Protein 5LGM (pdb70)

Radius of gyration: 10.54 Å; Cα contacts (8 Å, |Δi|>4): 119; chains: 1; bounding box: 30×20×19 Å

B-factor: mean 1.04, std 1.06, range [0.11, 6.57]

Solvent-accessible surface area: 4226 Å² total; per-residue (Å²): 122,37,104,0,0,60,2,2,2,5,34,113,87,77,103,170,39,80,16,35,82,75,2,79,129,36,33,89,45,4,63,81,0,68,83,89,50,75,51,38,80,58,85,45,87,40,159,132,41,4,8,67,81,18,44,71,34,2,15,183,59,4,88,200,85,21,14,74,166

Organism: Escherichia phage T7 (NCBI:txid10760)

Sequence (69 aa):
MSDYLKVLQAIKSCPKTFQSNYVRNNASLVAEAASRGHISCATTSGRNGGAWEITASGTRFLKRMGGCVMSDYLKVLQAIKSCPKTFQSNYVRNNASLVAEAASRGHISCATTSGRNGGAWEITASGTRFLKRMGGCVMSDYLKVLQAIKSCPKTFQSNYVRNNASLVAEAASRGHISCATTSGRNGGAWEITASGTRFLKRMGGCVMSDYLKVLQAIKSCPKTFQSNYVRNNASLVAEAASRGHISCATTSGRNGGAWEITASGTRFLKRMGGCVMSDYLKVLQAIKSCPKTFQSNYVRNNASLVAEAASRGHISCATTSGRNGGAWEITASGTRFLKRMGGCVMSDYLKVLQAIKSCPKTFQSNYVRNNASLVAEAASRGHISCATTSGRNGGAWEITASGTRFLKRMGGCVMSDYLKVLQAIKSCPKTFQSNYVRNNASLVAEAASRGHISCATTSGRNGGAWEITASGTRFLKRMGGCVMSDYLKVLQAIKSCPKTFQSNYVRNNASLVAEAASRGHISCATTSGRNGGAWEITASGTRFLKRMGGCVMSDYLKVLQAIKSCPKTFQSNYVRNNASLVAEAASRGHISCATTSGRNGGAWEITASGTRFLKRMGGCVMSDYLKVLQAIKSCPKTFQSNYVRNNASLVAEAASRGHISCATTSGRNGGAWEITASGTRFLKRMGGCV

Foldseek 3Di:
DQQLLCQQCVVVVDVDHNQLQVCLVPVVSVVCVVVVPWWAFQQCPDSPRGTIHTDPCSNPPRNVVPHND

Nearest PDB structures (foldseek):
  5lgm-assembly1_A  TM=9.477E-01  e=5.040E-12  Escherichia phage T7
  3gfm-assembly1_A-2  TM=5.646E-01  e=2.985E-01  Sulfurisphaera tokodaii
  3gfj-assembly1_A-2  TM=5.395E-01  e=5.889E-01  Sulfurisphaera tokodaii
  9bha-assembly1_B  TM=5.076E-01  e=1.632E+00  Homo sapiens
  4gxo-assembly1_B  TM=5.255E-01  e=9.552E+00  Staphylococcus aureus subsp. aureus str. Newman

Secondary structure (DSSP, 8-state):
-HHHHHHHHHHHHSTTSSSTTHHHHSHHHHHHHHHHT--EES--SSSSSS-EE--TTHHHHHHHTTS--

Structure (mmCIF, N/CA/C/O backbone):
data_5LGM
#
_entry.id   5LGM
#
loop_
_atom_site.group_PDB
_atom_site.id
_atom_site.type_symbol
_atom_site.label_atom_id
_atom_site.label_alt_id
_atom_site.label_comp_id
_atom_site.label_asym_id
_atom_site.label_entity_id
_atom_site.label_seq_id
_atom_site.pdbx_PDB_ins_code
_atom_site.Cartn_x
_atom_site.Cartn_y
_atom_site.Cartn_z
_atom_site.occupancy
_atom_site.B_iso_or_equiv
_atom_site.auth_seq_id
_atom_site.auth_comp_id
_atom_site.auth_asym_id
_atom_site.auth_atom_id
_atom_site.pdbx_PDB_model_num
ATOM 1 N N . MET A 1 1 ? -6.419 0.127 10.200 1.00 0.50 16 MET A N 1
ATOM 2 C CA . MET A 1 1 ? -6.190 -0.290 8.796 1.00 0.39 16 MET A CA 1
ATOM 3 C C . MET A 1 1 ? -6.649 0.791 7.821 1.00 0.33 16 MET A C 1
ATOM 4 O O . MET A 1 1 ? -6.249 0.785 6.661 1.00 0.30 16 MET A O 1
ATOM 20 N N . SER A 1 2 ? -7.457 1.735 8.302 1.00 0.39 17 SER A N 1
ATOM 21 C CA . SER A 1 2 ? -8.019 2.784 7.456 1.00 0.39 17 SER A CA 1
ATOM 22 C C . SER A 1 2 ? -6.919 3.570 6.740 1.00 0.28 17 SER A C 1
ATOM 23 O O . SER A 1 2 ? -7.003 3.810 5.534 1.00 0.29 17 SER A O 1
ATOM 31 N N . ASP A 1 3 ? -5.887 3.956 7.480 1.00 0.25 18 ASP A N 1
ATOM 32 C CA . ASP A 1 3 ? -4.783 4.724 6.906 1.00 0.23 18 ASP A CA 1
ATOM 33 C C . ASP A 1 3 ? -3.962 3.862 5.961 1.00 0.19 18 ASP A C 1
ATOM 34 O O . ASP A 1 3 ? -3.537 4.316 4.896 1.00 0.20 18 ASP A O 1
ATOM 43 N N . TYR A 1 4 ? -3.749 2.617 6.364 1.00 0.19 19 TYR A N 1
ATOM 44 C CA . TYR A 1 4 ? -2.955 1.672 5.588 1.00 0.18 19 TYR A CA 1
ATOM 45 C C . TYR A 1 4 ? -3.556 1.450 4.201 1.00 0.16 19 TYR A C 1
ATOM 46 O O . TYR A 1 4 ? -2.821 1.356 3.219 1.00 0.19 19 TYR A O 1
ATOM 64 N N . LEU A 1 5 ? -4.885 1.378 4.131 1.00 0.16 20 LEU A N 1
ATOM 65 C CA . LEU A 1 5 ? -5.581 1.014 2.896 1.00 0.18 20 LEU A CA 1
ATOM 66 C C . LEU A 1 5 ? -5.089 1.823 1.709 1.00 0.15 20 LEU A C 1
ATOM 67 O O . LEU A 1 5 ? -4.817 1.276 0.643 1.00 0.21 20 LEU A O 1
ATOM 83 N N . LYS A 1 6 ? -4.959 3.122 1.895 1.00 0.13 21 LYS A N 1
ATOM 84 C CA . LYS A 1 6 ? -4.573 3.988 0.800 1.00 0.13 21 LYS A CA 1
ATOM 85 C C . LYS A 1 6 ? -3.072 3.990 0.566 1.00 0.12 21 LYS A C 1
ATOM 86 O O . LYS A 1 6 ? -2.630 4.367 -0.505 1.00 0.17 21 LYS A O 1
ATOM 105 N N . VAL A 1 7 ? -2.299 3.549 1.546 1.00 0.11 22 VAL A N 1
ATOM 106 C CA . VAL A 1 7 ? -0.844 3.620 1.456 1.00 0.12 22 VAL A CA 1
ATOM 107 C C . VAL A 1 7 ? -0.314 2.981 0.166 1.00 0.13 22 VAL A C 1
ATOM 108 O O . VAL A 1 7 ? 0.321 3.656 -0.640 1.00 0.15 22 VAL A O 1
ATOM 121 N N . LEU A 1 8 ? -0.581 1.701 -0.043 1.00 0.13 23 LEU A N 1
ATOM 122 C CA . LEU A 1 8 ? -0.121 1.041 -1.259 1.00 0.15 2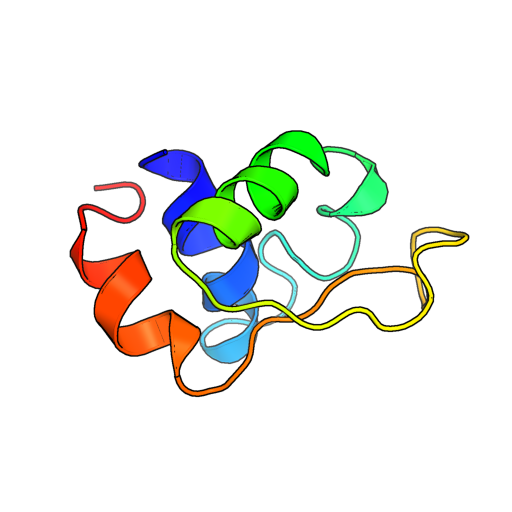3 LEU A CA 1
ATOM 123 C C . LEU A 1 8 ? -0.910 1.467 -2.508 1.00 0.15 23 LEU A C 1
ATOM 124 O O . LEU A 1 8 ? -0.323 1.685 -3.562 1.00 0.18 23 LEU A O 1
ATOM 140 N N . GLN A 1 9 ? -2.233 1.586 -2.406 1.00 0.15 24 GLN A N 1
ATOM 141 C CA . GLN A 1 9 ? -3.050 1.842 -3.595 1.00 0.19 24 GLN A CA 1
ATOM 142 C C . GLN A 1 9 ? -2.939 3.280 -4.098 1.00 0.19 24 GLN A C 1
ATOM 143 O O . GLN A 1 9 ? -3.146 3.535 -5.281 1.00 0.22 24 GLN A O 1
ATOM 157 N N . ALA A 1 10 ? -2.641 4.218 -3.211 1.00 0.21 25 ALA A N 1
ATOM 158 C CA . ALA A 1 10 ? -2.671 5.629 -3.574 1.00 0.27 25 ALA A CA 1
ATOM 159 C C . ALA A 1 10 ? -1.720 5.927 -4.717 1.00 0.26 25 ALA A C 1
ATOM 160 O O . ALA A 1 10 ? -2.051 6.690 -5.612 1.00 0.31 25 ALA A O 1
ATOM 167 N N . ILE A 1 11 ? -0.556 5.294 -4.696 1.00 0.29 26 ILE A N 1
ATOM 168 C CA . ILE A 1 11 ? 0.489 5.576 -5.671 1.00 0.31 26 ILE A CA 1
ATOM 169 C C . ILE A 1 11 ? 0.075 5.195 -7.099 1.00 0.28 26 ILE A C 1
ATOM 170 O O . ILE A 1 11 ? 0.476 5.858 -8.056 1.00 0.36 26 ILE A O 1
ATOM 186 N N . LYS A 1 12 ? -0.731 4.147 -7.251 1.00 0.24 27 LYS A N 1
ATOM 187 C CA . LYS A 1 12 ? -1.127 3.694 -8.575 1.00 0.31 27 LYS A CA 1
ATOM 188 C C . LYS A 1 12 ? -2.098 4.686 -9.207 1.00 0.29 27 LYS A C 1
ATOM 189 O O . LYS A 1 12 ? -2.144 4.838 -10.429 1.00 0.35 27 LYS A O 1
ATOM 208 N N . SER A 1 13 ? -2.852 5.377 -8.365 1.00 0.30 28 SER A N 1
ATOM 209 C CA . SER A 1 13 ? -3.798 6.373 -8.830 1.00 0.38 28 SER A CA 1
ATOM 210 C C . SER A 1 13 ? -3.129 7.749 -8.846 1.00 0.50 28 SER A C 1
ATOM 211 O O . SER A 1 13 ? -3.276 8.517 -9.796 1.00 0.57 28 SER A O 1
ATOM 219 N N . CYS A 1 14 ? -2.378 8.032 -7.791 1.00 0.70 29 CYS A N 1
ATOM 220 C CA . CYS A 1 14 ? -1.629 9.271 -7.657 1.00 1.01 29 CYS A CA 1
ATOM 221 C C . CYS A 1 14 ? -0.204 8.951 -7.203 1.00 1.24 29 CYS A C 1
ATOM 222 O O . CYS A 1 14 ? 0.021 8.604 -6.042 1.00 1.29 29 CYS A O 1
ATOM 230 N N . PRO A 1 15 ? 0.771 9.053 -8.123 1.00 1.49 30 PRO A N 1
ATOM 231 C CA . PRO A 1 15 ? 2.166 8.646 -7.880 1.00 1.87 30 PRO A CA 1
ATOM 232 C C . PRO A 1 15 ? 2.783 9.233 -6.608 1.00 2.24 30 PRO A C 1
ATOM 233 O O . PRO A 1 15 ? 2.352 10.282 -6.118 1.00 2.77 30 PRO A O 1
ATOM 244 N N . LYS A 1 16 ? 3.783 8.515 -6.079 1.00 2.44 31 LYS A N 1
ATOM 245 C CA . LYS A 1 16 ? 4.603 8.956 -4.941 1.00 2.84 31 LYS A CA 1
ATOM 246 C C . LYS A 1 16 ? 3.918 8.724 -3.584 1.00 2.32 31 LYS A C 1
ATOM 247 O O . LYS A 1 16 ? 4.591 8.626 -2.557 1.00 2.81 31 LYS A O 1
ATOM 266 N N . THR A 1 17 ? 2.598 8.603 -3.580 1.00 1.79 32 THR A N 1
ATOM 267 C CA . THR A 1 17 ? 1.844 8.530 -2.331 1.00 1.16 32 THR A CA 1
ATOM 268 C C . THR A 1 17 ? 2.014 7.207 -1.598 1.00 0.85 32 THR A C 1
ATOM 269 O O . THR A 1 17 ? 1.464 6.182 -1.998 1.00 1.11 32 THR A O 1
ATOM 280 N N . PHE A 1 18 ? 2.828 7.260 -0.550 1.00 0.70 33 PHE A N 1
ATOM 281 C CA . PHE A 1 18 ? 2.825 6.275 0.526 1.00 1.10 33 PHE A CA 1
ATOM 282 C C . PHE A 1 18 ? 3.399 4.917 0.140 1.00 0.72 33 PHE A C 1
ATOM 283 O O . PHE A 1 18 ? 3.456 4.018 0.978 1.00 0.97 33 PHE A O 1
ATOM 300 N N . GLN A 1 19 ? 3.844 4.751 -1.084 1.00 0.49 34 GLN A N 1
ATOM 301 C CA . GLN A 1 19 ? 4.396 3.470 -1.475 1.00 0.34 34 GLN A CA 1
ATOM 302 C C . GLN A 1 19 ? 5.855 3.589 -1.915 1.00 0.44 34 GLN A C 1
ATOM 303 O O . GLN A 1 19 ? 6.684 2.756 -1.553 1.00 0.74 34 GLN A O 1
ATOM 317 N N . SER A 1 20 ? 6.150 4.632 -2.682 1.00 0.56 35 SER A N 1
ATOM 318 C CA . SER A 1 20 ? 7.484 4.856 -3.243 1.00 0.76 35 SER A CA 1
ATOM 319 C C . SER A 1 20 ? 8.610 4.642 -2.221 1.00 0.68 35 SER A C 1
ATOM 320 O O . SER A 1 20 ? 9.424 3.732 -2.366 1.00 0.82 35 SER A O 1
ATOM 328 N N . ASN A 1 21 ? 8.661 5.488 -1.202 1.00 0.62 36 ASN A N 1
ATOM 329 C CA . ASN A 1 21 ? 9.710 5.402 -0.186 1.00 0.59 36 ASN A CA 1
ATOM 330 C C . ASN A 1 21 ? 9.088 5.205 1.188 1.00 0.49 36 ASN A C 1
ATOM 331 O O . ASN A 1 21 ? 9.764 4.852 2.157 1.00 0.53 36 ASN A O 1
ATOM 342 N N . TYR A 1 22 ? 7.785 5.432 1.250 1.00 0.48 37 TYR A N 1
ATOM 343 C CA . TYR A 1 22 ? 7.034 5.410 2.497 1.00 0.50 37 TYR A CA 1
ATOM 344 C C . TYR A 1 22 ? 6.974 3.998 3.080 1.00 0.39 37 TYR A C 1
ATOM 345 O O . TYR A 1 22 ? 6.934 3.827 4.298 1.00 0.40 37 TYR A O 1
ATOM 363 N N . VAL A 1 23 ? 6.984 2.998 2.198 1.00 0.35 38 VAL A N 1
ATOM 364 C CA . VAL A 1 23 ? 6.934 1.594 2.610 1.00 0.32 38 VAL A CA 1
ATOM 365 C C . VAL A 1 23 ? 8.064 1.240 3.570 1.00 0.28 38 VAL A C 1
ATOM 366 O O . VAL A 1 23 ? 7.849 0.543 4.554 1.00 0.32 38 VAL A O 1
ATOM 379 N N . ARG A 1 24 ? 9.265 1.724 3.287 1.00 0.34 39 ARG A N 1
ATOM 380 C CA . ARG A 1 24 ? 10.420 1.390 4.110 1.00 0.41 39 ARG A CA 1
ATOM 381 C C . ARG A 1 24 ? 10.239 1.863 5.550 1.00 0.37 39 ARG A C 1
ATOM 382 O O . ARG A 1 24 ? 10.660 1.186 6.487 1.00 0.52 39 ARG A O 1
ATOM 403 N N . ASN A 1 25 ? 9.616 3.020 5.724 1.00 0.29 40 ASN A N 1
ATOM 404 C CA . ASN A 1 25 ? 9.411 3.576 7.058 1.00 0.35 40 ASN A CA 1
ATOM 405 C C . ASN A 1 25 ? 8.142 3.016 7.694 1.00 0.30 40 ASN A C 1
ATOM 406 O O . ASN A 1 25 ? 8.115 2.699 8.882 1.00 0.40 40 ASN A O 1
ATOM 417 N N . ASN A 1 26 ? 7.095 2.883 6.895 1.00 0.21 41 ASN A N 1
ATOM 418 C CA . ASN A 1 26 ? 5.808 2.416 7.396 1.00 0.19 41 ASN A CA 1
ATOM 419 C C . ASN A 1 26 ? 5.491 1.033 6.855 1.00 0.18 41 ASN A C 1
ATOM 420 O O . ASN A 1 26 ? 4.403 0.790 6.330 1.00 0.20 41 ASN A O 1
ATOM 431 N N . ALA A 1 27 ? 6.448 0.126 6.998 1.00 0.22 42 ALA A N 1
ATOM 432 C CA . ALA A 1 27 ? 6.303 -1.233 6.498 1.00 0.25 42 ALA A CA 1
ATOM 433 C C . ALA A 1 27 ? 5.195 -1.972 7.238 1.00 0.24 42 ALA A C 1
ATOM 434 O O . ALA A 1 27 ? 4.558 -2.860 6.679 1.00 0.26 42 ALA A O 1
ATOM 441 N N . SER A 1 28 ? 4.963 -1.596 8.493 1.00 0.24 43 SER A N 1
ATOM 442 C CA . SER A 1 28 ? 3.918 -2.217 9.296 1.00 0.25 43 SER A CA 1
ATOM 443 C C . SER A 1 28 ? 2.542 -1.981 8.676 1.00 0.23 43 SER A C 1
ATOM 444 O O . SER A 1 28 ? 1.658 -2.831 8.771 1.00 0.28 43 SER A O 1
ATOM 452 N N . LEU A 1 29 ? 2.366 -0.826 8.039 1.00 0.18 44 LEU A N 1
ATOM 453 C CA . LEU A 1 29 ? 1.121 -0.533 7.340 1.00 0.18 44 LEU A CA 1
ATOM 454 C C . LEU A 1 29 ? 0.974 -1.465 6.149 1.00 0.16 44 LEU A C 1
ATOM 455 O O . LEU A 1 29 ? -0.074 -2.066 5.941 1.00 0.19 44 LEU A O 1
ATOM 471 N N . VAL A 1 30 ? 2.051 -1.604 5.398 1.00 0.15 45 VAL A N 1
ATOM 472 C CA . VAL A 1 30 ? 2.060 -2.443 4.210 1.00 0.16 45 VAL A CA 1
ATOM 473 C C . VAL A 1 30 ? 1.911 -3.919 4.589 1.00 0.16 45 VAL A C 1
ATOM 474 O O . VAL A 1 30 ? 1.317 -4.704 3.855 1.00 0.18 45 VAL A O 1
ATOM 487 N N . ALA A 1 31 ? 2.444 -4.282 5.749 1.00 0.16 46 ALA A N 1
ATOM 488 C CA . ALA A 1 31 ? 2.376 -5.656 6.236 1.00 0.17 46 ALA A CA 1
ATOM 489 C C . ALA A 1 31 ? 0.936 -6.075 6.518 1.00 0.16 46 ALA A C 1
ATOM 490 O O . ALA A 1 31 ? 0.596 -7.255 6.421 1.00 0.18 46 ALA A O 1
ATOM 497 N N . GLU A 1 32 ? 0.095 -5.104 6.858 1.00 0.15 47 GLU A N 1
ATOM 498 C CA . GLU A 1 32 ? -1.329 -5.349 7.083 1.00 0.17 47 GLU A CA 1
ATOM 499 C C . GLU A 1 32 ? -1.972 -5.935 5.832 1.00 0.16 47 GLU A C 1
ATOM 500 O O . GLU A 1 32 ? -2.925 -6.712 5.904 1.00 0.19 47 GLU A O 1
ATOM 512 N N . ALA A 1 33 ? -1.435 -5.540 4.686 1.00 0.14 48 ALA A N 1
ATOM 513 C CA . ALA A 1 33 ? -1.949 -5.954 3.386 1.00 0.16 48 ALA A CA 1
ATOM 514 C C . ALA A 1 33 ? -1.939 -7.460 3.208 1.00 0.18 48 ALA A C 1
ATOM 515 O O . ALA A 1 33 ? -2.740 -8.003 2.444 1.00 0.20 48 ALA A O 1
ATOM 522 N N . ALA A 1 34 ? -1.036 -8.135 3.905 1.00 0.19 49 ALA A N 1
ATOM 523 C CA . ALA A 1 34 ? -0.967 -9.582 3.832 1.00 0.22 49 ALA A CA 1
ATOM 524 C C . ALA A 1 34 ? -2.273 -10.199 4.323 1.00 0.24 49 ALA A C 1
ATOM 525 O O . ALA A 1 34 ? -2.676 -11.272 3.871 1.00 0.29 49 ALA A O 1
ATOM 532 N N . SER A 1 35 ? -2.935 -9.497 5.235 1.00 0.25 50 SER A N 1
ATOM 533 C CA . SER A 1 35 ? -4.221 -9.925 5.760 1.00 0.29 50 SER A CA 1
ATOM 534 C C . SER A 1 35 ? -5.331 -9.679 4.732 1.00 0.27 50 SER A C 1
ATOM 535 O O . SER A 1 35 ? -6.257 -10.483 4.605 1.00 0.32 50 SER A O 1
ATOM 543 N N . ARG A 1 36 ? -5.235 -8.567 3.991 1.00 0.24 51 ARG A N 1
ATOM 544 C CA . ARG A 1 36 ? -6.208 -8.267 2.940 1.00 0.24 51 ARG A CA 1
ATOM 545 C C . ARG A 1 36 ? -6.064 -9.247 1.782 1.00 0.26 51 ARG A C 1
ATOM 546 O O . ARG A 1 36 ? -7.045 -9.589 1.123 1.00 0.41 51 ARG A O 1
ATOM 567 N N . GLY A 1 37 ? -4.836 -9.695 1.537 1.00 0.20 52 GLY A N 1
ATOM 568 C CA . GLY A 1 37 ? -4.628 -10.782 0.602 1.00 0.19 52 GLY A CA 1
ATOM 569 C C . GLY A 1 37 ? -3.841 -10.407 -0.646 1.00 0.17 52 GLY A C 1
ATOM 570 O O . GLY A 1 37 ? -3.619 -11.261 -1.504 1.00 0.34 52 GLY A O 1
ATOM 574 N N . HIS A 1 38 ? -3.401 -9.157 -0.773 1.00 0.21 53 HIS A N 1
ATOM 575 C CA . HIS A 1 38 ? -2.691 -8.752 -1.986 1.00 0.21 53 HIS A CA 1
ATOM 576 C C . HIS A 1 38 ? -1.537 -7.793 -1.707 1.00 0.28 53 HIS A C 1
ATOM 577 O O . HIS A 1 38 ? -1.709 -6.770 -1.047 1.00 0.40 53 HIS A O 1
ATOM 592 N N . ILE A 1 39 ? -0.363 -8.153 -2.234 1.00 0.24 54 ILE A N 1
ATOM 593 C CA . ILE A 1 39 ? 0.847 -7.329 -2.157 1.00 0.29 54 ILE A CA 1
ATOM 594 C C . ILE A 1 39 ? 1.869 -7.793 -3.189 1.00 0.23 54 ILE A C 1
ATOM 595 O O . ILE A 1 39 ? 1.728 -8.866 -3.777 1.00 0.24 54 ILE A O 1
ATOM 611 N N . SER A 1 40 ? 2.894 -6.984 -3.402 1.00 0.24 55 SER A N 1
ATOM 612 C CA . SER A 1 40 ? 3.979 -7.328 -4.306 1.00 0.21 55 SER A CA 1
ATOM 613 C C . SER A 1 40 ? 5.271 -6.670 -3.819 1.00 0.22 55 SER A C 1
ATOM 614 O O . SER A 1 40 ? 5.267 -5.507 -3.428 1.00 0.23 55 SER A O 1
ATOM 622 N N . CYS A 1 41 ? 6.365 -7.414 -3.820 1.00 0.28 56 CYS A N 1
ATOM 623 C CA . CYS A 1 41 ? 7.630 -6.905 -3.299 1.00 0.32 56 CYS A CA 1
ATOM 624 C C . CYS A 1 41 ? 8.641 -6.691 -4.421 1.00 0.43 56 CYS A C 1
ATOM 625 O O . CYS A 1 41 ? 8.871 -7.580 -5.241 1.00 0.67 56 CYS A O 1
ATOM 633 N N . ALA A 1 42 ? 9.239 -5.503 -4.451 1.00 0.42 57 ALA A N 1
ATOM 634 C CA . ALA A 1 42 ? 10.234 -5.176 -5.464 1.00 0.67 57 ALA A CA 1
ATOM 635 C C . ALA A 1 42 ? 11.622 -5.647 -5.040 1.00 0.88 57 ALA A C 1
ATOM 636 O O . ALA A 1 42 ? 12.272 -6.394 -5.765 1.00 1.31 57 ALA A O 1
ATOM 643 N N . THR A 1 43 ? 12.091 -5.206 -3.874 1.00 0.72 58 THR A N 1
ATOM 644 C CA . THR A 1 43 ? 13.369 -5.689 -3.347 1.00 0.93 58 THR A CA 1
ATOM 645 C C . THR A 1 43 ? 13.400 -5.676 -1.817 1.00 1.21 58 THR A C 1
ATOM 646 O O . THR A 1 43 ? 14.035 -6.520 -1.187 1.00 1.96 58 THR A O 1
ATOM 657 N N . THR A 1 44 ? 12.684 -4.718 -1.239 1.00 1.04 59 THR A N 1
ATOM 658 C CA . THR A 1 44 ? 12.555 -4.560 0.214 1.00 1.27 59 THR A CA 1
ATOM 659 C C . THR A 1 44 ? 13.917 -4.457 0.929 1.00 1.64 59 THR A C 1
ATOM 660 O O . THR A 1 44 ? 14.007 -4.648 2.140 1.00 1.98 59 THR A O 1
ATOM 671 N N . SER A 1 45 ? 14.971 -4.142 0.190 1.00 1.83 60 SER A N 1
ATOM 672 C CA . SER A 1 45 ? 16.283 -3.975 0.792 1.00 2.30 60 SER A CA 1
ATOM 673 C C . SER A 1 45 ? 16.459 -2.540 1.268 1.00 2.02 60 SER A C 1
ATOM 674 O O . SER A 1 45 ? 16.511 -2.274 2.470 1.00 2.61 60 SER A O 1
ATOM 682 N N . GLY A 1 46 ? 16.521 -1.620 0.325 1.00 1.55 61 GLY A N 1
ATOM 683 C CA . GLY A 1 46 ? 16.615 -0.217 0.664 1.00 1.34 61 GLY A CA 1
ATOM 684 C C . GLY A 1 46 ? 15.253 0.432 0.740 1.00 1.04 61 GLY A C 1
ATOM 685 O O . GLY A 1 46 ? 14.300 -0.173 1.224 1.00 1.72 61 GLY A O 1
ATOM 689 N N . ARG A 1 47 ? 15.157 1.660 0.265 1.00 1.06 62 ARG A N 1
ATOM 690 C CA . ARG A 1 47 ? 13.893 2.378 0.267 1.00 1.49 62 ARG A CA 1
ATOM 691 C C . ARG A 1 47 ? 13.546 2.889 -1.128 1.00 2.11 62 ARG A C 1
ATOM 692 O O . ARG A 1 47 ? 12.462 3.427 -1.345 1.00 2.79 62 ARG A O 1
ATOM 713 N N . ASN A 1 48 ? 14.467 2.716 -2.069 1.00 2.18 63 ASN A N 1
ATOM 714 C CA . ASN A 1 48 ? 14.260 3.184 -3.433 1.00 2.78 63 ASN A CA 1
ATOM 715 C C . ASN A 1 48 ? 13.681 2.067 -4.296 1.00 2.93 63 ASN A C 1
ATOM 716 O O . ASN A 1 48 ? 12.521 2.123 -4.710 1.00 3.59 63 ASN A O 1
ATOM 727 N N . GLY A 1 49 ? 14.493 1.055 -4.560 1.00 2.69 64 GLY A N 1
ATOM 728 C CA . GLY A 1 49 ? 14.032 -0.087 -5.320 1.00 2.82 64 GLY A CA 1
ATOM 729 C C . GLY A 1 49 ? 13.534 -1.186 -4.417 1.00 2.13 64 GLY A C 1
ATOM 730 O O . GLY A 1 49 ? 12.733 -2.026 -4.820 1.00 1.81 64 GLY A O 1
ATOM 734 N N . GLY A 1 50 ? 14.001 -1.176 -3.182 1.00 2.04 65 GLY A N 1
ATOM 735 C CA . GLY A 1 50 ? 13.548 -2.151 -2.222 1.00 1.55 65 GLY A CA 1
ATOM 736 C C . GLY A 1 50 ? 12.314 -1.691 -1.482 1.00 1.34 65 GLY A C 1
ATOM 737 O O . GLY A 1 50 ? 12.333 -1.499 -0.271 1.00 1.53 65 GLY A O 1
ATOM 741 N N . ALA A 1 51 ? 11.238 -1.533 -2.223 1.00 1.02 66 ALA A N 1
ATOM 742 C CA . ALA A 1 51 ? 9.954 -1.172 -1.655 1.00 0.83 66 ALA A CA 1
ATOM 743 C C . ALA A 1 51 ? 8.907 -2.184 -2.089 1.00 0.62 66 ALA A C 1
ATOM 744 O O . ALA A 1 51 ? 9.192 -3.071 -2.897 1.00 0.65 66 ALA A O 1
ATOM 751 N N . TRP A 1 52 ? 7.716 -2.074 -1.535 1.00 0.43 67 TRP A N 1
ATOM 752 C CA . TRP A 1 52 ? 6.609 -2.916 -1.951 1.00 0.32 67 TRP A CA 1
ATOM 753 C C . TRP A 1 52 ? 5.748 -2.153 -2.938 1.00 0.24 67 TRP A C 1
ATOM 754 O O . TRP A 1 52 ? 5.837 -0.931 -3.025 1.00 0.35 67 TRP A O 1
ATOM 775 N N . GLU A 1 53 ? 4.943 -2.874 -3.692 1.00 0.23 68 GLU A N 1
ATOM 776 C CA . GLU A 1 53 ? 4.026 -2.260 -4.629 1.00 0.21 68 GLU A CA 1
ATOM 777 C C . GLU A 1 53 ? 2.699 -2.999 -4.600 1.00 0.18 68 GLU A C 1
ATOM 778 O O . GLU A 1 53 ? 2.635 -4.175 -4.233 1.00 0.22 68 GLU A O 1
ATOM 790 N N . ILE A 1 54 ? 1.645 -2.302 -4.963 1.00 0.18 69 ILE A N 1
ATOM 791 C CA . ILE A 1 54 ? 0.318 -2.878 -4.972 1.00 0.17 69 ILE A CA 1
ATOM 792 C C . ILE A 1 54 ? 0.019 -3.537 -6.312 1.00 0.14 69 ILE A C 1
ATOM 793 O O . ILE A 1 54 ? 0.512 -3.106 -7.359 1.00 0.14 69 ILE A O 1
ATOM 809 N N . THR A 1 55 ? -0.780 -4.589 -6.273 1.00 0.16 70 THR A N 1
ATOM 810 C CA . THR A 1 55 ? -1.269 -5.212 -7.479 1.00 0.17 70 THR A CA 1
ATOM 811 C C . THR A 1 55 ? -2.541 -4.502 -7.936 1.00 0.18 70 THR A C 1
ATOM 812 O O . THR A 1 55 ? -3.196 -3.847 -7.122 1.00 0.20 70 THR A O 1
ATOM 823 N N . ALA A 1 56 ? -2.893 -4.618 -9.208 1.00 0.20 71 ALA A N 1
ATOM 824 C CA . ALA A 1 56 ? -4.068 -3.928 -9.746 1.00 0.22 71 ALA A CA 1
ATOM 825 C C . ALA A 1 56 ? -5.317 -4.216 -8.913 1.00 0.22 71 ALA A C 1
ATOM 826 O O . ALA A 1 56 ? -6.142 -3.331 -8.670 1.00 0.31 71 ALA A O 1
ATOM 833 N N . SER A 1 57 ? -5.422 -5.453 -8.459 1.00 0.22 72 SER A N 1
ATOM 834 C CA . SER A 1 57 ? -6.568 -5.919 -7.697 1.00 0.26 72 SER A CA 1
ATOM 835 C C . SER A 1 57 ? -6.723 -5.197 -6.358 1.00 0.21 72 SER A C 1
ATOM 836 O O . SER A 1 57 ? -7.846 -4.912 -5.936 1.00 0.18 72 SER A O 1
ATOM 844 N N . GLY A 1 58 ? -5.604 -4.868 -5.712 1.00 0.21 73 GLY A N 1
ATOM 845 C CA . GLY A 1 58 ? -5.650 -4.378 -4.347 1.00 0.19 73 GLY A CA 1
ATOM 846 C C . GLY A 1 58 ? -6.465 -3.111 -4.212 1.00 0.15 73 GLY A C 1
ATOM 847 O O . GLY A 1 58 ? -7.184 -2.926 -3.232 1.00 0.18 73 GLY A O 1
ATOM 851 N N . THR A 1 59 ? -6.378 -2.266 -5.226 1.00 0.18 74 THR A N 1
ATOM 852 C CA . THR A 1 59 ? -7.010 -0.957 -5.212 1.00 0.21 74 THR A CA 1
ATOM 853 C C . THR A 1 59 ? -8.529 -1.043 -5.038 1.00 0.20 74 THR A C 1
ATOM 854 O O . THR A 1 59 ? -9.134 -0.184 -4.393 1.00 0.26 74 THR A O 1
ATOM 865 N N . ARG A 1 60 ? -9.140 -2.088 -5.585 1.00 0.17 75 ARG A N 1
ATOM 866 C CA . ARG A 1 60 ? -10.596 -2.161 -5.632 1.00 0.20 75 ARG A CA 1
ATOM 867 C C . ARG A 1 60 ? -11.202 -2.506 -4.272 1.00 0.20 75 ARG A C 1
ATOM 868 O O . ARG A 1 60 ? -11.999 -1.739 -3.727 1.00 0.25 75 ARG A O 1
ATOM 889 N N . PHE A 1 61 ? -10.812 -3.650 -3.717 1.00 0.19 76 PHE A N 1
ATOM 890 C CA . PHE A 1 61 ? -11.401 -4.126 -2.467 1.00 0.21 76 PHE A CA 1
ATOM 891 C C . PHE A 1 61 ? -10.898 -3.373 -1.244 1.00 0.21 76 PHE A C 1
ATOM 892 O O . PHE A 1 61 ? -11.682 -2.953 -0.396 1.00 0.27 76 PHE A O 1
ATOM 909 N N . LEU A 1 62 ? -9.593 -3.210 -1.155 1.00 0.17 77 LEU A N 1
ATOM 910 C CA . LEU A 1 62 ? -8.975 -2.698 0.054 1.00 0.17 77 LEU A CA 1
ATOM 911 C C . LEU A 1 62 ? -9.309 -1.222 0.295 1.00 0.16 77 LEU A C 1
ATOM 912 O O . LEU A 1 62 ? -9.614 -0.831 1.418 1.00 0.18 77 LEU A O 1
ATOM 928 N N . LYS A 1 63 ? -9.292 -0.412 -0.758 1.00 0.18 78 LYS A N 1
ATOM 929 C CA . LYS A 1 63 ? -9.523 1.023 -0.609 1.00 0.22 78 LYS A CA 1
ATOM 930 C C . LYS A 1 63 ? -10.969 1.309 -0.207 1.00 0.22 78 LYS A C 1
ATOM 931 O O . LYS A 1 63 ? -11.252 2.286 0.486 1.00 0.25 78 LYS A O 1
ATOM 950 N N . ARG A 1 64 ? -11.877 0.441 -0.631 1.00 0.24 79 ARG A N 1
ATOM 951 C CA . ARG A 1 64 ? -13.300 0.637 -0.377 1.00 0.31 79 ARG A CA 1
ATOM 952 C C . ARG A 1 64 ? -13.641 0.302 1.075 1.00 0.30 79 ARG A C 1
ATOM 953 O O . ARG A 1 64 ? -14.719 0.639 1.562 1.00 0.40 79 ARG A O 1
ATOM 974 N N . MET A 1 65 ? -12.717 -0.373 1.758 1.00 0.31 80 MET A N 1
ATOM 975 C CA . MET A 1 65 ? -12.914 -0.772 3.154 1.00 0.51 80 MET A CA 1
ATOM 976 C C . MET A 1 65 ? -12.800 0.422 4.100 1.00 0.62 80 MET A C 1
ATOM 977 O O . MET A 1 65 ? -12.746 0.254 5.321 1.00 0.80 80 MET A O 1
ATOM 991 N N . GLY A 1 66 ? -12.765 1.623 3.544 1.00 0.62 81 GLY A N 1
ATOM 992 C CA . GLY A 1 66 ? -12.625 2.806 4.365 1.00 0.84 81 GLY A CA 1
ATOM 993 C C . GLY A 1 66 ? -11.245 3.415 4.257 1.00 0.98 81 GLY A C 1
ATOM 994 O O . GLY A 1 66 ? -10.651 3.797 5.267 1.00 1.80 81 GLY A O 1
ATOM 998 N N . GLY A 1 67 ? -10.722 3.472 3.036 1.00 0.37 82 GLY A N 1
ATOM 999 C CA . GLY A 1 67 ? -9.396 4.012 2.815 1.00 0.40 82 GLY A CA 1
ATOM 1000 C C . GLY A 1 67 ? -9.289 5.468 3.209 1.00 0.35 82 GLY A C 1
ATOM 1001 O O . GLY A 1 67 ? -9.829 6.339 2.522 1.00 0.49 82 GLY A O 1
ATOM 1005 N N . CYS A 1 68 ? -8.584 5.715 4.316 1.00 0.38 83 CYS A N 1
ATOM 1006 C CA . CYS A 1 68 ? -8.401 7.055 4.879 1.00 0.56 83 CYS A CA 1
ATOM 1007 C C . CYS A 1 68 ? -9.707 7.621 5.437 1.00 0.80 83 CYS A C 1
ATOM 1008 O O . CYS A 1 68 ? -9.791 7.920 6.626 1.00 1.23 83 CYS A O 1
ATOM 1016 N N . VAL A 1 69 ? -10.715 7.750 4.577 1.00 0.85 84 VAL A N 1
ATOM 1017 C CA . VAL A 1 69 ? -12.004 8.325 4.946 1.00 1.10 84 VAL A CA 1
ATOM 1018 C C . VAL A 1 69 ? -11.850 9.799 5.309 1.00 1.73 84 VAL A C 1
ATOM 1019 O O . VAL A 1 69 ? -11.549 10.110 6.482 1.00 2.26 84 VAL A O 1
ATOM 1033 N N . MET A 1 1 ? -5.588 0.596 10.241 1.00 0.50 16 MET A N 2
ATOM 1034 C CA . MET A 1 1 ? -5.788 -0.065 8.925 1.00 0.39 16 MET A CA 2
ATOM 1035 C C . MET A 1 1 ? -6.260 0.939 7.876 1.00 0.33 16 MET A C 2
ATOM 1036 O O . MET A 1 1 ? -5.909 0.824 6.704 1.00 0.30 16 MET A O 2
ATOM 1052 N N . SER A 1 2 ? -7.037 1.931 8.301 1.00 0.39 17 SER A N 2
ATOM 1053 C CA . SER A 1 2 ? -7.606 2.915 7.386 1.00 0.39 17 SER A CA 2
ATOM 1054 C C . SER A 1 2 ? -6.522 3.675 6.622 1.00 0.28 17 SER A C 2
ATOM 1055 O O . SER A 1 2 ? -6.648 3.906 5.419 1.00 0.29 17 SER A O 2
ATOM 1063 N N . ASP A 1 3 ? -5.459 4.061 7.321 1.00 0.25 18 ASP A N 2
ATOM 1064 C CA . ASP A 1 3 ? -4.350 4.779 6.693 1.00 0.23 18 ASP A CA 2
ATOM 1065 C C . ASP A 1 3 ? -3.638 3.872 5.707 1.00 0.19 18 ASP A C 2
ATOM 1066 O O . ASP A 1 3 ? -3.267 4.285 4.610 1.00 0.20 18 ASP A O 2
ATOM 1075 N N . TYR A 1 4 ? -3.469 2.625 6.120 1.00 0.19 19 TYR A N 2
ATOM 1076 C CA . TYR A 1 4 ? -2.754 1.626 5.339 1.00 0.18 19 TYR A CA 2
ATOM 1077 C C . TYR A 1 4 ? -3.425 1.403 3.987 1.00 0.16 19 TYR A C 2
ATOM 1078 O O . TYR A 1 4 ? -2.744 1.229 2.975 1.00 0.19 19 TYR A O 2
ATOM 1096 N N . LEU A 1 5 ? -4.754 1.419 3.981 1.00 0.16 20 LEU A N 2
ATOM 1097 C CA . LEU A 1 5 ? -5.530 1.108 2.785 1.00 0.18 20 LEU A CA 2
ATOM 1098 C C . LEU A 1 5 ? -5.063 1.919 1.582 1.00 0.15 20 LEU A C 2
ATOM 1099 O O . LEU A 1 5 ? -4.851 1.374 0.502 1.00 0.21 20 LEU A O 2
ATOM 1115 N N . LYS A 1 6 ? -4.900 3.216 1.767 1.00 0.13 21 LYS A N 2
ATOM 1116 C CA . LYS A 1 6 ? -4.503 4.074 0.667 1.00 0.13 21 LYS A CA 2
ATOM 1117 C C . LYS A 1 6 ? -2.996 4.062 0.442 1.00 0.12 21 LYS A C 2
ATOM 1118 O O . LYS A 1 6 ? -2.539 4.430 -0.629 1.00 0.17 21 LYS A O 2
ATOM 1137 N N . VAL A 1 7 ? -2.233 3.615 1.432 1.00 0.11 22 VAL A N 2
ATOM 1138 C CA . VAL A 1 7 ? -0.769 3.620 1.341 1.00 0.12 22 VAL A CA 2
ATOM 1139 C C . VAL A 1 7 ? -0.282 2.981 0.039 1.00 0.13 22 VAL A C 2
ATOM 1140 O O . VAL A 1 7 ? 0.377 3.633 -0.769 1.00 0.15 22 VAL A O 2
ATOM 1153 N N . LEU A 1 8 ? -0.613 1.715 -0.166 1.00 0.13 23 LEU A N 2
ATOM 1154 C CA . LEU A 1 8 ? -0.163 1.007 -1.356 1.00 0.15 23 LEU A CA 2
ATOM 1155 C C . LEU A 1 8 ? -0.868 1.480 -2.631 1.00 0.15 23 LEU A C 2
ATOM 1156 O O . LEU A 1 8 ? -0.217 1.728 -3.644 1.00 0.18 23 LEU A O 2
ATOM 1172 N N . GLN A 1 9 ? -2.191 1.600 -2.595 1.00 0.15 24 GLN A N 2
ATOM 1173 C CA . GLN A 1 9 ? -2.952 1.873 -3.814 1.00 0.19 24 GLN A CA 2
ATOM 1174 C C . GLN A 1 9 ? -2.817 3.312 -4.303 1.00 0.19 24 GLN A C 2
ATOM 1175 O O . GLN A 1 9 ? -2.968 3.568 -5.494 1.00 0.22 24 GLN A O 2
ATOM 1189 N N . ALA A 1 10 ? -2.559 4.246 -3.397 1.00 0.21 25 ALA A N 2
ATOM 1190 C CA . ALA A 1 10 ? -2.531 5.660 -3.761 1.00 0.27 25 ALA A CA 2
ATOM 1191 C C . ALA A 1 10 ? -1.518 5.942 -4.858 1.00 0.26 25 ALA A C 2
ATOM 1192 O O . ALA A 1 10 ? -1.865 6.523 -5.877 1.00 0.31 25 ALA A O 2
ATOM 1199 N N . ILE A 1 11 ? -0.274 5.513 -4.665 1.00 0.29 26 ILE A N 2
ATOM 1200 C CA . ILE A 1 11 ? 0.752 5.700 -5.687 1.00 0.31 26 ILE A CA 2
ATOM 1201 C C . ILE A 1 11 ? 0.289 5.148 -7.045 1.00 0.28 26 ILE A C 2
ATOM 1202 O O . ILE A 1 11 ? 0.682 5.645 -8.101 1.00 0.36 26 ILE A O 2
ATOM 1218 N N . LYS A 1 12 ? -0.560 4.129 -7.007 1.00 0.24 27 LYS A N 2
ATOM 1219 C CA . LYS A 1 12 ? -1.121 3.550 -8.218 1.00 0.31 27 LYS A CA 2
ATOM 1220 C C . LYS A 1 12 ? -2.230 4.436 -8.805 1.00 0.29 27 LYS A C 2
ATOM 1221 O O . LYS A 1 12 ? -2.217 4.746 -9.995 1.00 0.35 27 LYS A O 2
ATOM 1240 N N . SER A 1 13 ? -3.177 4.846 -7.971 1.00 0.30 28 SER A N 2
ATOM 1241 C CA . SER A 1 13 ? -4.363 5.549 -8.452 1.00 0.38 28 SER A CA 2
ATOM 1242 C C . SER A 1 13 ? -4.240 7.077 -8.373 1.00 0.50 28 SER A C 2
ATOM 1243 O O . SER A 1 13 ? -4.466 7.769 -9.366 1.00 0.57 28 SER A O 2
ATOM 1251 N N . CYS A 1 14 ? -3.864 7.603 -7.215 1.00 0.70 29 CYS A N 2
ATOM 1252 C CA . CYS A 1 14 ? -3.866 9.047 -6.995 1.00 1.01 29 CYS A CA 2
ATOM 1253 C C . CYS A 1 14 ? -2.698 9.464 -6.103 1.00 1.24 29 CYS A C 2
ATOM 1254 O O . CYS A 1 14 ? -2.586 9.004 -4.966 1.00 1.29 29 CYS A O 2
ATOM 1262 N N . PRO A 1 15 ? -1.832 10.368 -6.597 1.00 1.49 30 PRO A N 2
ATOM 1263 C CA . PRO A 1 15 ? -0.597 10.765 -5.903 1.00 1.87 30 PRO A CA 2
ATOM 1264 C C . PRO A 1 15 ? -0.829 11.661 -4.680 1.00 2.24 30 PRO A C 2
ATOM 1265 O O . PRO A 1 15 ? 0.008 12.505 -4.351 1.00 2.77 30 PRO A O 2
ATOM 1276 N N . LYS A 1 16 ? -1.959 11.479 -4.009 1.00 2.44 31 LYS A N 2
ATOM 1277 C CA . LYS A 1 16 ? -2.224 12.168 -2.753 1.00 2.84 31 LYS A CA 2
ATOM 1278 C C . LYS A 1 16 ? -1.442 11.473 -1.643 1.00 2.32 31 LYS A C 2
ATOM 1279 O O . LYS A 1 16 ? -1.020 12.087 -0.663 1.00 2.81 31 LYS A O 2
ATOM 1298 N N . THR A 1 17 ? -1.242 10.183 -1.834 1.00 1.79 32 THR A N 2
ATOM 1299 C CA . THR A 1 17 ? -0.438 9.367 -0.946 1.00 1.16 32 THR A CA 2
ATOM 1300 C C . THR A 1 17 ? 0.442 8.473 -1.820 1.00 0.85 32 THR A C 2
ATOM 1301 O O . THR A 1 17 ? 0.197 8.362 -3.022 1.00 1.11 32 THR A O 2
ATOM 1312 N N . PHE A 1 18 ? 1.469 7.863 -1.257 1.00 0.70 33 PHE A N 2
ATOM 1313 C CA . PHE A 1 18 ? 2.372 7.058 -2.050 1.00 1.10 33 PHE A CA 2
ATOM 1314 C C . PHE A 1 18 ? 2.906 5.909 -1.225 1.00 0.72 33 PHE A C 2
ATOM 1315 O O . PHE A 1 18 ? 2.747 5.886 -0.006 1.00 0.97 33 PHE A O 2
ATOM 1332 N N . GLN A 1 19 ? 3.539 4.963 -1.893 1.00 0.49 34 GLN A N 2
ATOM 1333 C CA . GLN A 1 19 ? 3.988 3.758 -1.232 1.00 0.34 34 GLN A CA 2
ATOM 1334 C C . GLN A 1 19 ? 5.505 3.572 -1.323 1.00 0.44 34 GLN A C 2
ATOM 1335 O O . GLN A 1 19 ? 6.101 3.013 -0.410 1.00 0.74 34 GLN A O 2
ATOM 1349 N N . SER A 1 20 ? 6.118 4.074 -2.400 1.00 0.56 35 SER A N 2
ATOM 1350 C CA . SER A 1 20 ? 7.539 3.831 -2.698 1.00 0.76 35 SER A CA 2
ATOM 1351 C C . SER A 1 20 ? 8.445 3.913 -1.460 1.00 0.68 35 SER A C 2
ATOM 1352 O O . SER A 1 20 ? 8.824 2.891 -0.893 1.00 0.82 35 SER A O 2
ATOM 1360 N N . ASN A 1 21 ? 8.772 5.124 -1.025 1.00 0.62 36 ASN A N 2
ATOM 1361 C CA . ASN A 1 21 ? 9.671 5.300 0.113 1.00 0.59 36 ASN A CA 2
ATOM 1362 C C . ASN A 1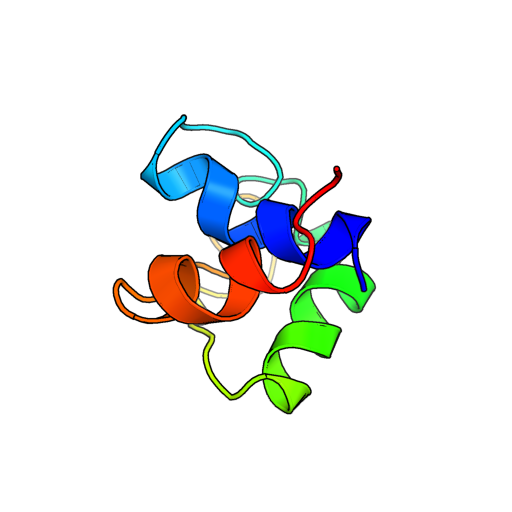 21 ? 8.890 5.179 1.406 1.00 0.49 36 ASN A C 2
ATOM 1363 O O . ASN A 1 21 ? 9.456 5.069 2.493 1.00 0.53 36 ASN A O 2
ATOM 1374 N N . TYR A 1 22 ? 7.579 5.177 1.257 1.00 0.48 37 TYR A N 2
ATOM 1375 C CA . TYR A 1 22 ? 6.662 5.111 2.382 1.00 0.50 37 TYR A CA 2
ATOM 1376 C C . TYR A 1 22 ? 6.758 3.752 3.071 1.00 0.39 37 TYR A C 2
ATOM 1377 O O . TYR A 1 22 ? 6.582 3.648 4.284 1.00 0.40 37 TYR A O 2
ATOM 1395 N N . VAL A 1 23 ? 7.048 2.720 2.281 1.00 0.35 38 VAL A N 2
ATOM 1396 C CA . VAL A 1 23 ? 7.170 1.353 2.783 1.00 0.32 38 VAL A CA 2
ATOM 1397 C C . VAL A 1 23 ? 8.238 1.234 3.862 1.00 0.28 38 VAL A C 2
ATOM 1398 O O . VAL A 1 23 ? 8.009 0.631 4.904 1.00 0.32 38 VAL A O 2
ATOM 1411 N N . ARG A 1 24 ? 9.404 1.805 3.612 1.00 0.34 39 ARG A N 2
ATOM 1412 C CA . ARG A 1 24 ? 10.515 1.685 4.546 1.00 0.41 39 ARG A CA 2
ATOM 1413 C C . ARG A 1 24 ? 10.206 2.403 5.861 1.00 0.37 39 ARG A C 2
ATOM 1414 O O . ARG A 1 24 ? 10.743 2.052 6.911 1.00 0.52 39 ARG A O 2
ATOM 1435 N N . ASN A 1 25 ? 9.340 3.405 5.798 1.00 0.29 40 ASN A N 2
ATOM 1436 C CA . ASN A 1 25 ? 8.930 4.138 6.993 1.00 0.35 40 ASN A CA 2
ATOM 1437 C C . ASN A 1 25 ? 7.765 3.449 7.692 1.00 0.30 40 ASN A C 2
ATOM 1438 O O . ASN A 1 25 ? 7.734 3.342 8.916 1.00 0.40 40 ASN A O 2
ATOM 1449 N N . ASN A 1 26 ? 6.808 2.983 6.904 1.00 0.21 41 ASN A N 2
ATOM 1450 C CA . ASN A 1 26 ? 5.569 2.432 7.438 1.00 0.19 41 ASN A CA 2
ATOM 1451 C C . ASN A 1 26 ? 5.360 1.003 6.966 1.00 0.18 41 ASN A C 2
ATOM 1452 O O . ASN A 1 26 ? 4.305 0.663 6.427 1.00 0.20 41 ASN A O 2
ATOM 1463 N N . ALA A 1 27 ? 6.374 0.174 7.159 1.00 0.22 42 ALA A N 2
ATOM 1464 C CA . ALA A 1 27 ? 6.324 -1.213 6.718 1.00 0.25 42 ALA A CA 2
ATOM 1465 C C . ALA A 1 27 ? 5.207 -1.974 7.421 1.00 0.24 42 ALA A C 2
ATOM 1466 O O . ALA A 1 27 ? 4.616 -2.885 6.846 1.00 0.26 42 ALA A O 2
ATOM 1473 N N . SER A 1 28 ? 4.903 -1.585 8.657 1.00 0.24 43 SER A N 2
ATOM 1474 C CA . SER A 1 28 ? 3.855 -2.241 9.426 1.00 0.25 43 SER A CA 2
ATOM 1475 C C . SER A 1 28 ? 2.488 -1.996 8.787 1.00 0.23 43 SER A C 2
ATOM 1476 O O . SER A 1 28 ? 1.600 -2.846 8.855 1.00 0.28 43 SER A O 2
ATOM 1484 N N . LEU A 1 29 ? 2.326 -0.830 8.167 1.00 0.18 44 LEU A N 2
ATOM 1485 C CA . LEU A 1 29 ? 1.098 -0.519 7.449 1.00 0.18 44 LEU A CA 2
ATOM 1486 C C . LEU A 1 29 ? 0.967 -1.423 6.234 1.00 0.16 44 LEU A C 2
ATOM 1487 O O . LEU A 1 29 ? -0.061 -2.055 6.028 1.00 0.19 44 LEU A O 2
ATOM 1503 N N . VAL A 1 30 ? 2.032 -1.502 5.451 1.00 0.15 45 VAL A N 2
ATOM 1504 C CA . VAL A 1 30 ? 2.026 -2.298 4.230 1.00 0.16 45 VAL A CA 2
ATOM 1505 C C . VAL A 1 30 ? 1.894 -3.788 4.559 1.00 0.16 45 VAL A C 2
ATOM 1506 O O . VAL A 1 30 ? 1.288 -4.546 3.808 1.00 0.18 45 VAL A O 2
ATOM 1519 N N . ALA A 1 31 ? 2.455 -4.191 5.696 1.00 0.16 46 ALA A N 2
ATOM 1520 C CA . ALA A 1 31 ? 2.403 -5.582 6.140 1.00 0.17 46 ALA A CA 2
ATOM 1521 C C . ALA A 1 31 ? 0.970 -6.033 6.408 1.00 0.16 46 ALA A C 2
ATOM 1522 O O . ALA A 1 31 ? 0.653 -7.219 6.294 1.00 0.18 46 ALA A O 2
ATOM 1529 N N . GLU A 1 32 ? 0.110 -5.081 6.758 1.00 0.15 47 GLU A N 2
ATOM 1530 C CA . GLU A 1 32 ? -1.306 -5.357 6.986 1.00 0.17 47 GLU A CA 2
ATOM 1531 C C . GLU A 1 32 ? -1.943 -5.978 5.752 1.00 0.16 47 GLU A C 2
ATOM 1532 O O . GLU A 1 32 ? -2.876 -6.768 5.848 1.00 0.19 47 GLU A O 2
ATOM 1544 N N . ALA A 1 33 ? -1.415 -5.612 4.596 1.00 0.14 48 ALA A N 2
ATOM 1545 C CA . ALA A 1 33 ? -1.956 -6.037 3.312 1.00 0.16 48 ALA A CA 2
ATOM 1546 C C . ALA A 1 33 ? -2.037 -7.549 3.176 1.00 0.18 48 ALA A C 2
ATOM 1547 O O . ALA A 1 33 ? -2.842 -8.063 2.396 1.00 0.20 48 ALA A O 2
ATOM 1554 N N . ALA A 1 34 ? -1.200 -8.259 3.918 1.00 0.19 49 ALA A N 2
ATOM 1555 C CA . ALA A 1 34 ? -1.187 -9.711 3.865 1.00 0.22 49 ALA A CA 2
ATOM 1556 C C . ALA A 1 34 ? -2.548 -10.293 4.260 1.00 0.24 49 ALA A C 2
ATOM 1557 O O . ALA A 1 34 ? -2.954 -11.335 3.743 1.00 0.29 49 ALA A O 2
ATOM 1564 N N . SER A 1 35 ? -3.253 -9.617 5.166 1.00 0.25 50 SER A N 2
ATOM 1565 C CA . SER A 1 35 ? -4.582 -10.059 5.575 1.00 0.29 50 SER A CA 2
ATOM 1566 C C . SER A 1 35 ? -5.616 -9.741 4.495 1.00 0.27 50 SER A C 2
ATOM 1567 O O . SER A 1 35 ? -6.553 -10.509 4.281 1.00 0.32 50 SER A O 2
ATOM 1575 N N . ARG A 1 36 ? -5.437 -8.609 3.811 1.00 0.24 51 ARG A N 2
ATOM 1576 C CA . ARG A 1 36 ? -6.322 -8.236 2.709 1.00 0.24 51 ARG A CA 2
ATOM 1577 C C . ARG A 1 36 ? -6.127 -9.182 1.528 1.00 0.26 51 ARG A C 2
ATOM 1578 O O . ARG A 1 36 ? -7.064 -9.452 0.773 1.00 0.41 51 ARG A O 2
ATOM 1599 N N . GLY A 1 37 ? -4.904 -9.675 1.364 1.00 0.20 52 GLY A N 2
ATOM 1600 C CA . GLY A 1 37 ? -4.668 -10.759 0.432 1.00 0.19 52 GLY A CA 2
ATOM 1601 C C . GLY A 1 37 ? -3.865 -10.377 -0.800 1.00 0.17 52 GLY A C 2
ATOM 1602 O O . GLY A 1 37 ? -3.661 -11.218 -1.676 1.00 0.34 52 GLY A O 2
ATOM 1606 N N . HIS A 1 38 ? -3.397 -9.137 -0.898 1.00 0.21 53 HIS A N 2
ATOM 1607 C CA . HIS A 1 38 ? -2.653 -8.734 -2.089 1.00 0.21 53 HIS A CA 2
ATOM 1608 C C . HIS A 1 38 ? -1.539 -7.742 -1.784 1.00 0.28 53 HIS A C 2
ATOM 1609 O O . HIS A 1 38 ? -1.760 -6.710 -1.154 1.00 0.40 53 HIS A O 2
ATOM 1624 N N . ILE A 1 39 ? -0.341 -8.087 -2.252 1.00 0.24 54 ILE A N 2
ATOM 1625 C CA . ILE A 1 39 ? 0.827 -7.211 -2.206 1.00 0.29 54 ILE A CA 2
ATOM 1626 C C . ILE A 1 39 ? 1.875 -7.701 -3.183 1.00 0.23 54 ILE A C 2
ATOM 1627 O O . ILE A 1 39 ? 1.784 -8.815 -3.705 1.00 0.24 54 ILE A O 2
ATOM 1643 N N . SER A 1 40 ? 2.864 -6.863 -3.429 1.00 0.24 55 SER A N 2
ATOM 1644 C CA . SER A 1 40 ? 3.899 -7.162 -4.391 1.00 0.21 55 SER A CA 2
ATOM 1645 C C . SER A 1 40 ? 5.226 -6.536 -3.962 1.00 0.22 55 SER A C 2
ATOM 1646 O O . SER A 1 40 ? 5.294 -5.343 -3.698 1.00 0.23 55 SER A O 2
ATOM 1654 N N . CYS A 1 41 ? 6.269 -7.346 -3.861 1.00 0.28 56 CYS A N 2
ATOM 1655 C CA . CYS A 1 41 ? 7.566 -6.862 -3.400 1.00 0.32 56 CYS A CA 2
ATOM 1656 C C . CYS A 1 41 ? 8.529 -6.678 -4.566 1.00 0.43 56 CYS A C 2
ATOM 1657 O O . CYS A 1 41 ? 8.477 -7.417 -5.551 1.00 0.67 56 CYS A O 2
ATOM 1665 N N . ALA A 1 42 ? 9.387 -5.670 -4.464 1.00 0.42 57 ALA A N 2
ATOM 1666 C CA . ALA A 1 42 ? 10.422 -5.448 -5.460 1.00 0.67 57 ALA A CA 2
ATOM 1667 C C . ALA A 1 42 ? 11.775 -5.910 -4.930 1.00 0.88 57 ALA A C 2
ATOM 1668 O O . ALA A 1 42 ? 12.251 -6.983 -5.291 1.00 1.31 57 ALA A O 2
ATOM 1675 N N . THR A 1 43 ? 12.392 -5.113 -4.063 1.00 0.72 58 THR A N 2
ATOM 1676 C CA . THR A 1 43 ? 13.648 -5.523 -3.446 1.00 0.93 58 THR A CA 2
ATOM 1677 C C . THR A 1 43 ? 13.556 -5.493 -1.925 1.00 1.21 58 THR A C 2
ATOM 1678 O O . THR A 1 43 ? 14.180 -6.296 -1.237 1.00 1.96 58 THR A O 2
ATOM 1689 N N . THR A 1 44 ? 12.737 -4.566 -1.426 1.00 1.04 59 THR A N 2
ATOM 1690 C CA . THR A 1 44 ? 12.487 -4.391 0.008 1.00 1.27 59 THR A CA 2
ATOM 1691 C C . THR A 1 44 ? 13.789 -4.291 0.819 1.00 1.64 59 THR A C 2
ATOM 1692 O O . THR A 1 44 ? 13.822 -4.589 2.010 1.00 1.98 59 THR A O 2
ATOM 1703 N N . SER A 1 45 ? 14.856 -3.852 0.167 1.00 1.83 60 SER A N 2
ATOM 1704 C CA . SER A 1 45 ? 16.151 -3.735 0.814 1.00 2.30 60 SER A CA 2
ATOM 1705 C C . SER A 1 45 ? 16.222 -2.503 1.716 1.00 2.02 60 SER A C 2
ATOM 1706 O O . SER A 1 45 ? 16.066 -2.597 2.934 1.00 2.61 60 SER A O 2
ATOM 1714 N N . GLY A 1 46 ? 16.440 -1.350 1.112 1.00 1.55 61 GLY A N 2
ATOM 1715 C CA . GLY A 1 46 ? 16.533 -0.116 1.861 1.00 1.34 61 GLY A CA 2
ATOM 1716 C C . GLY A 1 46 ? 16.164 1.071 1.007 1.00 1.04 61 GLY A C 2
ATOM 1717 O O . GLY A 1 46 ? 17.023 1.891 0.673 1.00 1.72 61 GLY A O 2
ATOM 1721 N N . ARG A 1 47 ? 14.886 1.141 0.634 1.00 1.06 62 ARG A N 2
ATOM 1722 C CA . ARG A 1 47 ? 14.392 2.166 -0.281 1.00 1.49 62 ARG A CA 2
ATOM 1723 C C . ARG A 1 47 ? 15.033 1.992 -1.657 1.00 2.11 62 ARG A C 2
ATOM 1724 O O . ARG A 1 47 ? 15.714 0.991 -1.903 1.00 2.79 62 ARG A O 2
ATOM 1745 N N . ASN A 1 48 ? 14.795 2.956 -2.551 1.00 2.18 63 ASN A N 2
ATOM 1746 C CA . ASN A 1 48 ? 15.423 2.979 -3.873 1.00 2.78 63 ASN A CA 2
ATOM 1747 C C . ASN A 1 48 ? 15.251 1.638 -4.590 1.00 2.93 63 ASN A C 2
ATOM 1748 O O . ASN A 1 48 ? 16.203 0.871 -4.753 1.00 3.59 63 ASN A O 2
ATOM 1759 N N . GLY A 1 49 ? 14.024 1.343 -4.990 1.00 2.69 64 GLY A N 2
ATOM 1760 C CA . GLY A 1 49 ? 13.747 0.088 -5.657 1.00 2.82 64 GLY A CA 2
ATOM 1761 C C . GLY A 1 49 ? 13.377 -1.001 -4.677 1.00 2.13 64 GLY A C 2
ATOM 1762 O O . GLY A 1 49 ? 12.497 -1.820 -4.944 1.00 1.81 64 GLY A O 2
ATOM 1766 N N . GLY A 1 50 ? 14.043 -1.010 -3.533 1.00 2.04 65 GLY A N 2
ATOM 1767 C CA . GLY A 1 50 ? 13.716 -1.962 -2.500 1.00 1.55 65 GLY A CA 2
ATOM 1768 C C . GLY A 1 50 ? 12.533 -1.510 -1.681 1.00 1.34 65 GLY A C 2
ATOM 1769 O O . GLY A 1 50 ? 12.667 -1.131 -0.517 1.00 1.53 65 GLY A O 2
ATOM 1773 N N . ALA A 1 51 ? 11.373 -1.560 -2.308 1.00 1.02 66 ALA A N 2
ATOM 1774 C CA . ALA A 1 51 ? 10.125 -1.177 -1.686 1.00 0.83 66 ALA A CA 2
ATOM 1775 C C . ALA A 1 51 ? 9.040 -2.183 -2.032 1.00 0.62 66 ALA A C 2
ATOM 1776 O O . ALA A 1 51 ? 9.260 -3.094 -2.838 1.00 0.65 66 ALA A O 2
ATOM 1783 N N . TRP A 1 52 ? 7.882 -2.030 -1.409 1.00 0.43 67 TRP A N 2
ATOM 1784 C CA . TRP A 1 52 ? 6.718 -2.823 -1.763 1.00 0.32 67 TRP A CA 2
ATOM 1785 C C . TRP A 1 52 ? 5.836 -2.030 -2.715 1.00 0.24 67 TRP A C 2
ATOM 1786 O O . TRP A 1 52 ? 5.855 -0.801 -2.717 1.00 0.35 67 TRP A O 2
ATOM 1807 N N . GLU A 1 53 ? 5.089 -2.748 -3.525 1.00 0.23 68 GLU A N 2
ATOM 1808 C CA . GLU A 1 53 ? 4.179 -2.159 -4.487 1.00 0.21 68 GLU A CA 2
ATOM 1809 C C . GLU A 1 53 ? 2.859 -2.918 -4.440 1.00 0.18 68 GLU A C 2
ATOM 1810 O O . GLU A 1 53 ? 2.756 -3.958 -3.782 1.00 0.22 68 GLU A O 2
ATOM 1822 N N . ILE A 1 54 ? 1.850 -2.397 -5.107 1.00 0.18 69 ILE A N 2
ATOM 1823 C CA . ILE A 1 54 ? 0.526 -2.993 -5.064 1.00 0.17 69 ILE A CA 2
ATOM 1824 C C . ILE A 1 54 ? 0.141 -3.595 -6.413 1.00 0.14 69 ILE A C 2
ATOM 1825 O O . ILE A 1 54 ? 0.621 -3.160 -7.464 1.00 0.14 69 ILE A O 2
ATOM 1841 N N . THR A 1 55 ? -0.712 -4.610 -6.368 1.00 0.16 70 THR A N 2
ATOM 1842 C CA . THR A 1 55 ? -1.277 -5.190 -7.568 1.00 0.17 70 THR A CA 2
ATOM 1843 C C . THR A 1 55 ? -2.524 -4.407 -7.967 1.00 0.18 70 THR A C 2
ATOM 1844 O O . THR A 1 55 ? -3.118 -3.733 -7.120 1.00 0.20 70 THR A O 2
ATOM 1855 N N . ALA A 1 56 ? -2.924 -4.486 -9.226 1.00 0.20 71 ALA A N 2
ATOM 1856 C CA . ALA A 1 56 ? -4.090 -3.746 -9.697 1.00 0.22 71 ALA A CA 2
ATOM 1857 C C . ALA A 1 56 ? -5.324 -4.066 -8.854 1.00 0.22 71 ALA A C 2
ATOM 1858 O O . ALA A 1 56 ? -6.066 -3.169 -8.444 1.00 0.31 71 ALA A O 2
ATOM 1865 N N . SER A 1 57 ? -5.501 -5.350 -8.569 1.00 0.22 72 SER A N 2
ATOM 1866 C CA . SER A 1 57 ? -6.655 -5.845 -7.829 1.00 0.26 72 SER A CA 2
ATOM 1867 C C . SER A 1 57 ? -6.777 -5.233 -6.435 1.00 0.21 72 SER A C 2
ATOM 1868 O O . SER A 1 57 ? -7.888 -4.989 -5.959 1.00 0.18 72 SER A O 2
ATOM 1876 N N . GLY A 1 58 ? -5.641 -4.948 -5.803 1.00 0.21 73 GLY A N 2
ATOM 1877 C CA . GLY A 1 58 ? -5.639 -4.585 -4.399 1.00 0.19 73 GLY A CA 2
ATOM 1878 C C . GLY A 1 58 ? -6.465 -3.355 -4.107 1.00 0.15 73 GLY A C 2
ATOM 1879 O O . GLY A 1 58 ? -7.127 -3.278 -3.076 1.00 0.18 73 GLY A O 2
ATOM 1883 N N . THR A 1 59 ? -6.459 -2.416 -5.035 1.00 0.18 74 THR A N 2
ATOM 1884 C CA . THR A 1 59 ? -7.116 -1.137 -4.834 1.00 0.21 74 THR A CA 2
ATOM 1885 C C . THR A 1 59 ? -8.628 -1.279 -4.644 1.00 0.20 74 THR A C 2
ATOM 1886 O O . THR A 1 59 ? -9.228 -0.532 -3.870 1.00 0.26 74 THR A O 2
ATOM 1897 N N . ARG A 1 60 ? -9.240 -2.254 -5.310 1.00 0.17 75 ARG A N 2
ATOM 1898 C CA . ARG A 1 60 ? -10.698 -2.319 -5.358 1.00 0.20 75 ARG A CA 2
ATOM 1899 C C . ARG A 1 60 ? -11.298 -2.750 -4.019 1.00 0.20 75 ARG A C 2
ATOM 1900 O O . ARG A 1 60 ? -12.119 -2.036 -3.447 1.00 0.25 75 ARG A O 2
ATOM 1921 N N . PHE A 1 61 ? -10.886 -3.904 -3.514 1.00 0.19 76 PHE A N 2
ATOM 1922 C CA . PHE A 1 61 ? -11.440 -4.419 -2.263 1.00 0.21 76 PHE A CA 2
ATOM 1923 C C . PHE A 1 61 ? -10.911 -3.681 -1.042 1.00 0.21 76 PHE A C 2
ATOM 1924 O O . PHE A 1 61 ? -11.646 -3.415 -0.094 1.00 0.27 76 PHE A O 2
ATOM 1941 N N . LEU A 1 62 ? -9.632 -3.380 -1.061 1.00 0.17 77 LEU A N 2
ATOM 1942 C CA . LEU A 1 62 ? -8.966 -2.792 0.089 1.00 0.17 77 LEU A CA 2
ATOM 1943 C C . LEU A 1 62 ? -9.381 -1.335 0.357 1.00 0.16 77 LEU A C 2
ATOM 1944 O O . LEU A 1 62 ? -9.744 -0.997 1.480 1.00 0.18 77 LEU A O 2
ATOM 1960 N N . LYS A 1 63 ? -9.351 -0.474 -0.659 1.00 0.18 78 LYS A N 2
ATOM 1961 C CA . LYS A 1 63 ? -9.554 0.961 -0.430 1.00 0.22 78 LYS A CA 2
ATOM 1962 C C . LYS A 1 63 ? -10.991 1.268 -0.003 1.00 0.22 78 LYS A C 2
ATOM 1963 O O . LYS A 1 63 ? -11.238 2.215 0.750 1.00 0.25 78 LYS A O 2
ATOM 1982 N N . ARG A 1 64 ? -11.930 0.453 -0.466 1.00 0.24 79 ARG A N 2
ATOM 1983 C CA . ARG A 1 64 ? -13.347 0.659 -0.165 1.00 0.31 79 ARG A CA 2
ATOM 1984 C C . ARG A 1 64 ? -13.631 0.439 1.317 1.00 0.30 79 ARG A C 2
ATOM 1985 O O . ARG A 1 64 ? -14.678 0.840 1.822 1.00 0.40 79 ARG A O 2
ATOM 2006 N N . MET A 1 65 ? -12.693 -0.209 2.008 1.00 0.31 80 MET A N 2
ATOM 2007 C CA . MET A 1 65 ? -12.846 -0.513 3.429 1.00 0.51 80 MET A CA 2
ATOM 2008 C C . MET A 1 65 ? -12.791 0.755 4.278 1.00 0.62 80 MET A C 2
ATOM 2009 O O . MET A 1 65 ? -12.932 0.700 5.500 1.00 0.80 80 MET A O 2
ATOM 2023 N N . GLY A 1 66 ? -12.606 1.894 3.628 1.00 0.62 81 GLY A N 2
ATOM 2024 C CA . GLY A 1 66 ? -12.536 3.146 4.351 1.00 0.84 81 GLY A CA 2
ATOM 2025 C C . GLY A 1 66 ? -11.155 3.762 4.321 1.00 0.98 81 GLY A C 2
ATOM 2026 O O . GLY A 1 66 ? -10.660 4.233 5.347 1.00 1.80 81 GLY A O 2
ATOM 2030 N N . GLY A 1 67 ? -10.524 3.734 3.149 1.00 0.37 82 GLY A N 2
ATOM 2031 C CA . GLY A 1 67 ? -9.191 4.288 2.994 1.00 0.40 82 GLY A CA 2
ATOM 2032 C C . GLY A 1 67 ? -9.084 5.721 3.475 1.00 0.35 82 GLY A C 2
ATOM 2033 O O . GLY A 1 67 ? -9.620 6.637 2.847 1.00 0.49 82 GLY A O 2
ATOM 2037 N N . CYS A 1 68 ? -8.391 5.895 4.598 1.00 0.38 83 CYS A N 2
ATOM 2038 C CA . CYS A 1 68 ? -8.180 7.202 5.223 1.00 0.56 83 CYS A CA 2
ATOM 2039 C C . CYS A 1 68 ? -9.498 7.923 5.534 1.00 0.80 83 CYS A C 2
ATOM 2040 O O . CYS A 1 68 ? -9.529 9.151 5.648 1.00 1.23 83 CYS A O 2
ATOM 2048 N N . VAL A 1 69 ? -10.582 7.168 5.667 1.00 0.85 84 VAL A N 2
ATOM 2049 C CA . VAL A 1 69 ? -11.875 7.743 6.024 1.00 1.10 84 VAL A CA 2
ATOM 2050 C C . VAL A 1 69 ? -12.553 6.927 7.121 1.00 1.73 84 VAL A C 2
ATOM 2051 O O . VAL A 1 69 ? -13.202 5.901 6.814 1.00 2.26 84 VAL A O 2
ATOM 2065 N N . MET A 1 1 ? -5.344 0.543 10.404 1.00 0.50 16 MET A N 3
ATOM 2066 C CA . MET A 1 1 ? -5.546 -0.021 9.047 1.00 0.39 16 MET A CA 3
ATOM 2067 C C . MET A 1 1 ? -6.183 1.007 8.117 1.00 0.33 16 MET A C 3
ATOM 2068 O O . MET A 1 1 ? -6.151 0.850 6.899 1.00 0.30 16 MET A O 3
ATOM 2084 N N . SER A 1 2 ? -6.744 2.067 8.689 1.00 0.39 17 SER A N 3
ATOM 2085 C CA . SER A 1 2 ? -7.487 3.055 7.917 1.00 0.39 17 SER A CA 3
ATOM 2086 C C . SER A 1 2 ? -6.592 3.779 6.907 1.00 0.28 17 SER A C 3
ATOM 2087 O O . SER A 1 2 ? -6.912 3.834 5.719 1.00 0.29 17 SER A O 3
ATOM 2095 N N . ASP A 1 3 ? -5.466 4.313 7.369 1.00 0.25 18 ASP A N 3
ATOM 2096 C CA . ASP A 1 3 ? -4.544 5.024 6.480 1.00 0.23 18 ASP A CA 3
ATOM 2097 C C . ASP A 1 3 ? -3.828 4.055 5.563 1.00 0.19 18 ASP A C 3
ATOM 2098 O O . ASP A 1 3 ? -3.578 4.361 4.396 1.00 0.20 18 ASP A O 3
ATOM 2107 N N . TYR A 1 4 ? -3.511 2.879 6.101 1.00 0.19 19 TYR A N 3
ATOM 2108 C CA . TYR A 1 4 ? -2.831 1.836 5.342 1.00 0.18 19 TYR A CA 3
ATOM 2109 C C . TYR A 1 4 ? -3.539 1.565 4.013 1.00 0.16 19 TYR A C 3
ATOM 2110 O O . TYR A 1 4 ? -2.883 1.317 2.999 1.00 0.19 19 TYR A O 3
ATOM 2128 N N . LEU A 1 5 ? -4.869 1.626 4.024 1.00 0.16 20 LEU A N 3
ATOM 2129 C CA . LEU A 1 5 ? -5.667 1.292 2.848 1.00 0.18 20 LEU A CA 3
ATOM 2130 C C . LEU A 1 5 ? -5.184 2.035 1.609 1.00 0.15 20 LEU A C 3
ATOM 2131 O O . LEU A 1 5 ? -5.008 1.446 0.547 1.00 0.21 20 LEU A O 3
ATOM 2147 N N . LYS A 1 6 ? -4.965 3.329 1.745 1.00 0.13 21 LYS A N 3
ATOM 2148 C CA . LYS A 1 6 ? -4.564 4.133 0.610 1.00 0.13 21 LYS A CA 3
ATOM 2149 C C . LYS A 1 6 ? -3.064 4.052 0.349 1.00 0.12 21 LYS A C 3
ATOM 2150 O O . LYS A 1 6 ? -2.627 4.353 -0.751 1.00 0.17 21 LYS A O 3
ATOM 2169 N N . VAL A 1 7 ? -2.294 3.611 1.343 1.00 0.11 22 VAL A N 3
ATOM 2170 C CA . VAL A 1 7 ? -0.827 3.617 1.257 1.00 0.12 22 VAL A CA 3
ATOM 2171 C C . VAL A 1 7 ? -0.328 2.991 -0.048 1.00 0.13 22 VAL A C 3
ATOM 2172 O O . VAL A 1 7 ? 0.325 3.658 -0.852 1.00 0.15 22 VAL A O 3
ATOM 2185 N N . LEU A 1 8 ? -0.651 1.726 -0.262 1.00 0.13 23 LEU A N 3
ATOM 2186 C CA . LEU A 1 8 ? -0.162 1.013 -1.434 1.00 0.15 23 LEU A CA 3
ATOM 2187 C C . LEU A 1 8 ? -0.812 1.502 -2.730 1.00 0.15 23 LEU A C 3
ATOM 2188 O O . LEU A 1 8 ? -0.126 1.755 -3.715 1.00 0.18 23 LEU A O 3
ATOM 2204 N N . GLN A 1 9 ? -2.128 1.625 -2.738 1.00 0.15 24 GLN A N 3
ATOM 2205 C CA . GLN A 1 9 ? -2.846 1.955 -3.965 1.00 0.19 24 GLN A CA 3
ATOM 2206 C C . GLN A 1 9 ? -2.703 3.416 -4.382 1.00 0.19 24 GLN A C 3
ATOM 2207 O O . GLN A 1 9 ? -2.875 3.734 -5.554 1.00 0.22 24 GLN A O 3
ATOM 2221 N N . ALA A 1 10 ? -2.428 4.306 -3.438 1.00 0.21 25 ALA A N 3
ATOM 2222 C CA . ALA A 1 10 ? -2.351 5.736 -3.748 1.00 0.27 25 ALA A CA 3
ATOM 2223 C C . ALA A 1 10 ? -1.333 6.026 -4.840 1.00 0.26 25 ALA A C 3
ATOM 2224 O O . ALA A 1 10 ? -1.667 6.664 -5.833 1.00 0.31 25 ALA A O 3
ATOM 2231 N N . ILE A 1 11 ? -0.103 5.549 -4.670 1.00 0.29 26 ILE A N 3
ATOM 2232 C CA . ILE A 1 11 ? 0.926 5.730 -5.695 1.00 0.31 26 ILE A CA 3
ATOM 2233 C C . ILE A 1 11 ? 0.406 5.293 -7.074 1.00 0.28 26 ILE A C 3
ATOM 2234 O O . ILE A 1 11 ? 0.764 5.874 -8.099 1.00 0.36 26 ILE A O 3
ATOM 2250 N N . LYS A 1 12 ? -0.461 4.290 -7.078 1.00 0.24 27 LYS A N 3
ATOM 2251 C CA . LYS A 1 12 ? -1.089 3.806 -8.299 1.00 0.31 27 LYS A CA 3
ATOM 2252 C C . LYS A 1 12 ? -2.206 4.747 -8.781 1.00 0.29 27 LYS A C 3
ATOM 2253 O O . LYS A 1 12 ? -2.218 5.159 -9.942 1.00 0.35 27 LYS A O 3
ATOM 2272 N N . SER A 1 13 ? -3.134 5.089 -7.893 1.00 0.30 28 SER A N 3
ATOM 2273 C CA . SER A 1 13 ? -4.341 5.810 -8.294 1.00 0.38 28 SER A CA 3
ATOM 2274 C C . SER A 1 13 ? -4.241 7.333 -8.113 1.00 0.50 28 SER A C 3
ATOM 2275 O O . SER A 1 13 ? -4.493 8.090 -9.055 1.00 0.57 28 SER A O 3
ATOM 2283 N N . CYS A 1 14 ? -3.858 7.784 -6.926 1.00 0.70 29 CYS A N 3
ATOM 2284 C CA . CYS A 1 14 ? -3.990 9.196 -6.572 1.00 1.01 29 CYS A CA 3
ATOM 2285 C C . CYS A 1 14 ? -2.773 9.703 -5.801 1.00 1.24 29 CYS A C 3
ATOM 2286 O O . CYS A 1 14 ? -2.297 9.047 -4.874 1.00 1.29 29 CYS A O 3
ATOM 2294 N N . PRO A 1 15 ? -2.263 10.889 -6.169 1.00 1.49 30 PRO A N 3
ATOM 2295 C CA . PRO A 1 15 ? -1.111 11.500 -5.497 1.00 1.87 30 PRO A CA 3
ATOM 2296 C C . PRO A 1 15 ? -1.425 11.915 -4.057 1.00 2.24 30 PRO A C 3
ATOM 2297 O O . PRO A 1 15 ? -2.479 11.567 -3.515 1.00 2.77 30 PRO A O 3
ATOM 2308 N N . LYS A 1 16 ? -0.489 12.651 -3.447 1.00 2.44 31 LYS A N 3
ATOM 2309 C CA . LYS A 1 16 ? -0.592 13.098 -2.049 1.00 2.84 31 LYS A CA 3
ATOM 2310 C C . LYS A 1 16 ? -0.309 11.950 -1.082 1.00 2.32 31 LYS A C 3
ATOM 2311 O O . LYS A 1 16 ? -0.108 12.162 0.113 1.00 2.81 31 LYS A O 3
ATOM 2330 N N . THR A 1 17 ? -0.301 10.738 -1.611 1.00 1.79 32 THR A N 3
ATOM 2331 C CA . THR A 1 17 ? 0.046 9.553 -0.851 1.00 1.16 32 THR A CA 3
ATOM 2332 C C . THR A 1 17 ? 0.765 8.584 -1.783 1.00 0.85 32 THR A C 3
ATOM 2333 O O . THR A 1 17 ? 0.540 8.611 -2.996 1.00 1.11 32 THR A O 3
ATOM 2344 N N . PHE A 1 18 ? 1.640 7.755 -1.238 1.00 0.70 33 PHE A N 3
ATOM 2345 C CA . PHE A 1 18 ? 2.497 6.924 -2.059 1.00 1.10 33 PHE A CA 3
ATOM 2346 C C . PHE A 1 18 ? 2.991 5.732 -1.268 1.00 0.72 33 PHE A C 3
ATOM 2347 O O . PHE A 1 18 ? 2.847 5.683 -0.048 1.00 0.97 33 PHE A O 3
ATOM 2364 N N . GLN A 1 19 ? 3.570 4.780 -1.972 1.00 0.49 34 GLN A N 3
ATOM 2365 C CA . GLN A 1 19 ? 4.083 3.577 -1.353 1.00 0.34 34 GLN A CA 3
ATOM 2366 C C . GLN A 1 19 ? 5.588 3.442 -1.604 1.00 0.44 34 GLN A C 3
ATOM 2367 O O . GLN A 1 19 ? 6.254 2.608 -0.996 1.00 0.74 34 GLN A O 3
ATOM 2381 N N . SER A 1 20 ? 6.113 4.306 -2.472 1.00 0.56 35 SER A N 3
ATOM 2382 C CA . SER A 1 20 ? 7.504 4.239 -2.929 1.00 0.76 35 SER A CA 3
ATOM 2383 C C . SER A 1 20 ? 8.500 4.123 -1.770 1.00 0.68 35 SER A C 3
ATOM 2384 O O . SER A 1 20 ? 9.073 3.060 -1.530 1.00 0.82 35 SER A O 3
ATOM 2392 N N . ASN A 1 21 ? 8.705 5.219 -1.056 1.00 0.62 36 ASN A N 3
ATOM 2393 C CA . ASN A 1 21 ? 9.647 5.240 0.056 1.00 0.59 36 ASN A CA 3
ATOM 2394 C C . ASN A 1 21 ? 8.885 5.120 1.364 1.00 0.49 36 ASN A C 3
ATOM 2395 O O . ASN A 1 21 ? 9.465 5.107 2.450 1.00 0.53 36 ASN A O 3
ATOM 2406 N N . TYR A 1 22 ? 7.575 5.015 1.235 1.00 0.48 37 TYR A N 3
ATOM 2407 C CA . TYR A 1 22 ? 6.678 4.984 2.377 1.00 0.50 37 TYR A CA 3
ATOM 2408 C C . TYR A 1 22 ? 6.751 3.629 3.079 1.00 0.39 37 TYR A C 3
ATOM 2409 O O . TYR A 1 22 ? 6.602 3.546 4.298 1.00 0.40 37 TYR A O 3
ATOM 2427 N N . VAL A 1 23 ? 7.002 2.579 2.299 1.00 0.35 38 VAL A N 3
ATOM 2428 C CA . VAL A 1 23 ? 7.057 1.212 2.817 1.00 0.32 38 VAL A CA 3
ATOM 2429 C C . VAL A 1 23 ? 8.118 1.046 3.898 1.00 0.28 38 VAL A C 3
ATOM 2430 O O . VAL A 1 23 ? 7.827 0.557 4.982 1.00 0.32 38 VAL A O 3
ATOM 2443 N N . ARG A 1 24 ? 9.342 1.462 3.600 1.00 0.34 39 ARG A N 3
ATOM 2444 C CA . ARG A 1 24 ? 10.460 1.266 4.519 1.00 0.41 39 ARG A CA 3
ATOM 2445 C C . ARG A 1 24 ? 10.206 1.968 5.855 1.00 0.37 39 ARG A C 3
ATOM 2446 O O . ARG A 1 24 ? 10.712 1.548 6.898 1.00 0.52 39 ARG A O 3
ATOM 2467 N N . ASN A 1 25 ? 9.417 3.031 5.817 1.00 0.29 40 ASN A N 3
ATOM 2468 C CA . ASN A 1 25 ? 9.083 3.779 7.021 1.00 0.35 40 ASN A CA 3
ATOM 2469 C C . ASN A 1 25 ? 7.881 3.163 7.732 1.00 0.30 40 ASN A C 3
ATOM 2470 O O . ASN A 1 25 ? 7.923 2.902 8.933 1.00 0.40 40 ASN A O 3
ATOM 2481 N N . ASN A 1 26 ? 6.816 2.916 6.978 1.00 0.21 41 ASN A N 3
ATOM 2482 C CA . ASN A 1 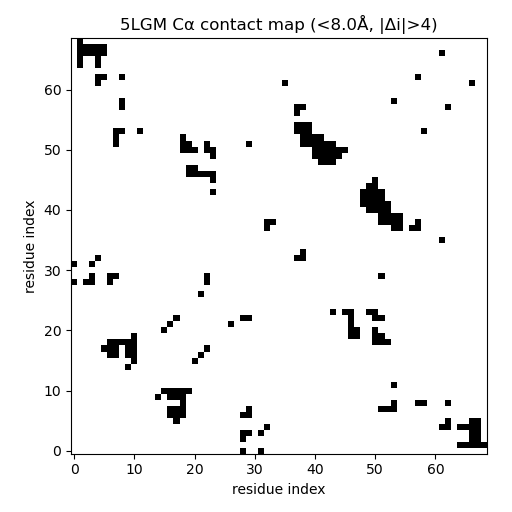26 ? 5.559 2.440 7.550 1.00 0.19 41 ASN A CA 3
ATOM 2483 C C . ASN A 1 26 ? 5.274 1.008 7.117 1.00 0.18 41 ASN A C 3
ATOM 2484 O O . ASN A 1 26 ? 4.181 0.698 6.636 1.00 0.20 41 ASN A O 3
ATOM 2495 N N . ALA A 1 27 ? 6.261 0.138 7.295 1.00 0.22 42 ALA A N 3
ATOM 2496 C CA . ALA A 1 27 ? 6.156 -1.252 6.863 1.00 0.25 42 ALA A CA 3
ATOM 2497 C C . ALA A 1 27 ? 5.017 -1.977 7.568 1.00 0.24 42 ALA A C 3
ATOM 2498 O O . ALA A 1 27 ? 4.315 -2.781 6.958 1.00 0.26 42 ALA A O 3
ATOM 2505 N N . SER A 1 28 ? 4.827 -1.680 8.850 1.00 0.24 43 SER A N 3
ATOM 2506 C CA . SER A 1 28 ? 3.777 -2.313 9.639 1.00 0.25 43 SER A CA 3
ATOM 2507 C C . SER A 1 28 ? 2.391 -2.037 9.056 1.00 0.23 43 SER A C 3
ATOM 2508 O O . SER A 1 28 ? 1.478 -2.859 9.183 1.00 0.28 43 SER A O 3
ATOM 2516 N N . LEU A 1 29 ? 2.236 -0.879 8.425 1.00 0.18 44 LEU A N 3
ATOM 2517 C CA . LEU A 1 29 ? 0.995 -0.548 7.739 1.00 0.18 44 LEU A CA 3
ATOM 2518 C C . LEU A 1 29 ? 0.830 -1.418 6.502 1.00 0.16 44 LEU A C 3
ATOM 2519 O O . LEU A 1 29 ? -0.176 -2.102 6.343 1.00 0.19 44 LEU A O 3
ATOM 2535 N N . VAL A 1 30 ? 1.847 -1.408 5.649 1.00 0.15 45 VAL A N 3
ATOM 2536 C CA . VAL A 1 30 ? 1.818 -2.154 4.395 1.00 0.16 45 VAL A CA 3
ATOM 2537 C C . VAL A 1 30 ? 1.677 -3.654 4.660 1.00 0.16 45 VAL A C 3
ATOM 2538 O O . VAL A 1 30 ? 1.074 -4.378 3.876 1.00 0.18 45 VAL A O 3
ATOM 2551 N N . ALA A 1 31 ? 2.238 -4.106 5.777 1.00 0.16 46 ALA A N 3
ATOM 2552 C CA . ALA A 1 31 ? 2.187 -5.513 6.164 1.00 0.17 46 ALA A CA 3
ATOM 2553 C C . ALA A 1 31 ? 0.750 -6.004 6.336 1.00 0.16 46 ALA A C 3
ATOM 2554 O O . ALA A 1 31 ? 0.468 -7.191 6.154 1.00 0.18 46 ALA A O 3
ATOM 2561 N N . GLU A 1 32 ? -0.159 -5.090 6.668 1.00 0.15 47 GLU A N 3
ATOM 2562 C CA . GLU A 1 32 ? -1.580 -5.413 6.780 1.00 0.17 47 GLU A CA 3
ATOM 2563 C C . GLU A 1 32 ? -2.115 -5.971 5.468 1.00 0.16 47 GLU A C 3
ATOM 2564 O O . GLU A 1 32 ? -3.055 -6.766 5.450 1.00 0.19 47 GLU A O 3
ATOM 2576 N N . ALA A 1 33 ? -1.512 -5.534 4.372 1.00 0.14 48 ALA A N 3
ATOM 2577 C CA . ALA A 1 33 ? -1.934 -5.930 3.038 1.00 0.16 48 ALA A CA 3
ATOM 2578 C C . ALA A 1 33 ? -1.862 -7.433 2.834 1.00 0.18 48 ALA A C 3
ATOM 2579 O O . ALA A 1 33 ? -2.628 -7.994 2.050 1.00 0.20 48 ALA A O 3
ATOM 2586 N N . ALA A 1 34 ? -0.950 -8.084 3.543 1.00 0.19 49 ALA A N 3
ATOM 2587 C CA . ALA A 1 34 ? -0.828 -9.527 3.462 1.00 0.22 49 ALA A CA 3
ATOM 2588 C C . ALA A 1 34 ? -2.107 -10.187 3.965 1.00 0.24 49 ALA A C 3
ATOM 2589 O O . ALA A 1 34 ? -2.547 -11.209 3.439 1.00 0.29 49 ALA A O 3
ATOM 2596 N N . SER A 1 35 ? -2.711 -9.572 4.975 1.00 0.25 50 SER A N 3
ATOM 2597 C CA . SER A 1 35 ? -3.962 -10.055 5.532 1.00 0.29 50 SER A CA 3
ATOM 2598 C C . SER A 1 35 ? -5.136 -9.739 4.601 1.00 0.27 50 SER A C 3
ATOM 2599 O O . SER A 1 35 ? -6.113 -10.486 4.556 1.00 0.32 50 SER A O 3
ATOM 2607 N N . ARG A 1 36 ? -5.042 -8.629 3.863 1.00 0.24 51 ARG A N 3
ATOM 2608 C CA . ARG A 1 36 ? -6.048 -8.307 2.855 1.00 0.24 51 ARG A CA 3
ATOM 2609 C C . ARG A 1 36 ? -5.925 -9.259 1.667 1.00 0.26 51 ARG A C 3
ATOM 2610 O O . ARG A 1 36 ? -6.909 -9.546 0.988 1.00 0.41 51 ARG A O 3
ATOM 2631 N N . GLY A 1 37 ? -4.705 -9.722 1.404 1.00 0.20 52 GLY A N 3
ATOM 2632 C CA . GLY A 1 37 ? -4.521 -10.812 0.467 1.00 0.19 52 GLY A CA 3
ATOM 2633 C C . GLY A 1 37 ? -3.692 -10.469 -0.757 1.00 0.17 52 GLY A C 3
ATOM 2634 O O . GLY A 1 37 ? -3.358 -11.362 -1.538 1.00 0.34 52 GLY A O 3
ATOM 2638 N N . HIS A 1 38 ? -3.332 -9.205 -0.947 1.00 0.21 53 HIS A N 3
ATOM 2639 C CA . HIS A 1 38 ? -2.624 -8.823 -2.167 1.00 0.21 53 HIS A CA 3
ATOM 2640 C C . HIS A 1 38 ? -1.490 -7.840 -1.910 1.00 0.28 53 HIS A C 3
ATOM 2641 O O . HIS A 1 38 ? -1.677 -6.808 -1.268 1.00 0.40 53 HIS A O 3
ATOM 2656 N N . ILE A 1 39 ? -0.317 -8.194 -2.433 1.00 0.24 54 ILE A N 3
ATOM 2657 C CA . ILE A 1 39 ? 0.884 -7.363 -2.374 1.00 0.29 54 ILE A CA 3
ATOM 2658 C C . ILE A 1 39 ? 1.909 -7.855 -3.383 1.00 0.23 54 ILE A C 3
ATOM 2659 O O . ILE A 1 39 ? 1.772 -8.945 -3.939 1.00 0.24 54 ILE A O 3
ATOM 2675 N N . SER A 1 40 ? 2.930 -7.051 -3.620 1.00 0.24 55 SER A N 3
ATOM 2676 C CA . SER A 1 40 ? 4.011 -7.427 -4.510 1.00 0.21 55 SER A CA 3
ATOM 2677 C C . SER A 1 40 ? 5.320 -6.842 -3.979 1.00 0.22 55 SER A C 3
ATOM 2678 O O . SER A 1 40 ? 5.376 -5.669 -3.614 1.00 0.23 55 SER A O 3
ATOM 2686 N N . CYS A 1 41 ? 6.362 -7.659 -3.911 1.00 0.28 56 CYS A N 3
ATOM 2687 C CA . CYS A 1 41 ? 7.601 -7.260 -3.251 1.00 0.32 56 CYS A CA 3
ATOM 2688 C C . CYS A 1 41 ? 8.732 -7.023 -4.243 1.00 0.43 56 CYS A C 3
ATOM 2689 O O . CYS A 1 41 ? 8.977 -7.839 -5.135 1.00 0.67 56 CYS A O 3
ATOM 2697 N N . ALA A 1 42 ? 9.426 -5.900 -4.070 1.00 0.42 57 ALA A N 3
ATOM 2698 C CA . ALA A 1 42 ? 10.610 -5.600 -4.859 1.00 0.67 57 ALA A CA 3
ATOM 2699 C C . ALA A 1 42 ? 11.864 -6.115 -4.154 1.00 0.88 57 ALA A C 3
ATOM 2700 O O . ALA A 1 42 ? 12.583 -6.956 -4.691 1.00 1.31 57 ALA A O 3
ATOM 2707 N N . THR A 1 43 ? 12.132 -5.614 -2.948 1.00 0.72 58 THR A N 3
ATOM 2708 C CA . THR A 1 43 ? 13.272 -6.099 -2.167 1.00 0.93 58 THR A CA 3
ATOM 2709 C C . THR A 1 43 ? 13.015 -6.014 -0.658 1.00 1.21 58 THR A C 3
ATOM 2710 O O . THR A 1 43 ? 13.524 -6.832 0.110 1.00 1.96 58 THR A O 3
ATOM 2721 N N . THR A 1 44 ? 12.211 -5.032 -0.252 1.00 1.04 59 THR A N 3
ATOM 2722 C CA . THR A 1 44 ? 11.882 -4.782 1.161 1.00 1.27 59 THR A CA 3
ATOM 2723 C C . THR A 1 44 ? 13.088 -4.245 1.951 1.00 1.64 59 THR A C 3
ATOM 2724 O O . THR A 1 44 ? 12.984 -3.230 2.638 1.00 1.98 59 THR A O 3
ATOM 2735 N N . SER A 1 45 ? 14.223 -4.926 1.849 1.00 1.83 60 SER A N 3
ATOM 2736 C CA . SER A 1 45 ? 15.434 -4.524 2.547 1.00 2.30 60 SER A CA 3
ATOM 2737 C C . SER A 1 45 ? 16.078 -3.330 1.845 1.00 2.02 60 SER A C 3
ATOM 2738 O O . SER A 1 45 ? 16.361 -3.386 0.645 1.00 2.61 60 SER A O 3
ATOM 2746 N N . GLY A 1 46 ? 16.307 -2.258 2.598 1.00 1.55 61 GLY A N 3
ATOM 2747 C CA . GLY A 1 46 ? 16.838 -1.042 2.030 1.00 1.34 61 GLY A CA 3
ATOM 2748 C C . GLY A 1 46 ? 15.767 -0.250 1.319 1.00 1.04 61 GLY A C 3
ATOM 2749 O O . GLY A 1 46 ? 15.084 -0.778 0.450 1.00 1.72 61 GLY A O 3
ATOM 2753 N N . ARG A 1 47 ? 15.614 1.020 1.680 1.00 1.06 62 ARG A N 3
ATOM 2754 C CA . ARG A 1 47 ? 14.650 1.892 1.010 1.00 1.49 62 ARG A CA 3
ATOM 2755 C C . ARG A 1 47 ? 14.994 1.978 -0.477 1.00 2.11 62 ARG A C 3
ATOM 2756 O O . ARG A 1 47 ? 14.159 2.323 -1.316 1.00 2.79 62 ARG A O 3
ATOM 2777 N N . ASN A 1 48 ? 16.247 1.655 -0.767 1.00 2.18 63 ASN A N 3
ATOM 2778 C CA . ASN A 1 48 ? 16.762 1.549 -2.120 1.00 2.78 63 ASN A CA 3
ATOM 2779 C C . ASN A 1 48 ? 16.176 0.326 -2.824 1.00 2.93 63 ASN A C 3
ATOM 2780 O O . ASN A 1 48 ? 16.718 -0.775 -2.724 1.00 3.59 63 ASN A O 3
ATOM 2791 N N . GLY A 1 49 ? 15.048 0.512 -3.496 1.00 2.69 64 GLY A N 3
ATOM 2792 C CA . GLY A 1 49 ? 14.435 -0.575 -4.243 1.00 2.82 64 GLY A CA 3
ATOM 2793 C C . GLY A 1 49 ? 13.641 -1.519 -3.369 1.00 2.13 64 GLY A C 3
ATOM 2794 O O . GLY A 1 49 ? 12.663 -2.114 -3.815 1.00 1.81 64 GLY A O 3
ATOM 2798 N N . GLY A 1 50 ? 14.061 -1.662 -2.125 1.00 2.04 65 GLY A N 3
ATOM 2799 C CA . GLY A 1 50 ? 13.379 -2.541 -1.211 1.00 1.55 65 GLY A CA 3
ATOM 2800 C C . GLY A 1 50 ? 12.099 -1.940 -0.692 1.00 1.34 65 GLY A C 3
ATOM 2801 O O . GLY A 1 50 ? 12.029 -1.449 0.432 1.00 1.53 65 GLY A O 3
ATOM 2805 N N . ALA A 1 51 ? 11.089 -1.973 -1.531 1.00 1.02 66 ALA A N 3
ATOM 2806 C CA . ALA A 1 51 ? 9.766 -1.540 -1.156 1.00 0.83 66 ALA A CA 3
ATOM 2807 C C . ALA A 1 51 ? 8.744 -2.534 -1.672 1.00 0.62 66 ALA A C 3
ATOM 2808 O O . ALA A 1 51 ? 9.080 -3.448 -2.430 1.00 0.65 66 ALA A O 3
ATOM 2815 N N . TRP A 1 52 ? 7.515 -2.372 -1.238 1.00 0.43 67 TRP A N 3
ATOM 2816 C CA . TRP A 1 52 ? 6.415 -3.156 -1.760 1.00 0.32 67 TRP A CA 3
ATOM 2817 C C . TRP A 1 52 ? 5.660 -2.337 -2.791 1.00 0.24 67 TRP A C 3
ATOM 2818 O O . TRP A 1 52 ? 5.700 -1.105 -2.764 1.00 0.35 67 TRP A O 3
ATOM 2839 N N . GLU A 1 53 ? 4.999 -3.016 -3.705 1.00 0.23 68 GLU A N 3
ATOM 2840 C CA . GLU A 1 53 ? 4.109 -2.361 -4.639 1.00 0.21 68 GLU A CA 3
ATOM 2841 C C . GLU A 1 53 ? 2.766 -3.075 -4.614 1.00 0.18 68 GLU A C 3
ATOM 2842 O O . GLU A 1 53 ? 2.645 -4.166 -4.049 1.00 0.22 68 GLU A O 3
ATOM 2854 N N . ILE A 1 54 ? 1.762 -2.462 -5.205 1.00 0.18 69 ILE A N 3
ATOM 2855 C CA . ILE A 1 54 ? 0.418 -3.000 -5.147 1.00 0.17 69 ILE A CA 3
ATOM 2856 C C . ILE A 1 54 ? 0.024 -3.642 -6.470 1.00 0.14 69 ILE A C 3
ATOM 2857 O O . ILE A 1 54 ? 0.440 -3.199 -7.545 1.00 0.14 69 ILE A O 3
ATOM 2873 N N . THR A 1 55 ? -0.763 -4.699 -6.381 1.00 0.16 70 THR A N 3
ATOM 2874 C CA . THR A 1 55 ? -1.364 -5.294 -7.552 1.00 0.17 70 THR A CA 3
ATOM 2875 C C . THR A 1 55 ? -2.635 -4.520 -7.897 1.00 0.18 70 THR A C 3
ATOM 2876 O O . THR A 1 55 ? -3.227 -3.871 -7.032 1.00 0.20 70 THR A O 3
ATOM 2887 N N . ALA A 1 56 ? -3.065 -4.600 -9.148 1.00 0.20 71 ALA A N 3
ATOM 2888 C CA . ALA A 1 56 ? -4.207 -3.820 -9.613 1.00 0.22 71 ALA A CA 3
ATOM 2889 C C . ALA A 1 56 ? -5.493 -4.230 -8.899 1.00 0.22 71 ALA A C 3
ATOM 2890 O O . ALA A 1 56 ? -6.442 -3.449 -8.809 1.00 0.31 71 ALA A O 3
ATOM 2897 N N . SER A 1 57 ? -5.512 -5.451 -8.390 1.00 0.22 72 SER A N 3
ATOM 2898 C CA . SER A 1 57 ? -6.660 -5.966 -7.662 1.00 0.26 72 SER A CA 3
ATOM 2899 C C . SER A 1 57 ? -6.810 -5.302 -6.296 1.00 0.21 72 SER A C 3
ATOM 2900 O O . SER A 1 57 ? -7.928 -5.026 -5.853 1.00 0.18 72 SER A O 3
ATOM 2908 N N . GLY A 1 58 ? -5.680 -5.011 -5.654 1.00 0.21 73 GLY A N 3
ATOM 2909 C CA . GLY A 1 58 ? -5.691 -4.568 -4.271 1.00 0.19 73 GLY A CA 3
ATOM 2910 C C . GLY A 1 58 ? -6.482 -3.297 -4.065 1.00 0.15 73 GLY A C 3
ATOM 2911 O O . GLY A 1 58 ? -7.146 -3.128 -3.044 1.00 0.18 73 GLY A O 3
ATOM 2915 N N . THR A 1 59 ? -6.433 -2.423 -5.055 1.00 0.18 74 THR A N 3
ATOM 2916 C CA . THR A 1 59 ? -7.064 -1.118 -4.974 1.00 0.21 74 THR A CA 3
ATOM 2917 C C . THR A 1 59 ? -8.580 -1.212 -4.770 1.00 0.20 74 THR A C 3
ATOM 2918 O O . THR A 1 59 ? -9.172 -0.357 -4.106 1.00 0.26 74 THR A O 3
ATOM 2929 N N . ARG A 1 60 ? -9.202 -2.259 -5.308 1.00 0.17 75 ARG A N 3
ATOM 2930 C CA . ARG A 1 60 ? -10.659 -2.343 -5.301 1.00 0.20 75 ARG A CA 3
ATOM 2931 C C . ARG A 1 60 ? -11.213 -2.700 -3.922 1.00 0.20 75 ARG A C 3
ATOM 2932 O O . ARG A 1 60 ? -11.992 -1.941 -3.346 1.00 0.25 75 ARG A O 3
ATOM 2953 N N . PHE A 1 61 ? -10.793 -3.840 -3.386 1.00 0.19 76 PHE A N 3
ATOM 2954 C CA . PHE A 1 61 ? -11.348 -4.338 -2.129 1.00 0.21 76 PHE A CA 3
ATOM 2955 C C . PHE A 1 61 ? -10.841 -3.584 -0.909 1.00 0.21 76 PHE A C 3
ATOM 2956 O O . PHE A 1 61 ? -11.601 -3.290 0.011 1.00 0.27 76 PHE A O 3
ATOM 2973 N N . LEU A 1 62 ? -9.561 -3.290 -0.897 1.00 0.17 77 LEU A N 3
ATOM 2974 C CA . LEU A 1 62 ? -8.926 -2.727 0.286 1.00 0.17 77 LEU A CA 3
ATOM 2975 C C . LEU A 1 62 ? -9.386 -1.289 0.578 1.00 0.16 77 LEU A C 3
ATOM 2976 O O . LEU A 1 62 ? -9.824 -0.995 1.690 1.00 0.18 77 LEU A O 3
ATOM 2992 N N . LYS A 1 63 ? -9.323 -0.399 -0.413 1.00 0.18 78 LYS A N 3
ATOM 2993 C CA . LYS A 1 63 ? -9.669 1.008 -0.186 1.00 0.22 78 LYS A CA 3
ATOM 2994 C C . LYS A 1 63 ? -11.162 1.168 0.099 1.00 0.22 78 LYS A C 3
ATOM 2995 O O . LYS A 1 63 ? -11.575 2.130 0.748 1.00 0.25 78 LYS A O 3
ATOM 3014 N N . ARG A 1 64 ? -11.966 0.230 -0.401 1.00 0.24 79 ARG A N 3
ATOM 3015 C CA . ARG A 1 64 ? -13.426 0.291 -0.272 1.00 0.31 79 ARG A CA 3
ATOM 3016 C C . ARG A 1 64 ? -13.866 0.419 1.193 1.00 0.30 79 ARG A C 3
ATOM 3017 O O . ARG A 1 64 ? -15.012 0.768 1.475 1.00 0.40 79 ARG A O 3
ATOM 3038 N N . MET A 1 65 ? -12.951 0.134 2.121 1.00 0.31 80 MET A N 3
ATOM 3039 C CA . MET A 1 65 ? -13.223 0.281 3.550 1.00 0.51 80 MET A CA 3
ATOM 3040 C C . MET A 1 65 ? -13.191 1.755 3.978 1.00 0.62 80 MET A C 3
ATOM 3041 O O . MET A 1 65 ? -13.064 2.069 5.164 1.00 0.80 80 MET A O 3
ATOM 3055 N N . GLY A 1 66 ? -13.278 2.652 3.006 1.00 0.62 81 GLY A N 3
ATOM 3056 C CA . GLY A 1 66 ? -13.367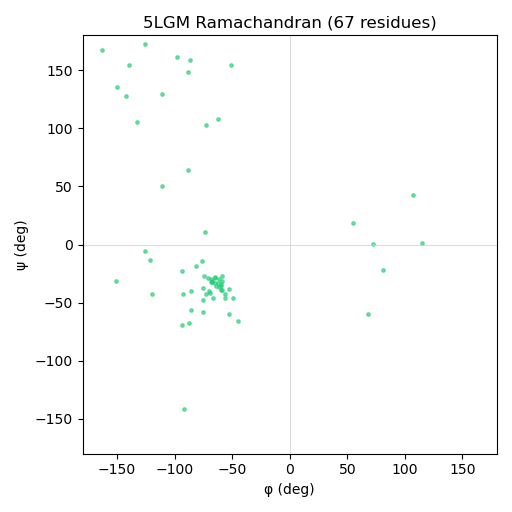 4.072 3.286 1.00 0.84 81 GLY A CA 3
ATOM 3057 C C . GLY A 1 66 ? -12.115 4.829 2.889 1.00 0.98 81 GLY A C 3
ATOM 3058 O O . GLY A 1 66 ? -12.197 5.942 2.371 1.00 1.80 81 GLY A O 3
ATOM 3062 N N . GLY A 1 67 ? -10.960 4.215 3.106 1.00 0.37 82 GLY A N 3
ATOM 3063 C CA . GLY A 1 67 ? -9.701 4.839 2.747 1.00 0.40 82 GLY A CA 3
ATOM 3064 C C . GLY A 1 67 ? -9.359 6.033 3.623 1.00 0.35 82 GLY A C 3
ATOM 3065 O O . GLY A 1 67 ? -9.865 7.133 3.403 1.00 0.49 82 GLY A O 3
ATOM 3069 N N . CYS A 1 68 ? -8.504 5.808 4.619 1.00 0.38 83 CYS A N 3
ATOM 3070 C CA . CYS A 1 68 ? -8.004 6.873 5.496 1.00 0.56 83 CYS A CA 3
ATOM 3071 C C . CYS A 1 68 ? -9.122 7.463 6.362 1.00 0.80 83 CYS A C 3
ATOM 3072 O O . CYS A 1 68 ? -9.064 8.624 6.771 1.00 1.23 83 CYS A O 3
ATOM 3080 N N . VAL A 1 69 ? -10.144 6.664 6.631 1.00 0.85 84 VAL A N 3
ATOM 3081 C CA . VAL A 1 69 ? -11.214 7.068 7.536 1.00 1.10 84 VAL A CA 3
ATOM 3082 C C . VAL A 1 69 ? -11.549 5.946 8.514 1.00 1.73 84 VAL A C 3
ATOM 3083 O O . VAL A 1 69 ? -11.227 6.088 9.710 1.00 2.26 84 VAL A O 3
ATOM 3097 N N . MET A 1 1 ? -6.065 0.234 10.267 1.00 0.50 16 MET A N 4
ATOM 3098 C CA . MET A 1 1 ? -6.119 -0.304 8.886 1.00 0.39 16 MET A CA 4
ATOM 3099 C C . MET A 1 1 ? -6.588 0.761 7.900 1.00 0.33 16 MET A C 4
ATOM 3100 O O . MET A 1 1 ? -6.314 0.665 6.708 1.00 0.30 16 MET A O 4
ATOM 3116 N N . SER A 1 2 ? -7.269 1.788 8.399 1.00 0.39 17 SER A N 4
ATOM 3117 C CA . SER A 1 2 ? -7.867 2.803 7.539 1.00 0.39 17 SER A CA 4
ATOM 3118 C C . SER A 1 2 ? -6.812 3.524 6.701 1.00 0.28 17 SER A C 4
ATOM 3119 O O . SER A 1 2 ? -6.977 3.686 5.493 1.00 0.29 17 SER A O 4
ATOM 3127 N N . ASP A 1 3 ? -5.727 3.941 7.342 1.00 0.25 18 ASP A N 4
ATOM 3128 C CA . ASP A 1 3 ? -4.664 4.667 6.653 1.00 0.23 18 ASP A CA 4
ATOM 3129 C C . ASP A 1 3 ? -3.888 3.734 5.738 1.00 0.19 18 ASP A C 4
ATOM 3130 O O . ASP A 1 3 ? -3.512 4.107 4.627 1.00 0.20 18 ASP A O 4
ATOM 3139 N N . TYR A 1 4 ? -3.671 2.513 6.217 1.00 0.19 19 TYR A N 4
ATOM 3140 C CA . TYR A 1 4 ? -2.944 1.497 5.463 1.00 0.18 19 TYR A CA 4
ATOM 3141 C C . TYR A 1 4 ? -3.588 1.256 4.098 1.00 0.16 19 TYR A C 4
ATOM 3142 O O . TYR A 1 4 ? -2.888 1.059 3.104 1.00 0.19 19 TYR A O 4
ATOM 3160 N N . LEU A 1 5 ? -4.917 1.290 4.061 1.00 0.16 20 LEU A N 4
ATOM 3161 C CA . LEU A 1 5 ? -5.667 0.994 2.845 1.00 0.18 20 LEU A CA 4
ATOM 3162 C C . LEU A 1 5 ? -5.177 1.827 1.669 1.00 0.15 20 LEU A C 4
ATOM 3163 O O . LEU A 1 5 ? -4.904 1.298 0.595 1.00 0.21 20 LEU A O 4
ATOM 3179 N N . LYS A 1 6 ? -5.062 3.128 1.867 1.00 0.13 21 LYS A N 4
ATOM 3180 C CA . LYS A 1 6 ? -4.655 4.006 0.787 1.00 0.13 21 LYS A CA 4
ATOM 3181 C C . LYS A 1 6 ? -3.143 4.058 0.609 1.00 0.12 21 LYS A C 4
ATOM 3182 O O . LYS A 1 6 ? -2.670 4.493 -0.432 1.00 0.17 21 LYS A O 4
ATOM 3201 N N . VAL A 1 7 ? -2.389 3.609 1.610 1.00 0.11 22 VAL A N 4
ATOM 3202 C CA . VAL A 1 7 ? -0.922 3.638 1.541 1.00 0.12 22 VAL A CA 4
ATOM 3203 C C . VAL A 1 7 ? -0.421 3.024 0.233 1.00 0.13 22 VAL A C 4
ATOM 3204 O O . VAL A 1 7 ? 0.241 3.689 -0.567 1.00 0.15 22 VAL A O 4
ATOM 3217 N N . LEU A 1 8 ? -0.745 1.760 0.025 1.00 0.13 23 LEU A N 4
ATOM 3218 C CA . LEU A 1 8 ? -0.283 1.042 -1.152 1.00 0.15 23 LEU A CA 4
ATOM 3219 C C . LEU A 1 8 ? -0.992 1.484 -2.434 1.00 0.15 23 LEU A C 4
ATOM 3220 O O . LEU A 1 8 ? -0.344 1.763 -3.439 1.00 0.18 23 LEU A O 4
ATOM 3236 N N . GLN A 1 9 ? -2.318 1.555 -2.405 1.00 0.15 24 GLN A N 4
ATOM 3237 C CA . GLN A 1 9 ? -3.083 1.773 -3.634 1.00 0.19 24 GLN A CA 4
ATOM 3238 C C . GLN A 1 9 ? -2.976 3.199 -4.163 1.00 0.19 24 GLN A C 4
ATOM 3239 O O . GLN A 1 9 ? -3.146 3.425 -5.361 1.00 0.22 24 GLN A O 4
ATOM 3253 N N . ALA A 1 10 ? -2.729 4.161 -3.287 1.00 0.21 25 ALA A N 4
ATOM 3254 C CA . ALA A 1 10 ? -2.679 5.554 -3.711 1.00 0.27 25 ALA A CA 4
ATOM 3255 C C . ALA A 1 10 ? -1.627 5.775 -4.795 1.00 0.26 25 ALA A C 4
ATOM 3256 O O . ALA A 1 10 ? -1.952 6.279 -5.858 1.00 0.31 25 ALA A O 4
ATOM 3263 N N . ILE A 1 11 ? -0.389 5.350 -4.544 1.00 0.29 26 ILE A N 4
ATOM 3264 C CA . ILE A 1 11 ? 0.720 5.596 -5.477 1.00 0.31 26 ILE A CA 4
ATOM 3265 C C . ILE A 1 11 ? 0.389 5.187 -6.922 1.00 0.28 26 ILE A C 4
ATOM 3266 O O . ILE A 1 11 ? 0.758 5.883 -7.869 1.00 0.36 26 ILE A O 4
ATOM 3282 N N . LYS A 1 12 ? -0.305 4.067 -7.098 1.00 0.24 27 LYS A N 4
ATOM 3283 C CA . LYS A 1 12 ? -0.620 3.576 -8.429 1.00 0.31 27 LYS A CA 4
ATOM 3284 C C . LYS A 1 12 ? -1.758 4.377 -9.065 1.00 0.29 27 LYS A C 4
ATOM 3285 O O . LYS A 1 12 ? -1.827 4.516 -10.286 1.00 0.35 27 LYS A O 4
ATOM 3304 N N . SER A 1 13 ? -2.646 4.889 -8.229 1.00 0.30 28 SER A N 4
ATOM 3305 C CA . SER A 1 13 ? -3.841 5.579 -8.703 1.00 0.38 28 SER A CA 4
ATOM 3306 C C . SER A 1 13 ? -3.671 7.103 -8.742 1.00 0.50 28 SER A C 4
ATOM 3307 O O . SER A 1 13 ? -3.949 7.742 -9.759 1.00 0.57 28 SER A O 4
ATOM 3315 N N . CYS A 1 14 ? -3.221 7.679 -7.637 1.00 0.70 29 CYS A N 4
ATOM 3316 C CA . CYS A 1 14 ? -3.205 9.126 -7.466 1.00 1.01 29 CYS A CA 4
ATOM 3317 C C . CYS A 1 14 ? -1.974 9.562 -6.674 1.00 1.24 29 CYS A C 4
ATOM 3318 O O . CYS A 1 14 ? -1.631 8.943 -5.671 1.00 1.29 29 CYS A O 4
ATOM 3326 N N . PRO A 1 15 ? -1.293 10.636 -7.111 1.00 1.49 30 PRO A N 4
ATOM 3327 C CA . PRO A 1 15 ? -0.082 11.145 -6.443 1.00 1.87 30 PRO A CA 4
ATOM 3328 C C . PRO A 1 15 ? -0.370 11.818 -5.093 1.00 2.24 30 PRO A C 4
ATOM 3329 O O . PRO A 1 15 ? 0.134 12.905 -4.801 1.00 2.77 30 PRO A O 4
ATOM 3340 N N . LYS A 1 16 ? -1.178 11.157 -4.279 1.00 2.44 31 LYS A N 4
ATOM 3341 C CA . LYS A 1 16 ? -1.513 11.620 -2.941 1.00 2.84 31 LYS A CA 4
ATOM 3342 C C . LYS A 1 16 ? -1.420 10.436 -1.993 1.00 2.32 31 LYS A C 4
ATOM 3343 O O . LYS A 1 16 ? -2.333 9.611 -1.949 1.00 2.81 31 LYS A O 4
ATOM 3362 N N . THR A 1 17 ? -0.319 10.371 -1.243 1.00 1.79 32 THR A N 4
ATOM 3363 C CA . THR A 1 17 ? 0.069 9.169 -0.507 1.00 1.16 32 THR A CA 4
ATOM 3364 C C . THR A 1 17 ? 0.664 8.161 -1.485 1.00 0.85 32 THR A C 4
ATOM 3365 O O . THR A 1 17 ? 0.188 8.018 -2.610 1.00 1.11 32 THR A O 4
ATOM 3376 N N . PHE A 1 18 ? 1.730 7.489 -1.083 1.00 0.70 33 PHE A N 4
ATOM 3377 C CA . PHE A 1 18 ? 2.463 6.652 -2.012 1.00 1.10 33 PHE A CA 4
ATOM 3378 C C . PHE A 1 18 ? 3.152 5.494 -1.304 1.00 0.72 33 PHE A C 4
ATOM 3379 O O . PHE A 1 18 ? 3.283 5.490 -0.084 1.00 0.97 33 PHE A O 4
ATOM 3396 N N . GLN A 1 19 ? 3.594 4.518 -2.087 1.00 0.49 34 GLN A N 4
ATOM 3397 C CA . GLN A 1 19 ? 4.199 3.310 -1.548 1.00 0.34 34 GLN A CA 4
ATOM 3398 C C . GLN A 1 19 ? 5.631 3.138 -2.059 1.00 0.44 34 GLN A C 4
ATOM 3399 O O . GLN A 1 19 ? 6.172 2.040 -2.037 1.00 0.74 34 GLN A O 4
ATOM 3413 N N . SER A 1 20 ? 6.235 4.218 -2.536 1.00 0.56 35 SER A N 4
ATOM 3414 C CA . SER A 1 20 ? 7.582 4.140 -3.102 1.00 0.76 35 SER A CA 4
ATOM 3415 C C . SER A 1 20 ? 8.627 3.867 -2.013 1.00 0.68 35 SER A C 4
ATOM 3416 O O . SER A 1 20 ? 8.930 2.715 -1.704 1.00 0.82 35 SER A O 4
ATOM 3424 N N . ASN A 1 21 ? 9.173 4.926 -1.423 1.00 0.62 36 ASN A N 4
ATOM 3425 C CA . ASN A 1 21 ? 10.137 4.778 -0.339 1.00 0.59 36 ASN A CA 4
ATOM 3426 C C . ASN A 1 21 ? 9.411 4.826 0.994 1.00 0.49 36 ASN A C 4
ATOM 3427 O O . ASN A 1 21 ? 9.993 4.576 2.048 1.00 0.53 36 ASN A O 4
ATOM 3438 N N . TYR A 1 22 ? 8.121 5.136 0.917 1.00 0.48 37 TYR A N 4
ATOM 3439 C CA . TYR A 1 22 ? 7.251 5.203 2.082 1.00 0.50 37 TYR A CA 4
ATOM 3440 C C . TYR A 1 22 ? 7.222 3.859 2.804 1.00 0.39 37 TYR A C 4
ATOM 3441 O O . TYR A 1 22 ? 7.031 3.801 4.018 1.00 0.40 37 TYR A O 4
ATOM 3459 N N . VAL A 1 23 ? 7.402 2.785 2.041 1.00 0.35 38 VAL A N 4
ATOM 3460 C CA . VAL A 1 23 ? 7.456 1.437 2.595 1.00 0.32 38 VAL A CA 4
ATOM 3461 C C . VAL A 1 23 ? 8.491 1.339 3.709 1.00 0.28 38 VAL A C 4
ATOM 3462 O O . VAL A 1 23 ? 8.209 0.810 4.774 1.00 0.32 38 VAL A O 4
ATOM 3475 N N . ARG A 1 24 ? 9.684 1.864 3.464 1.00 0.34 39 ARG A N 4
ATOM 3476 C CA . ARG A 1 24 ? 10.738 1.848 4.484 1.00 0.41 39 ARG A CA 4
ATOM 3477 C C . ARG A 1 24 ? 10.348 2.652 5.730 1.00 0.37 39 ARG A C 4
ATOM 3478 O O . ARG A 1 24 ? 10.963 2.504 6.786 1.00 0.52 39 ARG A O 4
ATOM 3499 N N . ASN A 1 25 ? 9.349 3.517 5.604 1.00 0.29 40 ASN A N 4
ATOM 3500 C CA . ASN A 1 25 ? 8.842 4.270 6.750 1.00 0.35 40 ASN A CA 4
ATOM 3501 C C . ASN A 1 25 ? 7.775 3.475 7.498 1.00 0.30 40 ASN A C 4
ATOM 3502 O O . ASN A 1 25 ? 7.903 3.221 8.696 1.00 0.40 40 ASN A O 4
ATOM 3513 N N . ASN A 1 26 ? 6.732 3.070 6.782 1.00 0.21 41 ASN A N 4
ATOM 3514 C CA . ASN A 1 26 ? 5.597 2.381 7.397 1.00 0.19 41 ASN A CA 4
ATOM 3515 C C . ASN A 1 26 ? 5.391 0.992 6.807 1.00 0.18 41 ASN A C 4
ATOM 3516 O O . ASN A 1 26 ? 4.296 0.653 6.351 1.00 0.20 41 ASN A O 4
ATOM 3527 N N . ALA A 1 27 ? 6.453 0.196 6.806 1.00 0.22 42 ALA A N 4
ATOM 3528 C CA . ALA A 1 27 ? 6.399 -1.170 6.292 1.00 0.25 42 ALA A CA 4
ATOM 3529 C C . ALA A 1 27 ? 5.359 -2.000 7.036 1.00 0.24 42 ALA A C 4
ATOM 3530 O O . ALA A 1 27 ? 4.768 -2.921 6.473 1.00 0.26 42 ALA A O 4
ATOM 3537 N N . SER A 1 28 ? 5.139 -1.662 8.301 1.00 0.24 43 SER A N 4
ATOM 3538 C CA . SER A 1 28 ? 4.161 -2.356 9.121 1.00 0.25 43 SER A CA 4
ATOM 3539 C C . SER A 1 28 ? 2.748 -2.143 8.583 1.00 0.23 43 SER A C 4
ATOM 3540 O O . SER A 1 28 ? 1.900 -3.031 8.668 1.00 0.28 43 SER A O 4
ATOM 3548 N N . LEU A 1 29 ? 2.496 -0.964 8.021 1.00 0.18 44 LEU A N 4
ATOM 3549 C CA . LEU A 1 29 ? 1.205 -0.683 7.411 1.00 0.18 44 LEU A CA 4
ATOM 3550 C C . LEU A 1 29 ? 1.042 -1.512 6.148 1.00 0.16 44 LEU A C 4
ATOM 3551 O O . LEU A 1 29 ? -0.008 -2.095 5.913 1.00 0.19 44 LEU A O 4
ATOM 3567 N N . VAL A 1 30 ? 2.101 -1.580 5.352 1.00 0.15 45 VAL A N 4
ATOM 3568 C CA . VAL A 1 30 ? 2.084 -2.363 4.122 1.00 0.16 45 VAL A CA 4
ATOM 3569 C C . VAL A 1 30 ? 1.900 -3.852 4.434 1.00 0.16 45 VAL A C 4
ATOM 3570 O O . VAL A 1 30 ? 1.292 -4.588 3.663 1.00 0.18 45 VAL A O 4
ATOM 3583 N N . ALA A 1 31 ? 2.426 -4.283 5.578 1.00 0.16 46 ALA A N 4
ATOM 3584 C CA . ALA A 1 31 ? 2.326 -5.680 5.999 1.00 0.17 46 ALA A CA 4
ATOM 3585 C C . ALA A 1 31 ? 0.874 -6.099 6.217 1.00 0.16 46 ALA A C 4
ATOM 3586 O O . ALA A 1 31 ? 0.518 -7.259 6.007 1.00 0.18 46 ALA A O 4
ATOM 3593 N N . GLU A 1 32 ? 0.041 -5.145 6.625 1.00 0.15 47 GLU A N 4
ATOM 3594 C CA . GLU A 1 32 ? -1.392 -5.377 6.810 1.00 0.17 47 GLU A CA 4
ATOM 3595 C C . GLU A 1 32 ? -2.031 -5.927 5.538 1.00 0.16 47 GLU A C 4
ATOM 3596 O O . GLU A 1 32 ? -3.018 -6.656 5.593 1.00 0.19 47 GLU A O 4
ATOM 3608 N N . ALA A 1 33 ? -1.465 -5.557 4.396 1.00 0.14 48 ALA A N 4
ATOM 3609 C CA . ALA A 1 33 ? -1.973 -5.982 3.097 1.00 0.16 48 ALA A CA 4
ATOM 3610 C C . ALA A 1 33 ? -2.024 -7.494 2.969 1.00 0.18 48 ALA A C 4
ATOM 3611 O O . ALA A 1 33 ? -2.816 -8.026 2.196 1.00 0.20 48 ALA A O 4
ATOM 3618 N N . ALA A 1 34 ? -1.169 -8.182 3.714 1.00 0.19 49 ALA A N 4
ATOM 3619 C CA . ALA A 1 34 ? -1.158 -9.636 3.708 1.00 0.22 49 ALA A CA 4
ATOM 3620 C C . ALA A 1 34 ? -2.461 -10.177 4.291 1.00 0.24 49 ALA A C 4
ATOM 3621 O O . ALA A 1 34 ? -2.875 -11.297 3.990 1.00 0.29 49 ALA A O 4
ATOM 3628 N N . SER A 1 35 ? -3.100 -9.366 5.126 1.00 0.25 50 SER A N 4
ATOM 3629 C CA . SER A 1 35 ? -4.394 -9.705 5.690 1.00 0.29 50 SER A CA 4
ATOM 3630 C C . SER A 1 35 ? -5.481 -9.550 4.630 1.00 0.27 50 SER A C 4
ATOM 3631 O O . SER A 1 35 ? -6.366 -10.395 4.506 1.00 0.32 50 SER A O 4
ATOM 3639 N N . ARG A 1 36 ? -5.411 -8.464 3.864 1.00 0.24 51 ARG A N 4
ATOM 3640 C CA . ARG A 1 36 ? -6.361 -8.240 2.783 1.00 0.24 51 ARG A CA 4
ATOM 3641 C C . ARG A 1 36 ? -6.081 -9.184 1.615 1.00 0.26 51 ARG A C 4
ATOM 3642 O O . ARG A 1 36 ? -6.994 -9.581 0.893 1.00 0.41 51 ARG A O 4
ATOM 3663 N N . GLY A 1 37 ? -4.814 -9.532 1.434 1.00 0.20 52 GLY A N 4
ATOM 3664 C CA . GLY A 1 37 ? -4.469 -10.627 0.555 1.00 0.19 52 GLY A CA 4
ATOM 3665 C C . GLY A 1 37 ? -3.776 -10.224 -0.736 1.00 0.17 52 GLY A C 4
ATOM 3666 O O . GLY A 1 37 ? -3.749 -11.017 -1.675 1.00 0.34 52 GLY A O 4
ATOM 3670 N N . HIS A 1 38 ? -3.208 -9.020 -0.815 1.00 0.21 53 HIS A N 4
ATOM 3671 C CA . HIS A 1 38 ? -2.493 -8.630 -2.034 1.00 0.21 53 HIS A CA 4
ATOM 3672 C C . HIS A 1 38 ? -1.384 -7.617 -1.783 1.00 0.28 53 HIS A C 4
ATOM 3673 O O . HIS A 1 38 ? -1.610 -6.549 -1.216 1.00 0.40 53 HIS A O 4
ATOM 3688 N N . ILE A 1 39 ? -0.183 -7.982 -2.242 1.00 0.24 54 ILE A N 4
ATOM 3689 C CA . ILE A 1 39 ? 0.988 -7.104 -2.258 1.00 0.29 54 ILE A CA 4
ATOM 3690 C C . ILE A 1 39 ? 2.071 -7.702 -3.149 1.00 0.23 54 ILE A C 4
ATOM 3691 O O . ILE A 1 39 ? 2.046 -8.897 -3.448 1.00 0.24 54 ILE A O 4
ATOM 3707 N N . SER A 1 40 ? 3.016 -6.875 -3.567 1.00 0.24 55 SER A N 4
ATOM 3708 C CA . SER A 1 40 ? 4.128 -7.330 -4.386 1.00 0.21 55 SER A CA 4
ATOM 3709 C C . SER A 1 40 ? 5.433 -6.726 -3.866 1.00 0.22 55 SER A C 4
ATOM 3710 O O . SER A 1 40 ? 5.501 -5.529 -3.593 1.00 0.23 55 SER A O 4
ATOM 3718 N N . CYS A 1 41 ? 6.459 -7.550 -3.711 1.00 0.28 56 CYS A N 4
ATOM 3719 C CA . CYS A 1 41 ? 7.723 -7.090 -3.149 1.00 0.32 56 CYS A CA 4
ATOM 3720 C C . CYS A 1 41 ? 8.833 -7.103 -4.192 1.00 0.43 56 CYS A C 4
ATOM 3721 O O . CYS A 1 41 ? 8.995 -8.074 -4.933 1.00 0.67 56 CYS A O 4
ATOM 3729 N N . ALA A 1 42 ? 9.594 -6.015 -4.247 1.00 0.42 57 ALA A N 4
ATOM 3730 C CA . ALA A 1 42 ? 10.739 -5.926 -5.143 1.00 0.67 57 ALA A CA 4
ATOM 3731 C C . ALA A 1 42 ? 11.988 -6.491 -4.467 1.00 0.88 57 ALA A C 4
ATOM 3732 O O . ALA A 1 42 ? 12.685 -7.334 -5.030 1.00 1.31 57 ALA A O 4
ATOM 3739 N N . THR A 1 43 ? 12.270 -6.021 -3.258 1.00 0.72 58 THR A N 4
ATOM 3740 C CA . THR A 1 43 ? 13.364 -6.570 -2.458 1.00 0.93 58 THR A CA 4
ATOM 3741 C C . THR A 1 43 ? 13.057 -6.461 -0.959 1.00 1.21 58 THR A C 4
ATOM 3742 O O . THR A 1 43 ? 13.548 -7.258 -0.158 1.00 1.96 58 THR A O 4
ATOM 3753 N N . THR A 1 44 ? 12.216 -5.486 -0.599 1.00 1.04 59 THR A N 4
ATOM 3754 C CA . THR A 1 44 ? 11.802 -5.248 0.791 1.00 1.27 59 THR A CA 4
ATOM 3755 C C . THR A 1 44 ? 12.949 -4.734 1.674 1.00 1.64 59 THR A C 4
ATOM 3756 O O . THR A 1 44 ? 12.822 -3.693 2.318 1.00 1.98 59 THR A O 4
ATOM 3767 N N . SER A 1 45 ? 14.063 -5.447 1.690 1.00 1.83 60 SER A N 4
ATOM 3768 C CA . SER A 1 45 ? 15.174 -5.110 2.567 1.00 2.30 60 SER A CA 4
ATOM 3769 C C . SER A 1 45 ? 16.211 -4.242 1.855 1.00 2.02 60 SER A C 4
ATOM 3770 O O . SER A 1 45 ? 17.203 -4.746 1.325 1.00 2.61 60 SER A O 4
ATOM 3778 N N . GLY A 1 46 ? 15.963 -2.941 1.830 1.00 1.55 61 GLY A N 4
ATOM 3779 C CA . GLY A 1 46 ? 16.917 -2.012 1.282 1.00 1.34 61 GLY A CA 4
ATOM 3780 C C . GLY A 1 46 ? 16.246 -0.761 0.768 1.00 1.04 61 GLY A C 4
ATOM 3781 O O . GLY A 1 46 ? 15.183 -0.832 0.157 1.00 1.72 61 GLY A O 4
ATOM 3785 N N . ARG A 1 47 ? 16.856 0.390 1.013 1.00 1.06 62 ARG A N 4
ATOM 3786 C CA . ARG A 1 47 ? 16.318 1.654 0.516 1.00 1.49 62 ARG A CA 4
ATOM 3787 C C . ARG A 1 47 ? 16.639 1.816 -0.966 1.00 2.11 62 ARG A C 4
ATOM 3788 O O . ARG A 1 47 ? 16.302 2.824 -1.587 1.00 2.79 62 ARG A O 4
ATOM 3809 N N . ASN A 1 48 ? 17.296 0.809 -1.518 1.00 2.18 63 ASN A N 4
ATOM 3810 C CA . ASN A 1 48 ? 17.678 0.802 -2.920 1.00 2.78 63 ASN A CA 4
ATOM 3811 C C . ASN A 1 48 ? 16.547 0.270 -3.791 1.00 2.93 63 ASN A C 4
ATOM 3812 O O . ASN A 1 48 ? 15.897 1.025 -4.511 1.00 3.59 63 ASN A O 4
ATOM 3823 N N . GLY A 1 49 ? 16.312 -1.032 -3.718 1.00 2.69 64 GLY A N 4
ATOM 3824 C CA . GLY A 1 49 ? 15.234 -1.637 -4.474 1.00 2.82 64 GLY A CA 4
ATOM 3825 C C . GLY A 1 49 ? 14.265 -2.379 -3.584 1.00 2.13 64 GLY A C 4
ATOM 3826 O O . GLY A 1 49 ? 13.248 -2.899 -4.045 1.00 1.81 64 GLY A O 4
ATOM 3830 N N . GLY A 1 50 ? 14.577 -2.431 -2.299 1.00 2.04 65 GLY A N 4
ATOM 3831 C CA . GLY A 1 50 ? 13.723 -3.109 -1.355 1.00 1.55 65 GLY A CA 4
ATOM 3832 C C . GLY A 1 50 ? 12.509 -2.293 -0.986 1.00 1.34 65 GLY A C 4
ATOM 3833 O O . GLY A 1 50 ? 12.434 -1.707 0.092 1.00 1.53 65 GLY A O 4
ATOM 3837 N N . ALA A 1 51 ? 11.566 -2.244 -1.900 1.00 1.02 66 ALA A N 4
ATOM 3838 C CA . ALA A 1 51 ? 10.300 -1.592 -1.657 1.00 0.83 66 ALA A CA 4
ATOM 3839 C C . ALA A 1 51 ? 9.163 -2.544 -1.976 1.00 0.62 66 ALA A C 4
ATOM 3840 O O . ALA A 1 51 ? 9.349 -3.526 -2.701 1.00 0.65 66 ALA A O 4
ATOM 3847 N N . TRP A 1 52 ? 8.008 -2.272 -1.405 1.00 0.43 67 TRP A N 4
ATOM 3848 C CA . TRP A 1 52 ? 6.802 -3.007 -1.741 1.00 0.32 67 TRP A CA 4
ATOM 3849 C C . TRP A 1 52 ? 5.970 -2.197 -2.724 1.00 0.24 67 TRP A C 4
ATOM 3850 O O . TRP A 1 52 ? 6.109 -0.977 -2.808 1.00 0.35 67 TRP A O 4
ATOM 3871 N N . GLU A 1 53 ? 5.123 -2.880 -3.469 1.00 0.23 68 GLU A N 4
ATOM 3872 C CA . GLU A 1 53 ? 4.171 -2.227 -4.347 1.00 0.21 68 GLU A CA 4
ATOM 3873 C C . GLU A 1 53 ? 2.857 -2.993 -4.303 1.00 0.18 68 GLU A C 4
ATOM 3874 O O . GLU A 1 53 ? 2.799 -4.104 -3.769 1.00 0.22 68 GLU A O 4
ATOM 3886 N N . ILE A 1 54 ? 1.807 -2.401 -4.835 1.00 0.18 69 ILE A N 4
ATOM 3887 C CA . ILE A 1 54 ? 0.487 -2.999 -4.774 1.00 0.17 69 ILE A CA 4
ATOM 3888 C C . ILE A 1 54 ? 0.078 -3.560 -6.131 1.00 0.14 69 ILE A C 4
ATOM 3889 O O . ILE A 1 54 ? 0.533 -3.090 -7.176 1.00 0.14 69 ILE A O 4
ATOM 3905 N N . THR A 1 55 ? -0.778 -4.567 -6.103 1.00 0.16 70 THR A N 4
ATOM 3906 C CA . THR A 1 55 ? -1.321 -5.137 -7.314 1.00 0.17 70 THR A CA 4
ATOM 3907 C C . THR A 1 55 ? -2.622 -4.425 -7.684 1.00 0.18 70 THR A C 4
ATOM 3908 O O . THR A 1 55 ? -3.252 -3.812 -6.817 1.00 0.20 70 THR A O 4
ATOM 3919 N N . ALA A 1 56 ? -3.025 -4.497 -8.946 1.00 0.20 71 ALA A N 4
ATOM 3920 C CA . ALA A 1 56 ? -4.230 -3.809 -9.408 1.00 0.22 71 ALA A CA 4
ATOM 3921 C C . ALA A 1 56 ? -5.446 -4.187 -8.565 1.00 0.22 71 ALA A C 4
ATOM 3922 O O . ALA A 1 56 ? -6.238 -3.327 -8.169 1.00 0.31 71 ALA A O 4
ATOM 3929 N N . SER A 1 57 ? -5.556 -5.476 -8.268 1.00 0.22 72 SER A N 4
ATOM 3930 C CA . SER A 1 57 ? -6.686 -6.014 -7.527 1.00 0.26 72 SER A CA 4
ATOM 3931 C C . SER A 1 57 ? -6.838 -5.362 -6.154 1.00 0.21 72 SER A C 4
ATOM 3932 O O . SER A 1 57 ? -7.956 -5.073 -5.721 1.00 0.18 72 SER A O 4
ATOM 3940 N N . GLY A 1 58 ? -5.712 -5.089 -5.492 1.00 0.21 73 GLY A N 4
ATOM 3941 C CA . GLY A 1 58 ? -5.750 -4.618 -4.123 1.00 0.19 73 GLY A CA 4
ATOM 3942 C C . GLY A 1 58 ? -6.482 -3.304 -4.000 1.00 0.15 73 GLY A C 4
ATOM 3943 O O . GLY A 1 58 ? -7.192 -3.067 -3.028 1.00 0.18 73 GLY A O 4
ATOM 3947 N N . THR A 1 59 ? -6.342 -2.480 -5.024 1.00 0.18 74 THR A N 4
ATOM 3948 C CA . THR A 1 59 ? -6.890 -1.135 -5.027 1.00 0.21 74 THR A CA 4
ATOM 3949 C C . THR A 1 59 ? -8.413 -1.124 -4.868 1.00 0.20 74 THR A C 4
ATOM 3950 O O . THR A 1 59 ? -8.965 -0.264 -4.184 1.00 0.26 74 THR A O 4
ATOM 3961 N N . ARG A 1 60 ? -9.083 -2.092 -5.475 1.00 0.17 75 ARG A N 4
ATOM 3962 C CA . ARG A 1 60 ? -10.538 -2.056 -5.561 1.00 0.20 75 ARG A CA 4
ATOM 3963 C C . ARG A 1 60 ? -11.215 -2.420 -4.239 1.00 0.20 75 ARG A C 4
ATOM 3964 O O . ARG A 1 60 ? -11.996 -1.631 -3.702 1.00 0.25 75 ARG A O 4
ATOM 3985 N N . PHE A 1 61 ? -10.914 -3.598 -3.708 1.00 0.19 76 PHE A N 4
ATOM 3986 C CA . PHE A 1 61 ? -11.575 -4.062 -2.491 1.00 0.21 76 PHE A CA 4
ATOM 3987 C C . PHE A 1 61 ? -11.071 -3.356 -1.240 1.00 0.21 76 PHE A C 4
ATOM 3988 O O . PHE A 1 61 ? -11.851 -2.976 -0.372 1.00 0.27 76 PHE A O 4
ATOM 4005 N N . LEU A 1 62 ? -9.771 -3.193 -1.150 1.00 0.17 77 LEU A N 4
ATOM 4006 C CA . LEU A 1 62 ? -9.154 -2.680 0.058 1.00 0.17 77 LEU A CA 4
ATOM 4007 C C . LEU A 1 62 ? -9.481 -1.203 0.304 1.00 0.16 77 LEU A C 4
ATOM 4008 O O . LEU A 1 62 ? -9.753 -0.812 1.436 1.00 0.18 77 LEU A O 4
ATOM 4024 N N . LYS A 1 63 ? -9.487 -0.391 -0.748 1.00 0.18 78 LYS A N 4
ATOM 4025 C CA . LYS A 1 63 ? -9.714 1.045 -0.595 1.00 0.22 78 LYS A CA 4
ATOM 4026 C C . LYS A 1 63 ? -11.143 1.336 -0.134 1.00 0.22 78 LYS A C 4
ATOM 4027 O O . LYS A 1 63 ? -11.388 2.293 0.601 1.00 0.25 78 LYS A O 4
ATOM 4046 N N . ARG A 1 64 ? -12.080 0.487 -0.544 1.00 0.24 79 ARG A N 4
ATOM 4047 C CA . ARG A 1 64 ? -13.490 0.690 -0.214 1.00 0.31 79 ARG A CA 4
ATOM 4048 C C . ARG A 1 64 ? -13.752 0.368 1.255 1.00 0.30 79 ARG A C 4
ATOM 4049 O O . ARG A 1 64 ? -14.791 0.731 1.805 1.00 0.40 79 ARG A O 4
ATOM 4070 N N . MET A 1 65 ? -12.801 -0.323 1.885 1.00 0.31 80 MET A N 4
ATOM 4071 C CA . MET A 1 65 ? -12.942 -0.744 3.278 1.00 0.51 80 MET A CA 4
ATOM 4072 C C . MET A 1 65 ? -12.791 0.435 4.239 1.00 0.62 80 MET A C 4
ATOM 4073 O O . MET A 1 65 ? -12.698 0.244 5.452 1.00 0.80 80 MET A O 4
ATOM 4087 N N . GLY A 1 66 ? -12.761 1.648 3.700 1.00 0.62 81 GLY A N 4
ATOM 4088 C CA . GLY A 1 66 ? -12.657 2.823 4.542 1.00 0.84 81 GLY A CA 4
ATOM 4089 C C . GLY A 1 66 ? -11.300 3.487 4.452 1.00 0.98 81 GLY A C 4
ATOM 4090 O O . GLY A 1 66 ? -10.733 3.889 5.471 1.00 1.80 81 GLY A O 4
ATOM 4094 N N . GLY A 1 67 ? -10.772 3.585 3.236 1.00 0.37 82 GLY A N 4
ATOM 4095 C CA . GLY A 1 67 ? -9.452 4.149 3.032 1.00 0.40 82 GLY A CA 4
ATOM 4096 C C . GLY A 1 67 ? -9.324 5.574 3.536 1.00 0.35 82 GLY A C 4
ATOM 4097 O O . GLY A 1 67 ? -9.833 6.510 2.917 1.00 0.49 82 GLY A O 4
ATOM 4101 N N . CYS A 1 68 ? -8.646 5.722 4.673 1.00 0.38 83 CYS A N 4
ATOM 4102 C CA . CYS A 1 68 ? -8.384 7.023 5.288 1.00 0.56 83 CYS A CA 4
ATOM 4103 C C . CYS A 1 68 ? -9.672 7.777 5.619 1.00 0.80 83 CYS A C 4
ATOM 4104 O O . CYS A 1 68 ? -9.698 9.010 5.631 1.00 1.23 83 CYS A O 4
ATOM 4112 N N . VAL A 1 69 ? -10.738 7.039 5.878 1.00 0.85 84 VAL A N 4
ATOM 4113 C CA . VAL A 1 69 ? -11.993 7.640 6.304 1.00 1.10 84 VAL A CA 4
ATOM 4114 C C . VAL A 1 69 ? -12.541 6.914 7.531 1.00 1.73 84 VAL A C 4
ATOM 4115 O O . VAL A 1 69 ? -12.371 7.439 8.650 1.00 2.26 84 VAL A O 4
ATOM 4129 N N . MET A 1 1 ? -6.632 0.371 10.046 1.00 0.50 16 MET A N 5
ATOM 4130 C CA . MET A 1 1 ? -6.461 -0.060 8.638 1.00 0.39 16 MET A CA 5
ATOM 4131 C C . MET A 1 1 ? -6.777 1.077 7.676 1.00 0.33 16 MET A C 5
ATOM 4132 O O . MET A 1 1 ? -6.296 1.076 6.549 1.00 0.30 16 MET A O 5
ATOM 4148 N N . SER A 1 2 ? -7.574 2.044 8.125 1.00 0.39 17 SER A N 5
ATOM 4149 C CA . SER A 1 2 ? -8.034 3.130 7.266 1.00 0.39 17 SER A CA 5
ATOM 4150 C C . SER A 1 2 ? -6.857 3.837 6.594 1.00 0.28 17 SER A C 5
ATOM 4151 O O . SER A 1 2 ? -6.865 4.062 5.381 1.00 0.29 17 SER A O 5
ATOM 4159 N N . ASP A 1 3 ? -5.842 4.162 7.383 1.00 0.25 18 ASP A N 5
ATOM 4160 C CA . ASP A 1 3 ? -4.652 4.832 6.873 1.00 0.23 18 ASP A CA 5
ATOM 4161 C C . ASP A 1 3 ? -3.893 3.917 5.924 1.00 0.19 18 ASP A C 5
ATOM 4162 O O . ASP A 1 3 ? -3.493 4.325 4.836 1.00 0.20 18 ASP A O 5
ATOM 4171 N N . TYR A 1 4 ? -3.724 2.668 6.349 1.00 0.19 19 TYR A N 5
ATOM 4172 C CA . TYR A 1 4 ? -3.001 1.662 5.576 1.00 0.18 19 TYR A CA 5
ATOM 4173 C C . TYR A 1 4 ? -3.627 1.446 4.193 1.00 0.16 19 TYR A C 5
ATOM 4174 O O . TYR A 1 4 ? -2.912 1.228 3.213 1.00 0.19 19 TYR A O 5
ATOM 4192 N N . LEU A 1 5 ? -4.955 1.510 4.122 1.00 0.16 20 LEU A N 5
ATOM 4193 C CA . LEU A 1 5 ? -5.683 1.192 2.895 1.00 0.18 20 LEU A CA 5
ATOM 4194 C C . LEU A 1 5 ? -5.147 1.964 1.698 1.00 0.15 20 LEU A C 5
ATOM 4195 O O . LEU A 1 5 ? -4.823 1.378 0.666 1.00 0.21 20 LEU A O 5
ATOM 4211 N N . LYS A 1 6 ? -5.044 3.275 1.836 1.00 0.13 21 LYS A N 5
ATOM 4212 C CA . LYS A 1 6 ? -4.619 4.106 0.724 1.00 0.13 21 LYS A CA 5
ATOM 4213 C C . LYS A 1 6 ? -3.104 4.136 0.571 1.00 0.12 21 LYS A C 5
ATOM 4214 O O . LYS A 1 6 ? -2.605 4.589 -0.449 1.00 0.17 21 LYS A O 5
ATOM 4233 N N . VAL A 1 7 ? -2.379 3.646 1.569 1.00 0.11 22 VAL A N 5
ATOM 4234 C CA . VAL A 1 7 ? -0.916 3.644 1.526 1.00 0.12 22 VAL A CA 5
ATOM 4235 C C . VAL A 1 7 ? -0.404 3.040 0.220 1.00 0.13 22 VAL A C 5
ATOM 4236 O O . VAL A 1 7 ? 0.230 3.725 -0.582 1.00 0.15 22 VAL A O 5
ATOM 4249 N N . LEU A 1 8 ? -0.685 1.764 0.002 1.00 0.13 23 LEU A N 5
ATOM 4250 C CA . LEU A 1 8 ? -0.218 1.093 -1.202 1.00 0.15 23 LEU A CA 5
ATOM 4251 C C . LEU A 1 8 ? -0.967 1.538 -2.463 1.00 0.15 23 LEU A C 5
ATOM 4252 O O . LEU A 1 8 ? -0.348 1.780 -3.492 1.00 0.18 23 LEU A O 5
ATOM 4268 N N . GLN A 1 9 ? -2.291 1.636 -2.402 1.00 0.15 24 GLN A N 5
ATOM 4269 C CA . GLN A 1 9 ? -3.074 1.853 -3.618 1.00 0.19 24 GLN A CA 5
ATOM 4270 C C . GLN A 1 9 ? -2.986 3.282 -4.155 1.00 0.19 24 GLN A C 5
ATOM 4271 O O . GLN A 1 9 ? -3.137 3.492 -5.356 1.00 0.22 24 GLN A O 5
ATOM 4285 N N . ALA A 1 10 ? -2.762 4.261 -3.287 1.00 0.21 25 ALA A N 5
ATOM 4286 C CA . ALA A 1 10 ? -2.788 5.656 -3.715 1.00 0.27 25 ALA A CA 5
ATOM 4287 C C . ALA A 1 10 ? -1.749 5.931 -4.792 1.00 0.26 25 ALA A C 5
ATOM 4288 O O . ALA A 1 10 ? -2.084 6.450 -5.847 1.00 0.31 25 ALA A O 5
ATOM 4295 N N . ILE A 1 11 ? -0.504 5.538 -4.535 1.00 0.29 26 ILE A N 5
ATOM 4296 C CA . ILE A 1 11 ? 0.604 5.806 -5.455 1.00 0.31 26 ILE A CA 5
ATOM 4297 C C . ILE A 1 11 ? 0.281 5.410 -6.903 1.00 0.28 26 ILE A C 5
ATOM 4298 O O . ILE A 1 11 ? 0.630 6.136 -7.833 1.00 0.36 26 ILE A O 5
ATOM 4314 N N . LYS A 1 12 ? -0.388 4.278 -7.105 1.00 0.24 27 LYS A N 5
ATOM 4315 C CA . LYS A 1 12 ? -0.678 3.811 -8.450 1.00 0.31 27 LYS A CA 5
ATOM 4316 C C . LYS A 1 12 ? -1.823 4.602 -9.089 1.00 0.29 27 LYS A C 5
ATOM 4317 O O . LYS A 1 12 ? -1.838 4.817 -10.300 1.00 0.35 27 LYS A O 5
ATOM 4336 N N . SER A 1 13 ? -2.772 5.029 -8.268 1.00 0.30 28 SER A N 5
ATOM 4337 C CA . SER A 1 13 ? -3.989 5.660 -8.762 1.00 0.38 28 SER A CA 5
ATOM 4338 C C . SER A 1 13 ? -3.906 7.194 -8.770 1.00 0.50 28 SER A C 5
ATOM 4339 O O . SER A 1 13 ? -4.338 7.841 -9.729 1.00 0.57 28 SER A O 5
ATOM 4347 N N . CYS A 1 14 ? -3.349 7.772 -7.715 1.00 0.70 29 CYS A N 5
ATOM 4348 C CA . CYS A 1 14 ? -3.370 9.218 -7.531 1.00 1.01 29 CYS A CA 5
ATOM 4349 C C . CYS A 1 14 ? -2.074 9.704 -6.878 1.00 1.24 29 CYS A C 5
ATOM 4350 O O . CYS A 1 14 ? -1.586 9.099 -5.929 1.00 1.29 29 CYS A O 5
ATOM 4358 N N . PRO A 1 15 ? -1.494 10.805 -7.388 1.00 1.49 30 PRO A N 5
ATOM 4359 C CA . PRO A 1 15 ? -0.237 11.363 -6.861 1.00 1.87 30 PRO A CA 5
ATOM 4360 C C . PRO A 1 15 ? -0.364 11.915 -5.435 1.00 2.24 30 PRO A C 5
ATOM 4361 O O . PRO A 1 15 ? 0.608 12.425 -4.874 1.00 2.77 30 PRO A O 5
ATOM 4372 N N . LYS A 1 16 ? -1.560 11.832 -4.861 1.00 2.44 31 LYS A N 5
ATOM 4373 C CA . LYS A 1 16 ? -1.765 12.194 -3.463 1.00 2.84 31 LYS A CA 5
ATOM 4374 C C . LYS A 1 16 ? -1.707 10.935 -2.608 1.00 2.32 31 LYS A C 5
ATOM 4375 O O . LYS A 1 16 ? -2.496 10.013 -2.817 1.00 2.81 31 LYS A O 5
ATOM 4394 N N . THR A 1 17 ? -0.779 10.911 -1.650 1.00 1.79 32 THR A N 5
ATOM 4395 C CA . THR A 1 17 ? -0.467 9.698 -0.891 1.00 1.16 32 THR A CA 5
ATOM 4396 C C . THR A 1 17 ? 0.246 8.697 -1.800 1.00 0.85 32 THR A C 5
ATOM 4397 O O . THR A 1 17 ? -0.071 8.573 -2.983 1.00 1.11 32 THR A O 5
ATOM 4408 N N . PHE A 1 18 ? 1.232 8.004 -1.264 1.00 0.70 33 PHE A N 5
ATOM 4409 C CA . PHE A 1 18 ? 2.070 7.165 -2.083 1.00 1.10 33 PHE A CA 5
ATOM 4410 C C . PHE A 1 18 ? 2.667 6.044 -1.258 1.00 0.72 33 PHE A C 5
ATOM 4411 O O . PHE A 1 18 ? 2.608 6.064 -0.031 1.00 0.97 33 PHE A O 5
ATOM 4428 N N . GLN A 1 19 ? 3.238 5.076 -1.945 1.00 0.49 34 GLN A N 5
ATOM 4429 C CA . GLN A 1 19 ? 3.799 3.912 -1.303 1.00 0.34 34 GLN A CA 5
ATOM 4430 C C . GLN A 1 19 ? 5.293 3.797 -1.614 1.00 0.44 34 GLN A C 5
ATOM 4431 O O . GLN A 1 19 ? 6.025 3.115 -0.902 1.00 0.74 34 GLN A O 5
ATOM 4445 N N . SER A 1 20 ? 5.724 4.525 -2.650 1.00 0.56 35 SER A N 5
ATOM 4446 C CA . SER A 1 20 ? 7.073 4.415 -3.222 1.00 0.76 35 SER A CA 5
ATOM 4447 C C . SER A 1 20 ? 8.165 4.228 -2.167 1.00 0.68 35 SER A C 5
ATOM 4448 O O . SER A 1 20 ? 8.684 3.130 -1.998 1.00 0.82 35 SER A O 5
ATOM 4456 N N . ASN A 1 21 ? 8.516 5.292 -1.459 1.00 0.62 36 ASN A N 5
ATOM 4457 C CA . ASN A 1 21 ? 9.495 5.182 -0.383 1.00 0.59 36 ASN A CA 5
ATOM 4458 C C . ASN A 1 21 ? 8.782 5.221 0.959 1.00 0.49 36 ASN A C 5
ATOM 4459 O O . ASN A 1 21 ? 9.401 5.155 2.018 1.00 0.53 36 ASN A O 5
ATOM 4470 N N . TYR A 1 22 ? 7.460 5.303 0.887 1.00 0.48 37 TYR A N 5
ATOM 4471 C CA . TYR A 1 22 ? 6.621 5.361 2.070 1.00 0.50 37 TYR A CA 5
ATOM 4472 C C . TYR A 1 22 ? 6.593 3.998 2.751 1.00 0.39 37 TYR A C 5
ATOM 4473 O O . TYR A 1 22 ? 6.545 3.903 3.980 1.00 0.40 37 TYR A O 5
ATOM 4491 N N . VAL A 1 23 ? 6.635 2.945 1.938 1.00 0.35 38 VAL A N 5
ATOM 4492 C CA . VAL A 1 23 ? 6.694 1.577 2.441 1.00 0.32 38 VAL A CA 5
ATOM 4493 C C . VAL A 1 23 ? 7.931 1.377 3.307 1.00 0.28 38 VAL A C 5
ATOM 4494 O O . VAL A 1 23 ? 7.909 0.624 4.274 1.00 0.32 38 VAL A O 5
ATOM 4507 N N . ARG A 1 24 ? 9.002 2.075 2.963 1.00 0.34 39 ARG A N 5
ATOM 4508 C CA . ARG A 1 24 ? 10.249 1.963 3.698 1.00 0.41 39 ARG A CA 5
ATOM 4509 C C . ARG A 1 24 ? 10.073 2.420 5.141 1.00 0.37 39 ARG A C 5
ATOM 4510 O O . ARG A 1 24 ? 10.646 1.839 6.062 1.00 0.52 39 ARG A O 5
ATOM 4531 N N . ASN A 1 25 ? 9.258 3.449 5.332 1.00 0.29 40 ASN A N 5
ATOM 4532 C CA . ASN A 1 25 ? 8.996 3.978 6.662 1.00 0.35 40 ASN A CA 5
ATOM 4533 C C . ASN A 1 25 ? 7.877 3.205 7.348 1.00 0.30 40 ASN A C 5
ATOM 4534 O O . ASN A 1 25 ? 7.981 2.855 8.522 1.00 0.40 40 ASN A O 5
ATOM 4545 N N . ASN A 1 26 ? 6.810 2.928 6.610 1.00 0.21 41 ASN A N 5
ATOM 4546 C CA . ASN A 1 26 ? 5.625 2.301 7.189 1.00 0.19 41 ASN A CA 5
ATOM 4547 C C . ASN A 1 26 ? 5.407 0.899 6.636 1.00 0.18 41 ASN A C 5
ATOM 4548 O O . ASN A 1 26 ? 4.307 0.559 6.194 1.00 0.20 41 ASN A O 5
ATOM 4559 N N . ALA A 1 27 ? 6.454 0.087 6.673 1.00 0.22 42 ALA A N 5
ATOM 4560 C CA . ALA A 1 27 ? 6.378 -1.290 6.192 1.00 0.25 42 ALA A CA 5
ATOM 4561 C C . ALA A 1 27 ? 5.400 -2.106 7.029 1.00 0.24 42 ALA A C 5
ATOM 4562 O O . ALA A 1 27 ? 4.799 -3.066 6.545 1.00 0.26 42 ALA A O 5
ATOM 4569 N N . SER A 1 28 ? 5.247 -1.720 8.288 1.00 0.24 43 SER A N 5
ATOM 4570 C CA . SER A 1 28 ? 4.323 -2.388 9.188 1.00 0.25 43 SER A CA 5
ATOM 4571 C C . SER A 1 28 ? 2.878 -2.203 8.731 1.00 0.23 43 SER A C 5
ATOM 4572 O O . SER A 1 28 ? 2.066 -3.124 8.839 1.00 0.28 43 SER A O 5
ATOM 4580 N N . LEU A 1 29 ? 2.563 -1.018 8.212 1.00 0.18 44 LEU A N 5
ATOM 4581 C CA . LEU A 1 29 ? 1.233 -0.751 7.678 1.00 0.18 44 LEU A CA 5
ATOM 4582 C C . LEU A 1 29 ? 0.995 -1.596 6.438 1.00 0.16 44 LEU A C 5
ATOM 4583 O O . LEU A 1 29 ? -0.064 -2.192 6.275 1.00 0.19 44 LEU A O 5
ATOM 4599 N N . VAL A 1 30 ? 2.006 -1.659 5.580 1.00 0.15 45 VAL A N 5
ATOM 4600 C CA . VAL A 1 30 ? 1.929 -2.430 4.345 1.00 0.16 45 VAL A CA 5
ATOM 4601 C C . VAL A 1 30 ? 1.722 -3.914 4.645 1.00 0.16 45 VAL A C 5
ATOM 4602 O O . VAL A 1 30 ? 1.071 -4.625 3.888 1.00 0.18 45 VAL A O 5
ATOM 4615 N N . ALA A 1 31 ? 2.278 -4.369 5.764 1.00 0.16 46 ALA A N 5
ATOM 4616 C CA . ALA A 1 31 ? 2.179 -5.770 6.169 1.00 0.17 46 ALA A CA 5
ATOM 4617 C C . ALA A 1 31 ? 0.726 -6.195 6.397 1.00 0.16 46 ALA A C 5
ATOM 4618 O O . ALA A 1 31 ? 0.387 -7.373 6.263 1.00 0.18 46 ALA A O 5
ATOM 4625 N N . GLU A 1 32 ? -0.128 -5.235 6.733 1.00 0.15 47 GLU A N 5
ATOM 4626 C CA . GLU A 1 32 ? -1.563 -5.484 6.889 1.00 0.17 47 GLU A CA 5
ATOM 4627 C C . GLU A 1 32 ? -2.170 -6.002 5.589 1.00 0.16 47 GLU A C 5
ATOM 4628 O O . GLU A 1 32 ? -3.162 -6.734 5.595 1.00 0.19 47 GLU A O 5
ATOM 4640 N N . ALA A 1 33 ? -1.575 -5.596 4.475 1.00 0.14 48 ALA A N 5
ATOM 4641 C CA . ALA A 1 33 ? -2.051 -5.970 3.151 1.00 0.16 48 ALA A CA 5
ATOM 4642 C C . ALA A 1 33 ? -2.066 -7.477 2.953 1.00 0.18 48 ALA A C 5
ATOM 4643 O O . ALA A 1 33 ? -2.850 -7.996 2.155 1.00 0.20 48 ALA A O 5
ATOM 4650 N N . ALA A 1 34 ? -1.200 -8.177 3.676 1.00 0.19 49 ALA A N 5
ATOM 4651 C CA . ALA A 1 34 ? -1.142 -9.627 3.595 1.00 0.22 49 ALA A CA 5
ATOM 4652 C C . ALA A 1 34 ? -2.437 -10.239 4.117 1.00 0.24 49 ALA A C 5
ATOM 4653 O O . ALA A 1 34 ? -2.872 -11.297 3.656 1.00 0.29 49 ALA A O 5
ATOM 4660 N N . SER A 1 35 ? -3.056 -9.553 5.072 1.00 0.25 50 SER A N 5
ATOM 4661 C CA . SER A 1 35 ? -4.325 -9.987 5.634 1.00 0.29 50 SER A CA 5
ATOM 4662 C C . SER A 1 35 ? -5.463 -9.723 4.650 1.00 0.27 50 SER A C 5
ATOM 4663 O O . SER A 1 35 ? -6.435 -10.474 4.599 1.00 0.32 50 SER A O 5
ATOM 4671 N N . ARG A 1 36 ? -5.341 -8.646 3.875 1.00 0.24 51 ARG A N 5
ATOM 4672 C CA . ARG A 1 36 ? -6.293 -8.369 2.810 1.00 0.24 51 ARG A CA 5
ATOM 4673 C C . ARG A 1 36 ? -6.061 -9.325 1.646 1.00 0.26 51 ARG A C 5
ATOM 4674 O O . ARG A 1 36 ? -6.979 -9.646 0.894 1.00 0.41 51 ARG A O 5
ATOM 4695 N N . GLY A 1 37 ? -4.820 -9.771 1.508 1.00 0.20 52 GLY A N 5
ATOM 4696 C CA . GLY A 1 37 ? -4.509 -10.812 0.555 1.00 0.19 52 GLY A CA 5
ATOM 4697 C C . GLY A 1 37 ? -3.856 -10.303 -0.713 1.00 0.17 52 GLY A C 5
ATOM 4698 O O . GLY A 1 37 ? -4.063 -10.877 -1.782 1.00 0.34 52 GLY A O 5
ATOM 4702 N N . HIS A 1 38 ? -3.072 -9.231 -0.621 1.00 0.21 53 HIS A N 5
ATOM 4703 C CA . HIS A 1 38 ? -2.360 -8.740 -1.791 1.00 0.21 53 HIS A CA 5
ATOM 4704 C C . HIS A 1 38 ? -1.117 -7.950 -1.390 1.00 0.28 53 HIS A C 5
ATOM 4705 O O . HIS A 1 38 ? -1.180 -7.083 -0.522 1.00 0.40 53 HIS A O 5
ATOM 4720 N N . ILE A 1 39 ? 0.003 -8.278 -2.018 1.00 0.24 54 ILE A N 5
ATOM 4721 C CA . ILE A 1 39 ? 1.230 -7.491 -1.927 1.00 0.29 54 ILE A CA 5
ATOM 4722 C C . ILE A 1 39 ? 2.167 -7.886 -3.044 1.00 0.23 54 ILE A C 5
ATOM 4723 O O . ILE A 1 39 ? 2.026 -8.957 -3.635 1.00 0.24 54 ILE A O 5
ATOM 4739 N N . SER A 1 40 ? 3.112 -7.019 -3.331 1.00 0.24 55 SER A N 5
ATOM 4740 C CA . SER A 1 40 ? 4.006 -7.214 -4.445 1.00 0.21 55 SER A CA 5
ATOM 4741 C C . SER A 1 40 ? 5.361 -6.570 -4.151 1.00 0.22 55 SER A C 5
ATOM 4742 O O . SER A 1 40 ? 5.453 -5.366 -3.951 1.00 0.23 55 SER A O 5
ATOM 4750 N N . CYS A 1 41 ? 6.404 -7.380 -4.086 1.00 0.28 56 CYS A N 5
ATOM 4751 C CA . CYS A 1 41 ? 7.724 -6.891 -3.703 1.00 0.32 56 CYS A CA 5
ATOM 4752 C C . CYS A 1 41 ? 8.548 -6.468 -4.917 1.00 0.43 56 CYS A C 5
ATOM 4753 O O . CYS A 1 41 ? 8.599 -7.172 -5.928 1.00 0.67 56 CYS A O 5
ATOM 4761 N N . ALA A 1 42 ? 9.180 -5.302 -4.814 1.00 0.42 57 ALA A N 5
ATOM 4762 C CA . ALA A 1 42 ? 10.052 -4.805 -5.870 1.00 0.67 57 ALA A CA 5
ATOM 4763 C C . ALA A 1 42 ? 11.500 -5.209 -5.603 1.00 0.88 57 ALA A C 5
ATOM 4764 O O . ALA A 1 42 ? 12.120 -5.892 -6.417 1.00 1.31 57 ALA A O 5
ATOM 4771 N N . THR A 1 43 ? 12.045 -4.779 -4.467 1.00 0.72 58 THR A N 5
ATOM 4772 C CA . THR A 1 43 ? 13.384 -5.203 -4.062 1.00 0.93 58 THR A CA 5
ATOM 4773 C C . THR A 1 43 ? 13.464 -5.400 -2.549 1.00 1.21 58 THR A C 5
ATOM 4774 O O . THR A 1 43 ? 14.128 -6.310 -2.055 1.00 1.96 58 THR A O 5
ATOM 4785 N N . THR A 1 44 ? 12.749 -4.532 -1.838 1.00 1.04 59 THR A N 5
ATOM 4786 C CA . THR A 1 44 ? 12.654 -4.545 -0.375 1.00 1.27 59 THR A CA 5
ATOM 4787 C C . THR A 1 44 ? 14.032 -4.503 0.314 1.00 1.64 59 THR A C 5
ATOM 4788 O O . THR A 1 44 ? 14.155 -4.820 1.498 1.00 1.98 59 THR A O 5
ATOM 4799 N N . SER A 1 45 ? 15.057 -4.080 -0.420 1.00 1.83 60 SER A N 5
ATOM 4800 C CA . SER A 1 45 ? 16.405 -3.998 0.120 1.00 2.30 60 SER A CA 5
ATOM 4801 C C . SER A 1 45 ? 16.704 -2.591 0.629 1.00 2.02 60 SER A C 5
ATOM 4802 O O . SER A 1 45 ? 16.740 -2.352 1.839 1.00 2.61 60 SER A O 5
ATOM 4810 N N . GLY A 1 46 ? 16.894 -1.665 -0.295 1.00 1.55 61 GLY A N 5
ATOM 4811 C CA . GLY A 1 46 ? 17.119 -0.277 0.066 1.00 1.34 61 GLY A CA 5
ATOM 4812 C C . GLY A 1 46 ? 15.925 0.581 -0.289 1.00 1.04 61 GLY A C 5
ATOM 4813 O O . GLY A 1 46 ? 14.883 0.057 -0.663 1.00 1.72 61 GLY A O 5
ATOM 4817 N N . ARG A 1 47 ? 16.058 1.895 -0.185 1.00 1.06 62 ARG A N 5
ATOM 4818 C CA . ARG A 1 47 ? 14.948 2.781 -0.521 1.00 1.49 62 ARG A CA 5
ATOM 4819 C C . ARG A 1 47 ? 14.925 3.072 -2.016 1.00 2.11 62 ARG A C 5
ATOM 4820 O O . ARG A 1 47 ? 13.956 3.623 -2.538 1.00 2.79 62 ARG A O 5
ATOM 4841 N N . ASN A 1 48 ? 15.993 2.686 -2.700 1.00 2.18 63 ASN A N 5
ATOM 4842 C CA . ASN A 1 48 ? 16.086 2.869 -4.140 1.00 2.78 63 ASN A CA 5
ATOM 4843 C C . ASN A 1 48 ? 15.395 1.714 -4.856 1.00 2.93 63 ASN A C 5
ATOM 4844 O O . ASN A 1 48 ? 16.045 0.821 -5.401 1.00 3.59 63 ASN A O 5
ATOM 4855 N N . GLY A 1 49 ? 14.072 1.711 -4.804 1.00 2.69 64 GLY A N 5
ATOM 4856 C CA . GLY A 1 49 ? 13.301 0.692 -5.487 1.00 2.82 64 GLY A CA 5
ATOM 4857 C C . GLY A 1 49 ? 12.967 -0.484 -4.594 1.00 2.13 64 GLY A C 5
ATOM 4858 O O . GLY A 1 49 ? 12.006 -1.210 -4.853 1.00 1.81 64 GLY A O 5
ATOM 4862 N N . GLY A 1 50 ? 13.748 -0.676 -3.539 1.00 2.04 65 GLY A N 5
ATOM 4863 C CA . GLY A 1 50 ? 13.518 -1.789 -2.641 1.00 1.55 65 GLY A CA 5
ATOM 4864 C C . GLY A 1 50 ? 12.374 -1.532 -1.684 1.00 1.34 65 GLY A C 5
ATOM 4865 O O . GLY A 1 50 ? 12.552 -1.460 -0.467 1.00 1.53 65 GLY A O 5
ATOM 4869 N N . ALA A 1 51 ? 11.198 -1.429 -2.254 1.00 1.02 66 ALA A N 5
ATOM 4870 C CA . ALA A 1 51 ? 9.980 -1.199 -1.513 1.00 0.83 66 ALA A CA 5
ATOM 4871 C C . ALA A 1 51 ? 8.915 -2.166 -1.994 1.00 0.62 66 ALA A C 5
ATOM 4872 O O . ALA A 1 51 ? 9.149 -2.944 -2.923 1.00 0.65 66 ALA A O 5
ATOM 4879 N N . TRP A 1 52 ? 7.766 -2.141 -1.354 1.00 0.43 67 TRP A N 5
ATOM 4880 C CA . TRP A 1 52 ? 6.657 -2.961 -1.789 1.00 0.32 67 TRP A CA 5
ATOM 4881 C C . TRP A 1 52 ? 5.769 -2.137 -2.697 1.00 0.24 67 TRP A C 5
ATOM 4882 O O . TRP A 1 52 ? 5.548 -0.956 -2.450 1.00 0.35 67 TRP A O 5
ATOM 4903 N N . GLU A 1 53 ? 5.301 -2.766 -3.753 1.00 0.23 68 GLU A N 5
ATOM 4904 C CA . GLU A 1 53 ? 4.373 -2.159 -4.681 1.00 0.21 68 GLU A CA 5
ATOM 4905 C C . GLU A 1 53 ? 3.040 -2.874 -4.536 1.00 0.18 68 GLU A C 5
ATOM 4906 O O . GLU A 1 53 ? 2.946 -3.868 -3.812 1.00 0.22 68 GLU A O 5
ATOM 4918 N N . ILE A 1 54 ? 2.004 -2.358 -5.159 1.00 0.18 69 ILE A N 5
ATOM 4919 C CA . ILE A 1 54 ? 0.682 -2.937 -5.009 1.00 0.17 69 ILE A CA 5
ATOM 4920 C C . ILE A 1 54 ? 0.186 -3.562 -6.310 1.00 0.14 69 ILE A C 5
ATOM 4921 O O . ILE A 1 54 ? 0.529 -3.110 -7.407 1.00 0.14 69 ILE A O 5
ATOM 4937 N N . THR A 1 55 ? -0.613 -4.612 -6.169 1.00 0.16 70 THR A N 5
ATOM 4938 C CA . THR A 1 55 ? -1.246 -5.263 -7.295 1.00 0.17 70 THR A CA 5
ATOM 4939 C C . THR A 1 55 ? -2.524 -4.521 -7.676 1.00 0.18 70 THR A C 5
ATOM 4940 O O . THR A 1 55 ? -3.110 -3.813 -6.850 1.00 0.20 70 THR A O 5
ATOM 4951 N N . ALA A 1 56 ? -2.963 -4.700 -8.915 1.00 0.20 71 ALA A N 5
ATOM 4952 C CA . ALA A 1 56 ? -4.129 -3.990 -9.433 1.00 0.22 71 ALA A CA 5
ATOM 4953 C C . ALA A 1 56 ? -5.396 -4.364 -8.676 1.00 0.22 71 ALA A C 5
ATOM 4954 O O . ALA A 1 56 ? -6.319 -3.557 -8.552 1.00 0.31 71 ALA A O 5
ATOM 4961 N N . SER A 1 57 ? -5.431 -5.583 -8.162 1.00 0.22 72 SER A N 5
ATOM 4962 C CA . SER A 1 57 ? -6.591 -6.074 -7.438 1.00 0.26 72 SER A CA 5
ATOM 4963 C C . SER A 1 57 ? -6.753 -5.363 -6.100 1.00 0.21 72 SER A C 5
ATOM 4964 O O . SER A 1 57 ? -7.872 -5.134 -5.643 1.00 0.18 72 SER A O 5
ATOM 4972 N N . GLY A 1 58 ? -5.633 -4.980 -5.496 1.00 0.21 73 GLY A N 5
ATOM 4973 C CA . GLY A 1 58 ? -5.661 -4.444 -4.156 1.00 0.19 73 GLY A CA 5
ATOM 4974 C C . GLY A 1 58 ? -6.498 -3.190 -4.048 1.00 0.15 73 GLY A C 5
ATOM 4975 O O . GLY A 1 58 ? -7.236 -3.010 -3.082 1.00 0.18 73 GLY A O 5
ATOM 4979 N N . THR A 1 59 ? -6.400 -2.352 -5.065 1.00 0.18 74 THR A N 5
ATOM 4980 C CA . THR A 1 59 ? -7.037 -1.046 -5.075 1.00 0.21 74 THR A CA 5
ATOM 4981 C C . THR A 1 59 ? -8.557 -1.121 -4.899 1.00 0.20 74 THR A C 5
ATOM 4982 O O . THR A 1 59 ? -9.141 -0.293 -4.202 1.00 0.26 74 THR A O 5
ATOM 4993 N N . ARG A 1 60 ? -9.200 -2.117 -5.500 1.00 0.17 75 ARG A N 5
ATOM 4994 C CA . ARG A 1 60 ? -10.659 -2.139 -5.516 1.00 0.20 75 ARG A CA 5
ATOM 4995 C C . ARG A 1 60 ? -11.263 -2.547 -4.168 1.00 0.20 75 ARG A C 5
ATOM 4996 O O . ARG A 1 60 ? -12.060 -1.795 -3.604 1.00 0.25 75 ARG A O 5
ATOM 5017 N N . PHE A 1 61 ? -10.881 -3.706 -3.636 1.00 0.19 76 PHE A N 5
ATOM 5018 C CA . PHE A 1 61 ? -11.484 -4.187 -2.393 1.00 0.21 76 PHE A CA 5
ATOM 5019 C C . PHE A 1 61 ? -10.997 -3.431 -1.162 1.00 0.21 76 PHE A C 5
ATOM 5020 O O . PHE A 1 61 ? -11.790 -3.057 -0.303 1.00 0.27 76 PHE A O 5
ATOM 5037 N N . LEU A 1 62 ? -9.702 -3.213 -1.078 1.00 0.17 77 LEU A N 5
ATOM 5038 C CA . LEU A 1 62 ? -9.108 -2.642 0.120 1.00 0.17 77 LEU A CA 5
ATOM 5039 C C . LEU A 1 62 ? -9.482 -1.165 0.321 1.00 0.16 77 LEU A C 5
ATOM 5040 O O . LEU A 1 62 ? -9.810 -0.758 1.432 1.00 0.18 77 LEU A O 5
ATOM 5056 N N . LYS A 1 63 ? -9.465 -0.371 -0.747 1.00 0.18 78 LYS A N 5
ATOM 5057 C CA . LYS A 1 63 ? -9.688 1.072 -0.621 1.00 0.22 78 LYS A CA 5
ATOM 5058 C C . LYS A 1 63 ? -11.126 1.390 -0.221 1.00 0.22 78 LYS A C 5
ATOM 5059 O O . LYS A 1 63 ? -11.378 2.333 0.535 1.00 0.25 78 LYS A O 5
ATOM 5078 N N . ARG A 1 64 ? -12.060 0.588 -0.713 1.00 0.24 79 ARG A N 5
ATOM 5079 C CA . ARG A 1 64 ? -13.481 0.830 -0.478 1.00 0.31 79 ARG A CA 5
ATOM 5080 C C . ARG A 1 64 ? -13.837 0.613 0.988 1.00 0.30 79 ARG A C 5
ATOM 5081 O O . ARG A 1 64 ? -14.896 1.032 1.445 1.00 0.40 79 ARG A O 5
ATOM 5102 N N . MET A 1 65 ? -12.946 -0.048 1.722 1.00 0.31 80 MET A N 5
ATOM 5103 C CA . MET A 1 65 ? -13.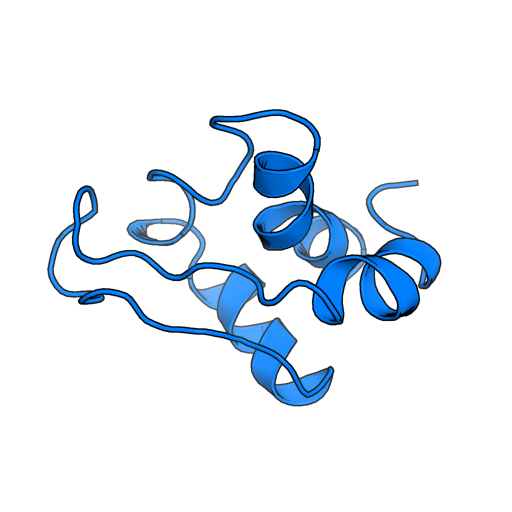183 -0.354 3.129 1.00 0.51 80 MET A CA 5
ATOM 5104 C C . MET A 1 65 ? -13.008 0.886 4.005 1.00 0.62 80 MET A C 5
ATOM 5105 O O . MET A 1 65 ? -13.032 0.795 5.234 1.00 0.80 80 MET A O 5
ATOM 5119 N N . GLY A 1 66 ? -12.840 2.041 3.375 1.00 0.62 81 GLY A N 5
ATOM 5120 C CA . GLY A 1 66 ? -12.721 3.274 4.132 1.00 0.84 81 GLY A CA 5
ATOM 5121 C C . GLY A 1 66 ? -11.329 3.873 4.083 1.00 0.98 81 GLY A C 5
ATOM 5122 O O . GLY A 1 66 ? -10.811 4.314 5.110 1.00 1.80 81 GLY A O 5
ATOM 5126 N N . GLY A 1 67 ? -10.718 3.868 2.901 1.00 0.37 82 GLY A N 5
ATOM 5127 C CA . GLY A 1 67 ? -9.369 4.389 2.743 1.00 0.40 82 GLY A CA 5
ATOM 5128 C C . GLY A 1 67 ? -9.209 5.818 3.237 1.00 0.35 82 GLY A C 5
ATOM 5129 O O . GLY A 1 67 ? -9.731 6.755 2.631 1.00 0.49 82 GLY A O 5
ATOM 5133 N N . CYS A 1 68 ? -8.470 5.967 4.339 1.00 0.38 83 CYS A N 5
ATOM 5134 C CA . CYS A 1 68 ? -8.211 7.265 4.970 1.00 0.56 83 CYS A CA 5
ATOM 5135 C C . CYS A 1 68 ? -9.501 7.993 5.351 1.00 0.80 83 CYS A C 5
ATOM 5136 O O . CYS A 1 68 ? -9.513 9.214 5.501 1.00 1.23 83 CYS A O 5
ATOM 5144 N N . VAL A 1 69 ? -10.578 7.244 5.507 1.00 0.85 84 VAL A N 5
ATOM 5145 C CA . VAL A 1 69 ? -11.854 7.820 5.890 1.00 1.10 84 VAL A CA 5
ATOM 5146 C C . VAL A 1 69 ? -11.985 7.840 7.406 1.00 1.73 84 VAL A C 5
ATOM 5147 O O . VAL A 1 69 ? -11.705 8.896 8.013 1.00 2.26 84 VAL A O 5
ATOM 5161 N N . MET A 1 1 ? -6.065 0.357 10.288 1.00 0.50 16 MET A N 6
ATOM 5162 C CA . MET A 1 1 ? -6.191 -0.158 8.902 1.00 0.39 16 MET A CA 6
ATOM 5163 C C . MET A 1 1 ? -6.546 0.955 7.919 1.00 0.33 16 MET A C 6
ATOM 5164 O O . MET A 1 1 ? -6.124 0.916 6.768 1.00 0.30 16 MET A O 6
ATOM 5180 N N . SER A 1 2 ? -7.304 1.948 8.377 1.00 0.39 17 SER A N 6
ATOM 5181 C CA . SER A 1 2 ? -7.806 3.006 7.503 1.00 0.39 17 SER A CA 6
ATOM 5182 C C . SER A 1 2 ? -6.678 3.713 6.747 1.00 0.28 17 SER A C 6
ATOM 5183 O O . SER A 1 2 ? -6.742 3.853 5.525 1.00 0.29 17 SER A O 6
ATOM 5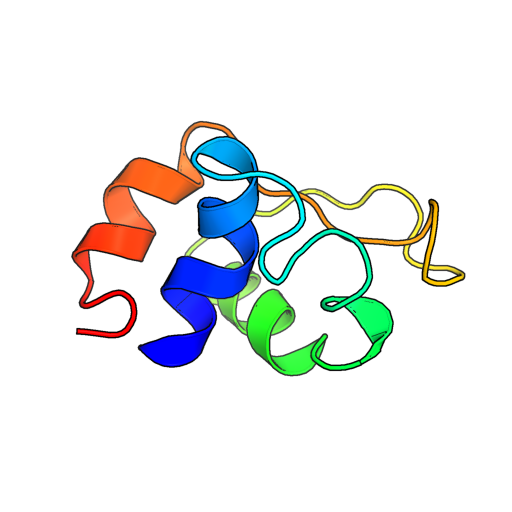191 N N . ASP A 1 3 ? -5.651 4.149 7.467 1.00 0.25 18 ASP A N 6
ATOM 5192 C CA . ASP A 1 3 ? -4.515 4.827 6.844 1.00 0.23 18 ASP A CA 6
ATOM 5193 C C . ASP A 1 3 ? -3.798 3.887 5.886 1.00 0.19 18 ASP A C 6
ATOM 5194 O O . ASP A 1 3 ? -3.495 4.250 4.749 1.00 0.20 18 ASP A O 6
ATOM 5203 N N . TYR A 1 4 ? -3.556 2.671 6.363 1.00 0.19 19 TYR A N 6
ATOM 5204 C CA . TYR A 1 4 ? -2.878 1.640 5.586 1.00 0.18 19 TYR A CA 6
ATOM 5205 C C . TYR A 1 4 ? -3.553 1.423 4.228 1.00 0.16 19 TYR A C 6
ATOM 5206 O O . TYR A 1 4 ? -2.871 1.274 3.214 1.00 0.19 19 TYR A O 6
ATOM 5224 N N . LEU A 1 5 ? -4.883 1.409 4.220 1.00 0.16 20 LEU A N 6
ATOM 5225 C CA . LEU A 1 5 ? -5.649 1.075 3.021 1.00 0.18 20 LEU A CA 6
ATOM 5226 C C . LEU A 1 5 ? -5.193 1.880 1.811 1.00 0.15 20 LEU A C 6
ATOM 5227 O O . LEU A 1 5 ? -5.003 1.335 0.727 1.00 0.21 20 LEU A O 6
ATOM 5243 N N . LYS A 1 6 ? -5.013 3.175 1.992 1.00 0.13 21 LYS A N 6
ATOM 5244 C CA . LYS A 1 6 ? -4.646 4.032 0.882 1.00 0.13 21 LYS A CA 6
ATOM 5245 C C . LYS A 1 6 ? -3.143 4.021 0.610 1.00 0.12 21 LYS A C 6
ATOM 5246 O O . LYS A 1 6 ? -2.718 4.409 -0.472 1.00 0.17 21 LYS A O 6
ATOM 5265 N N . VAL A 1 7 ? -2.355 3.556 1.576 1.00 0.11 22 VAL A N 6
ATOM 5266 C CA . VAL A 1 7 ? -0.892 3.542 1.453 1.00 0.12 22 VAL A CA 6
ATOM 5267 C C . VAL A 1 7 ? -0.442 2.893 0.139 1.00 0.13 22 VAL A C 6
ATOM 5268 O O . VAL A 1 7 ? 0.164 3.553 -0.708 1.00 0.15 22 VAL A O 6
ATOM 5281 N N . LEU A 1 8 ? -0.749 1.615 -0.033 1.00 0.13 23 LEU A N 6
ATOM 5282 C CA . LEU A 1 8 ? -0.302 0.884 -1.213 1.00 0.15 23 LEU A CA 6
ATOM 5283 C C . LEU A 1 8 ? -1.025 1.314 -2.487 1.00 0.15 23 LEU A C 6
ATOM 5284 O O . LEU A 1 8 ? -0.399 1.476 -3.529 1.00 0.18 23 LEU A O 6
ATOM 5300 N N . GLN A 1 9 ? -2.335 1.492 -2.410 1.00 0.15 24 GLN A N 6
ATOM 5301 C CA . GLN A 1 9 ? -3.135 1.710 -3.611 1.00 0.19 24 GLN A CA 6
ATOM 5302 C C . GLN A 1 9 ? -2.954 3.104 -4.199 1.00 0.19 24 GLN A C 6
ATOM 5303 O O . GLN A 1 9 ? -2.976 3.271 -5.419 1.00 0.22 24 GLN A O 6
ATOM 5317 N N . ALA A 1 10 ? -2.774 4.101 -3.342 1.00 0.21 25 ALA A N 6
ATOM 5318 C CA . ALA A 1 10 ? -2.756 5.486 -3.793 1.00 0.27 25 ALA A CA 6
ATOM 5319 C C . ALA A 1 10 ? -1.653 5.738 -4.805 1.00 0.26 25 ALA A C 6
ATOM 5320 O O . ALA A 1 10 ? -1.886 6.401 -5.811 1.00 0.31 25 ALA A O 6
ATOM 5327 N N . ILE A 1 11 ? -0.464 5.196 -4.555 1.00 0.29 26 ILE A N 6
ATOM 5328 C CA . ILE A 1 11 ? 0.666 5.410 -5.453 1.00 0.31 26 ILE A CA 6
ATOM 5329 C C . ILE A 1 11 ? 0.287 5.133 -6.916 1.00 0.28 26 ILE A C 6
ATOM 5330 O O . ILE A 1 11 ? 0.690 5.877 -7.810 1.00 0.36 26 ILE A O 6
ATOM 5346 N N . LYS A 1 12 ? -0.493 4.081 -7.164 1.00 0.24 27 LYS A N 6
ATOM 5347 C CA . LYS A 1 12 ? -0.898 3.762 -8.521 1.00 0.31 27 LYS A CA 6
ATOM 5348 C C . LYS A 1 12 ? -2.050 4.663 -9.000 1.00 0.29 27 LYS A C 6
ATOM 5349 O O . LYS A 1 12 ? -2.059 5.108 -10.146 1.00 0.35 27 LYS A O 6
ATOM 5368 N N . SER A 1 13 ? -3.017 4.929 -8.122 1.00 0.30 28 SER A N 6
ATOM 5369 C CA . SER A 1 13 ? -4.263 5.577 -8.532 1.00 0.38 28 SER A CA 6
ATOM 5370 C C . SER A 1 13 ? -4.280 7.096 -8.320 1.00 0.50 28 SER A C 6
ATOM 5371 O O . SER A 1 13 ? -4.596 7.848 -9.245 1.00 0.57 28 SER A O 6
ATOM 5379 N N . CYS A 1 14 ? -3.942 7.550 -7.122 1.00 0.70 29 CYS A N 6
ATOM 5380 C CA . CYS A 1 14 ? -4.193 8.936 -6.739 1.00 1.01 29 CYS A CA 6
ATOM 5381 C C . CYS A 1 14 ? -3.070 9.486 -5.861 1.00 1.24 29 CYS A C 6
ATOM 5382 O O . CYS A 1 14 ? -2.601 8.810 -4.947 1.00 1.29 29 CYS A O 6
ATOM 5390 N N . PRO A 1 15 ? -2.609 10.718 -6.148 1.00 1.49 30 PRO A N 6
ATOM 5391 C CA . PRO A 1 15 ? -1.585 11.398 -5.341 1.00 1.87 30 PRO A CA 6
ATOM 5392 C C . PRO A 1 15 ? -2.017 11.619 -3.887 1.00 2.24 30 PRO A C 6
ATOM 5393 O O . PRO A 1 15 ? -3.048 11.104 -3.444 1.00 2.77 30 PRO A O 6
ATOM 5404 N N . LYS A 1 16 ? -1.205 12.389 -3.155 1.00 2.44 31 LYS A N 6
ATOM 5405 C CA . LYS A 1 16 ? -1.431 12.685 -1.732 1.00 2.84 31 LYS A CA 6
ATOM 5406 C C . LYS A 1 16 ? -1.055 11.494 -0.852 1.00 2.32 31 LYS A C 6
ATOM 5407 O O . LYS A 1 16 ? -0.985 11.610 0.372 1.00 2.81 31 LYS A O 6
ATOM 5426 N N . THR A 1 17 ? -0.824 10.349 -1.478 1.00 1.79 32 THR A N 6
ATOM 5427 C CA . THR A 1 17 ? -0.398 9.149 -0.777 1.00 1.16 32 THR A CA 6
ATOM 5428 C C . THR A 1 17 ? 0.364 8.247 -1.743 1.00 0.85 32 THR A C 6
ATOM 5429 O O . THR A 1 17 ? 0.088 8.244 -2.945 1.00 1.11 32 THR A O 6
ATOM 5440 N N . PHE A 1 18 ? 1.330 7.503 -1.227 1.00 0.70 33 PHE A N 6
ATOM 5441 C CA . PHE A 1 18 ? 2.169 6.651 -2.053 1.00 1.10 33 PHE A CA 6
ATOM 5442 C C . PHE A 1 18 ? 2.814 5.576 -1.195 1.00 0.72 33 PHE A C 6
ATOM 5443 O O . PHE A 1 18 ? 2.766 5.648 0.031 1.00 0.97 33 PHE A O 6
ATOM 5460 N N . GLN A 1 19 ? 3.406 4.582 -1.840 1.00 0.49 34 GLN A N 6
ATOM 5461 C CA . GLN A 1 19 ? 3.984 3.455 -1.126 1.00 0.34 34 GLN A CA 6
ATOM 5462 C C . GLN A 1 19 ? 5.481 3.307 -1.404 1.00 0.44 34 GLN A C 6
ATOM 5463 O O . GLN A 1 19 ? 6.187 2.671 -0.632 1.00 0.74 34 GLN A O 6
ATOM 5477 N N . SER A 1 20 ? 5.951 3.933 -2.485 1.00 0.56 35 SER A N 6
ATOM 5478 C CA . SER A 1 20 ? 7.300 3.695 -3.019 1.00 0.76 35 SER A CA 6
ATOM 5479 C C . SER A 1 20 ? 8.386 3.713 -1.935 1.00 0.68 35 SER A C 6
ATOM 5480 O O . SER A 1 20 ? 8.821 2.663 -1.468 1.00 0.82 35 SER A O 6
ATOM 5488 N N . ASN A 1 21 ? 8.824 4.898 -1.534 1.00 0.62 36 ASN A N 6
ATOM 5489 C CA . ASN A 1 21 ? 9.833 5.007 -0.484 1.00 0.59 36 ASN A CA 6
ATOM 5490 C C . ASN A 1 21 ? 9.127 5.145 0.855 1.00 0.49 36 ASN A C 6
ATOM 5491 O O . ASN A 1 21 ? 9.743 5.163 1.921 1.00 0.53 36 ASN A O 6
ATOM 5502 N N . TYR A 1 22 ? 7.809 5.215 0.773 1.00 0.48 37 TYR A N 6
ATOM 5503 C CA . TYR A 1 22 ? 6.962 5.355 1.942 1.00 0.50 37 TYR A CA 6
ATOM 5504 C C . TYR A 1 22 ? 6.949 4.061 2.746 1.00 0.39 37 TYR A C 6
ATOM 5505 O O . TYR A 1 22 ? 6.904 4.081 3.976 1.00 0.40 37 TYR A O 6
ATOM 5523 N N . VAL A 1 23 ? 7.002 2.934 2.044 1.00 0.35 38 VAL A N 6
ATOM 5524 C CA . VAL A 1 23 ? 6.995 1.628 2.689 1.00 0.32 38 VAL A CA 6
ATOM 5525 C C . VAL A 1 23 ? 8.241 1.439 3.549 1.00 0.28 38 VAL A C 6
ATOM 5526 O O . VAL A 1 23 ? 8.199 0.770 4.573 1.00 0.32 38 VAL A O 6
ATOM 5539 N N . ARG A 1 24 ? 9.350 2.040 3.138 1.00 0.34 39 ARG A N 6
ATOM 5540 C CA . ARG A 1 24 ? 10.570 1.982 3.931 1.00 0.41 39 ARG A CA 6
ATOM 5541 C C . ARG A 1 24 ? 10.327 2.598 5.308 1.00 0.37 39 ARG A C 6
ATOM 5542 O O . ARG A 1 24 ? 10.954 2.214 6.295 1.00 0.52 39 ARG A O 6
ATOM 5563 N N . ASN A 1 25 ? 9.402 3.547 5.361 1.00 0.29 40 ASN A N 6
ATOM 5564 C CA . ASN A 1 25 ? 9.027 4.185 6.613 1.00 0.35 40 ASN A CA 6
ATOM 5565 C C . ASN A 1 25 ? 7.944 3.379 7.324 1.00 0.30 40 ASN A C 6
ATOM 5566 O O . ASN A 1 25 ? 8.112 2.976 8.473 1.00 0.40 40 ASN A O 6
ATOM 5577 N N . ASN A 1 26 ? 6.842 3.131 6.626 1.00 0.21 41 ASN A N 6
ATOM 5578 C CA . ASN A 1 26 ? 5.683 2.473 7.226 1.00 0.19 41 ASN A CA 6
ATOM 5579 C C . ASN A 1 26 ? 5.444 1.087 6.641 1.00 0.18 41 ASN A C 6
ATOM 5580 O O . ASN A 1 26 ? 4.339 0.772 6.193 1.00 0.20 41 ASN A O 6
ATOM 5591 N N . ALA A 1 27 ? 6.484 0.259 6.644 1.00 0.22 42 ALA A N 6
ATOM 5592 C CA . ALA A 1 27 ? 6.376 -1.115 6.158 1.00 0.25 42 ALA A CA 6
ATOM 5593 C C . ALA A 1 27 ? 5.371 -1.905 6.991 1.00 0.24 42 ALA A C 6
ATOM 5594 O O . ALA A 1 27 ? 4.738 -2.841 6.498 1.00 0.26 42 ALA A O 6
ATOM 5601 N N . SER A 1 28 ? 5.232 -1.513 8.254 1.00 0.24 43 SER A N 6
ATOM 5602 C CA . SER A 1 28 ? 4.300 -2.153 9.169 1.00 0.25 43 SER A CA 6
ATOM 5603 C C . SER A 1 28 ? 2.859 -1.976 8.695 1.00 0.23 43 SER A C 6
ATOM 5604 O O . SER A 1 28 ? 2.042 -2.891 8.812 1.00 0.28 43 SER A O 6
ATOM 5612 N N . LEU A 1 29 ? 2.555 -0.802 8.150 1.00 0.18 44 LEU A N 6
ATOM 5613 C CA . LEU A 1 29 ? 1.232 -0.541 7.601 1.00 0.18 44 LEU A CA 6
ATOM 5614 C C . LEU A 1 29 ? 0.987 -1.439 6.400 1.00 0.16 44 LEU A C 6
ATOM 5615 O O . LEU A 1 29 ? -0.054 -2.076 6.291 1.00 0.19 44 LEU A O 6
ATOM 5631 N N . VAL A 1 30 ? 1.975 -1.504 5.516 1.00 0.15 45 VAL A N 6
ATOM 5632 C CA . VAL A 1 30 ? 1.889 -2.340 4.325 1.00 0.16 45 VAL A CA 6
ATOM 5633 C C . VAL A 1 30 ? 1.737 -3.817 4.704 1.00 0.16 45 VAL A C 6
ATOM 5634 O O . VAL A 1 30 ? 1.085 -4.583 4.003 1.00 0.18 45 VAL A O 6
ATOM 5647 N N . ALA A 1 31 ? 2.330 -4.202 5.829 1.00 0.16 46 ALA A N 6
ATOM 5648 C CA . ALA A 1 31 ? 2.284 -5.588 6.294 1.00 0.17 46 ALA A CA 6
ATOM 5649 C C . ALA A 1 31 ? 0.853 -6.052 6.578 1.00 0.16 46 ALA A C 6
ATOM 5650 O O . ALA A 1 31 ? 0.559 -7.246 6.510 1.00 0.18 46 ALA A O 6
ATOM 5657 N N . GLU A 1 32 ? -0.030 -5.109 6.889 1.00 0.15 47 GLU A N 6
ATOM 5658 C CA . GLU A 1 32 ? -1.444 -5.411 7.111 1.00 0.17 47 GLU A CA 6
ATOM 5659 C C . GLU A 1 32 ? -2.066 -6.035 5.862 1.00 0.16 47 GLU A C 6
ATOM 5660 O O . GLU A 1 32 ? -3.004 -6.834 5.941 1.00 0.19 47 GLU A O 6
ATOM 5672 N N . ALA A 1 33 ? -1.535 -5.642 4.712 1.00 0.14 48 ALA A N 6
ATOM 5673 C CA . ALA A 1 33 ? -2.038 -6.067 3.409 1.00 0.16 48 ALA A CA 6
ATOM 5674 C C . ALA A 1 33 ? -2.033 -7.574 3.231 1.00 0.18 48 ALA A C 6
ATOM 5675 O O . ALA A 1 33 ? -2.807 -8.107 2.433 1.00 0.20 48 ALA A O 6
ATOM 5682 N N . ALA A 1 34 ? -1.163 -8.260 3.954 1.00 0.19 49 ALA A N 6
ATOM 5683 C CA . ALA A 1 34 ? -1.093 -9.708 3.863 1.00 0.22 49 ALA A CA 6
ATOM 5684 C C . ALA A 1 34 ? -2.435 -10.331 4.236 1.00 0.24 49 ALA A C 6
ATOM 5685 O O . ALA A 1 34 ? -2.819 -11.369 3.699 1.00 0.29 49 ALA A O 6
ATOM 5692 N N . SER A 1 35 ? -3.155 -9.674 5.140 1.00 0.25 50 SER A N 6
ATOM 5693 C CA . SER A 1 35 ? -4.471 -10.137 5.545 1.00 0.29 50 SER A CA 6
ATOM 5694 C C . SER A 1 35 ? -5.505 -9.846 4.456 1.00 0.27 50 SER A C 6
ATOM 5695 O O . SER A 1 35 ? -6.444 -10.618 4.268 1.00 0.32 50 SER A O 6
ATOM 5703 N N . ARG A 1 36 ? -5.331 -8.731 3.739 1.00 0.24 51 ARG A N 6
ATOM 5704 C CA . ARG A 1 36 ? -6.213 -8.404 2.621 1.00 0.24 51 ARG A CA 6
ATOM 5705 C C . ARG A 1 36 ? -5.990 -9.385 1.475 1.00 0.26 51 ARG A C 6
ATOM 5706 O O . ARG A 1 36 ? -6.916 -9.714 0.737 1.00 0.41 51 ARG A O 6
ATOM 5727 N N . GLY A 1 37 ? -4.753 -9.852 1.338 1.00 0.20 52 GLY A N 6
ATOM 5728 C CA . GLY A 1 37 ? -4.470 -10.926 0.410 1.00 0.19 52 GLY A CA 6
ATOM 5729 C C . GLY A 1 37 ? -3.729 -10.491 -0.841 1.00 0.17 52 GLY A C 6
ATOM 5730 O O . GLY A 1 37 ? -3.518 -11.300 -1.742 1.00 0.34 52 GLY A O 6
ATOM 5734 N N . HIS A 1 38 ? -3.322 -9.228 -0.920 1.00 0.21 53 HIS A N 6
ATOM 5735 C CA . HIS A 1 38 ? -2.607 -8.758 -2.103 1.00 0.21 53 HIS A CA 6
ATOM 5736 C C . HIS A 1 38 ? -1.491 -7.782 -1.761 1.00 0.28 53 HIS A C 6
ATOM 5737 O O . HIS A 1 38 ? -1.708 -6.781 -1.079 1.00 0.40 53 HIS A O 6
ATOM 5752 N N . ILE A 1 39 ? -0.299 -8.103 -2.261 1.00 0.24 54 ILE A N 6
ATOM 5753 C CA . ILE A 1 39 ? 0.897 -7.270 -2.131 1.00 0.29 54 ILE A CA 6
ATOM 5754 C C . ILE A 1 39 ? 1.960 -7.753 -3.108 1.00 0.23 54 ILE A C 6
ATOM 5755 O O . ILE A 1 39 ? 1.825 -8.829 -3.696 1.00 0.24 54 ILE A O 6
ATOM 5771 N N . SER A 1 40 ? 3.003 -6.960 -3.293 1.00 0.24 55 SER A N 6
ATOM 5772 C CA . SER A 1 40 ? 4.097 -7.339 -4.170 1.00 0.21 55 SER A CA 6
ATOM 5773 C C . SER A 1 40 ? 5.413 -6.772 -3.647 1.00 0.22 55 SER A C 6
ATOM 5774 O O . SER A 1 40 ? 5.577 -5.559 -3.538 1.00 0.23 55 SER A O 6
ATOM 5782 N N . CYS A 1 41 ? 6.341 -7.652 -3.306 1.00 0.28 56 CYS A N 6
ATOM 5783 C CA . CYS A 1 41 ? 7.623 -7.236 -2.763 1.00 0.32 56 CYS A CA 6
ATOM 5784 C C . CYS A 1 41 ? 8.704 -7.262 -3.837 1.00 0.43 56 CYS A C 6
ATOM 5785 O O . CYS A 1 41 ? 8.927 -8.284 -4.493 1.00 0.67 56 CYS A O 6
ATOM 5793 N N . ALA A 1 42 ? 9.360 -6.126 -4.030 1.00 0.42 57 ALA A N 6
ATOM 5794 C CA . ALA A 1 42 ? 10.444 -6.032 -4.994 1.00 0.67 57 ALA A CA 6
ATOM 5795 C C . ALA A 1 42 ? 11.751 -6.528 -4.381 1.00 0.88 57 ALA A C 6
ATOM 5796 O O . ALA A 1 42 ? 12.468 -7.319 -4.990 1.00 1.31 57 ALA A O 6
ATOM 5803 N N . THR A 1 43 ? 12.071 -6.060 -3.176 1.00 0.72 58 THR A N 6
ATOM 5804 C CA . THR A 1 43 ? 13.215 -6.594 -2.435 1.00 0.93 58 THR A CA 6
ATOM 5805 C C . THR A 1 43 ? 13.035 -6.410 -0.929 1.00 1.21 58 THR A C 6
ATOM 5806 O O . THR A 1 43 ? 13.423 -7.271 -0.142 1.00 1.96 58 THR A O 6
ATOM 5817 N N . THR A 1 44 ? 12.443 -5.280 -0.550 1.00 1.04 59 THR A N 6
ATOM 5818 C CA . THR A 1 44 ? 12.190 -4.922 0.854 1.00 1.27 59 THR A CA 6
ATOM 5819 C C . THR A 1 44 ? 13.485 -4.612 1.631 1.00 1.64 59 THR A C 6
ATOM 5820 O O . THR A 1 44 ? 13.463 -3.863 2.609 1.00 1.98 59 THR A O 6
ATOM 5831 N N . SER A 1 45 ? 14.603 -5.173 1.181 1.00 1.83 60 SER A N 6
ATOM 5832 C CA . SER A 1 45 ? 15.883 -5.022 1.864 1.00 2.30 60 SER A CA 6
ATOM 5833 C C . SER A 1 45 ? 16.351 -3.567 1.913 1.00 2.02 60 SER A C 6
ATOM 5834 O O . SER A 1 45 ? 16.751 -3.073 2.969 1.00 2.61 60 SER A O 6
ATOM 5842 N N . GLY A 1 46 ? 16.304 -2.884 0.780 1.00 1.55 61 GLY A N 6
ATOM 5843 C CA . GLY A 1 46 ? 16.760 -1.510 0.734 1.00 1.34 61 GLY A CA 6
ATOM 5844 C C . GLY A 1 46 ? 15.621 -0.516 0.777 1.00 1.04 61 GLY A C 6
ATOM 5845 O O . GLY A 1 46 ? 14.544 -0.812 1.293 1.00 1.72 61 GLY A O 6
ATOM 5849 N N . ARG A 1 47 ? 15.867 0.666 0.241 1.00 1.06 62 ARG A N 6
ATOM 5850 C CA . ARG A 1 47 ? 14.867 1.725 0.204 1.00 1.49 62 ARG A CA 6
ATOM 5851 C C . ARG A 1 47 ? 14.521 2.074 -1.238 1.00 2.11 62 ARG A C 6
ATOM 5852 O O . ARG A 1 47 ? 13.592 2.837 -1.506 1.00 2.79 62 ARG A O 6
ATOM 5873 N N . ASN A 1 48 ? 15.277 1.504 -2.163 1.00 2.18 63 ASN A N 6
ATOM 5874 C CA . ASN A 1 48 ? 15.109 1.801 -3.576 1.00 2.78 63 ASN A CA 6
ATOM 5875 C C . ASN A 1 48 ? 14.388 0.665 -4.282 1.00 2.93 63 ASN A C 6
ATOM 5876 O O . ASN A 1 48 ? 13.174 0.717 -4.486 1.00 3.59 63 ASN A O 6
ATOM 5887 N N . GLY A 1 49 ? 15.135 -0.372 -4.640 1.00 2.69 64 GLY A N 6
ATOM 5888 C CA . GLY A 1 49 ? 14.539 -1.536 -5.252 1.00 2.82 64 GLY A CA 6
ATOM 5889 C C . GLY A 1 49 ? 13.836 -2.388 -4.228 1.00 2.13 64 GLY A C 6
ATOM 5890 O O . GLY A 1 49 ? 12.949 -3.166 -4.554 1.00 1.81 64 GLY A O 6
ATOM 5894 N N . GLY A 1 50 ? 14.224 -2.233 -2.975 1.00 2.04 65 GLY A N 6
ATOM 5895 C CA . GLY A 1 50 ? 13.602 -2.991 -1.922 1.00 1.55 65 GLY A CA 6
ATOM 5896 C C . GLY A 1 50 ? 12.381 -2.302 -1.359 1.00 1.34 65 GLY A C 6
ATOM 5897 O O . GLY A 1 50 ? 12.386 -1.839 -0.224 1.00 1.53 65 GLY A O 6
ATOM 5901 N N . ALA A 1 51 ? 11.329 -2.248 -2.152 1.00 1.02 66 ALA A N 6
ATOM 5902 C CA . ALA A 1 51 ? 10.077 -1.662 -1.713 1.00 0.83 66 ALA A CA 6
ATOM 5903 C C . ALA A 1 51 ? 8.921 -2.598 -2.031 1.00 0.62 66 ALA A C 6
ATOM 5904 O O . ALA A 1 51 ? 9.088 -3.570 -2.772 1.00 0.65 66 ALA A O 6
ATOM 5911 N N . TRP A 1 52 ? 7.764 -2.322 -1.450 1.00 0.43 67 TRP A N 6
ATOM 5912 C CA . TRP A 1 52 ? 6.555 -3.049 -1.786 1.00 0.32 67 TRP A CA 6
ATOM 5913 C C . TRP A 1 52 ? 5.724 -2.229 -2.757 1.00 0.24 67 TRP A C 6
ATOM 5914 O O . TRP A 1 52 ? 5.645 -1.006 -2.639 1.00 0.35 67 TRP A O 6
ATOM 5935 N N . GLU A 1 53 ? 5.131 -2.900 -3.723 1.00 0.23 68 GLU A N 6
ATOM 5936 C CA . GLU A 1 53 ? 4.197 -2.263 -4.628 1.00 0.21 68 GLU A CA 6
ATOM 5937 C C . GLU A 1 53 ? 2.866 -2.991 -4.541 1.00 0.18 68 GLU A C 6
ATOM 5938 O O . GLU A 1 53 ? 2.797 -4.114 -4.039 1.00 0.22 68 GLU A O 6
ATOM 5950 N N . ILE A 1 54 ? 1.810 -2.357 -5.009 1.00 0.18 69 ILE A N 6
ATOM 5951 C CA . ILE A 1 54 ? 0.491 -2.952 -4.928 1.00 0.17 69 ILE A CA 6
ATOM 5952 C C . ILE A 1 54 ? 0.136 -3.626 -6.245 1.00 0.14 69 ILE A C 6
ATOM 5953 O O . ILE A 1 54 ? 0.636 -3.245 -7.307 1.00 0.14 69 ILE A O 6
ATOM 5969 N N . THR A 1 55 ? -0.702 -4.644 -6.170 1.00 0.16 70 THR A N 6
ATOM 5970 C CA . THR A 1 55 ? -1.218 -5.270 -7.363 1.00 0.17 70 THR A CA 6
ATOM 5971 C C . THR A 1 55 ? -2.444 -4.504 -7.843 1.00 0.18 70 THR A C 6
ATOM 5972 O O . THR A 1 55 ? -3.087 -3.821 -7.041 1.00 0.20 70 THR A O 6
ATOM 5983 N N . ALA A 1 56 ? -2.781 -4.613 -9.118 1.00 0.20 71 ALA A N 6
ATOM 5984 C CA . ALA A 1 56 ? -3.873 -3.822 -9.687 1.00 0.22 71 ALA A CA 6
ATOM 5985 C C . ALA A 1 56 ? -5.179 -4.034 -8.920 1.00 0.22 71 ALA A C 6
ATOM 5986 O O . ALA A 1 56 ? -5.941 -3.091 -8.680 1.00 0.31 71 ALA A O 6
ATOM 5993 N N . SER A 1 57 ? -5.402 -5.271 -8.507 1.00 0.22 72 SER A N 6
ATOM 5994 C CA . SER A 1 57 ? -6.633 -5.668 -7.842 1.00 0.26 72 SER A CA 6
ATOM 5995 C C . SER A 1 57 ? -6.775 -5.049 -6.451 1.00 0.21 72 SER A C 6
ATOM 5996 O O . SER A 1 57 ? -7.894 -4.823 -5.985 1.00 0.18 72 SER A O 6
ATOM 6004 N N . GLY A 1 58 ? -5.648 -4.742 -5.808 1.00 0.21 73 GLY A N 6
ATOM 6005 C CA . GLY A 1 58 ? -5.669 -4.352 -4.410 1.00 0.19 73 GLY A CA 6
ATOM 6006 C C . GLY A 1 58 ? -6.503 -3.114 -4.163 1.00 0.15 73 GLY A C 6
ATOM 6007 O O . GLY A 1 58 ? -7.275 -3.054 -3.207 1.00 0.18 73 GLY A O 6
ATOM 6011 N N . THR A 1 59 ? -6.368 -2.150 -5.059 1.00 0.18 74 THR A N 6
ATOM 6012 C CA . THR A 1 59 ? -7.019 -0.857 -4.926 1.00 0.21 74 THR A CA 6
ATOM 6013 C C . THR A 1 59 ? -8.546 -0.965 -4.833 1.00 0.20 74 THR A C 6
ATOM 6014 O O . THR A 1 59 ? -9.184 -0.173 -4.138 1.00 0.26 74 THR A O 6
ATOM 6025 N N . ARG A 1 60 ? -9.133 -1.957 -5.492 1.00 0.17 75 ARG A N 6
ATOM 6026 C CA . ARG A 1 60 ? -10.586 -2.008 -5.605 1.00 0.20 75 ARG A CA 6
ATOM 6027 C C . ARG A 1 60 ? -11.251 -2.431 -4.294 1.00 0.20 75 ARG A C 6
ATOM 6028 O O . ARG A 1 60 ? -12.076 -1.697 -3.746 1.00 0.25 75 ARG A O 6
ATOM 6049 N N . PHE A 1 61 ? -10.887 -3.602 -3.784 1.00 0.19 76 PHE A N 6
ATOM 6050 C CA . PHE A 1 61 ? -11.514 -4.126 -2.569 1.00 0.21 76 PHE A CA 6
ATOM 6051 C C . PHE A 1 61 ? -11.026 -3.436 -1.302 1.00 0.21 76 PHE A C 6
ATOM 6052 O O . PHE A 1 61 ? -11.818 -3.093 -0.430 1.00 0.27 76 PHE A O 6
ATOM 6069 N N . LEU A 1 62 ? -9.728 -3.245 -1.203 1.00 0.17 77 LEU A N 6
ATOM 6070 C CA . LEU A 1 62 ? -9.122 -2.769 0.030 1.00 0.17 77 LEU A CA 6
ATOM 6071 C C . LEU A 1 62 ? -9.478 -1.307 0.336 1.00 0.16 77 LEU A C 6
ATOM 6072 O O . LEU A 1 62 ? -9.814 -0.977 1.472 1.00 0.18 77 LEU A O 6
ATOM 6088 N N . LYS A 1 63 ? -9.430 -0.440 -0.673 1.00 0.18 78 LYS A N 6
ATOM 6089 C CA . LYS A 1 63 ? -9.624 0.995 -0.455 1.00 0.22 78 LYS A CA 6
ATOM 6090 C C . LYS A 1 63 ? -11.051 1.311 -0.013 1.00 0.22 78 LYS A C 6
ATOM 6091 O O . LYS A 1 63 ? -11.272 2.193 0.819 1.00 0.25 78 LYS A O 6
ATOM 6110 N N . ARG A 1 64 ? -12.012 0.574 -0.556 1.00 0.24 79 ARG A N 6
ATOM 6111 C CA . ARG A 1 64 ? -13.421 0.811 -0.256 1.00 0.31 79 ARG A CA 6
ATOM 6112 C C . ARG A 1 64 ? -13.745 0.456 1.194 1.00 0.30 79 ARG A C 6
ATOM 6113 O O . ARG A 1 64 ? -14.787 0.847 1.716 1.00 0.40 79 ARG A O 6
ATOM 6134 N N . MET A 1 65 ? -12.849 -0.289 1.835 1.00 0.31 80 MET A N 6
ATOM 6135 C CA . MET A 1 65 ? -13.066 -0.754 3.205 1.00 0.51 80 MET A CA 6
ATOM 6136 C C . MET A 1 65 ? -12.898 0.373 4.219 1.00 0.62 80 MET A C 6
ATOM 6137 O O . MET A 1 65 ? -12.826 0.128 5.424 1.00 0.80 80 MET A O 6
ATOM 6151 N N . GLY A 1 66 ? -12.835 1.603 3.732 1.00 0.62 81 GLY A N 6
ATOM 6152 C CA . GLY A 1 66 ? -12.714 2.738 4.625 1.00 0.84 81 GLY A CA 6
ATOM 6153 C C . GLY A 1 66 ? -11.350 3.392 4.562 1.00 0.98 81 GLY A C 6
ATOM 6154 O O . GLY A 1 66 ? -10.772 3.724 5.599 1.00 1.80 81 GLY A O 6
ATOM 6158 N N . GLY A 1 67 ? -10.818 3.547 3.352 1.00 0.37 82 GLY A N 6
ATOM 6159 C CA . GLY A 1 67 ? -9.513 4.156 3.181 1.00 0.40 82 GLY A CA 6
ATOM 6160 C C . GLY A 1 67 ? -9.436 5.553 3.773 1.00 0.35 82 GLY A C 6
ATOM 6161 O O . GLY A 1 67 ? -10.053 6.488 3.262 1.00 0.49 82 GLY A O 6
ATOM 6165 N N . CYS A 1 68 ? -8.669 5.670 4.857 1.00 0.38 83 CYS A N 6
ATOM 6166 C CA . CYS A 1 68 ? -8.500 6.924 5.595 1.00 0.56 83 CYS A CA 6
ATOM 6167 C C . CYS A 1 68 ? -9.815 7.359 6.252 1.00 0.80 83 CYS A C 6
ATOM 6168 O O . CYS A 1 68 ? -10.004 8.531 6.581 1.00 1.23 83 CYS A O 6
ATOM 6176 N N . VAL A 1 69 ? -10.721 6.411 6.452 1.00 0.85 84 VAL A N 6
ATOM 6177 C CA . VAL A 1 69 ? -11.991 6.695 7.105 1.00 1.10 84 VAL A CA 6
ATOM 6178 C C . VAL A 1 69 ? -11.953 6.230 8.557 1.00 1.73 84 VAL A C 6
ATOM 6179 O O . VAL A 1 69 ? -11.838 7.092 9.453 1.00 2.26 84 VAL A O 6
ATOM 6193 N N . MET A 1 1 ? -5.886 0.217 10.312 1.00 0.50 16 MET A N 7
ATOM 6194 C CA . MET A 1 1 ? -5.851 -0.265 8.912 1.00 0.39 16 MET A CA 7
ATOM 6195 C C . MET A 1 1 ? -6.364 0.802 7.951 1.00 0.33 16 MET A C 7
ATOM 6196 O O . MET A 1 1 ? -6.140 0.714 6.748 1.00 0.30 16 MET A O 7
ATOM 6212 N N . SER A 1 2 ? -7.039 1.814 8.486 1.00 0.39 17 SER A N 7
ATOM 6213 C CA . SER A 1 2 ? -7.682 2.822 7.658 1.00 0.39 17 SER A CA 7
ATOM 6214 C C . SER A 1 2 ? -6.674 3.551 6.773 1.00 0.28 17 SER A C 7
ATOM 6215 O O . SER A 1 2 ? -6.839 3.611 5.555 1.00 0.29 17 SER A O 7
ATOM 6223 N N . ASP A 1 3 ? -5.618 4.068 7.382 1.00 0.25 18 ASP A N 7
ATOM 6224 C CA . ASP A 1 3 ? -4.603 4.816 6.647 1.00 0.23 18 ASP A CA 7
ATOM 6225 C C . ASP A 1 3 ? -3.826 3.902 5.719 1.00 0.19 18 ASP A C 7
ATOM 6226 O O . ASP A 1 3 ? -3.473 4.290 4.604 1.00 0.20 18 ASP A O 7
ATOM 6235 N N . TYR A 1 4 ? -3.572 2.683 6.190 1.00 0.19 19 TYR A N 7
ATOM 6236 C CA . TYR A 1 4 ? -2.855 1.683 5.409 1.00 0.18 19 TYR A CA 7
ATOM 6237 C C . TYR A 1 4 ? -3.540 1.444 4.063 1.00 0.16 19 TYR A C 7
ATOM 6238 O O . TYR A 1 4 ? -2.869 1.225 3.054 1.00 0.19 19 TYR A O 7
ATOM 6256 N N . LEU A 1 5 ? -4.871 1.497 4.059 1.00 0.16 20 LEU A N 7
ATOM 6257 C CA . LEU A 1 5 ? -5.650 1.196 2.862 1.00 0.18 20 LEU A CA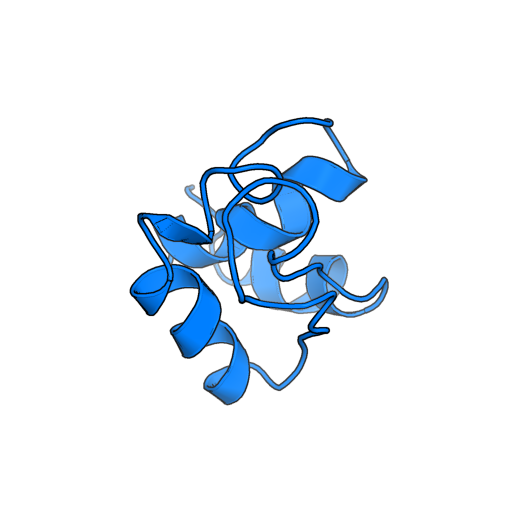 7
ATOM 6258 C C . LEU A 1 5 ? -5.156 1.991 1.662 1.00 0.15 20 LEU A C 7
ATOM 6259 O O . LEU A 1 5 ? -4.927 1.436 0.591 1.00 0.21 20 LEU A O 7
ATOM 6275 N N . LYS A 1 6 ? -4.973 3.287 1.849 1.00 0.13 21 LYS A N 7
ATOM 6276 C CA . LYS A 1 6 ? -4.579 4.153 0.751 1.00 0.13 21 LYS A CA 7
ATOM 6277 C C . LYS A 1 6 ? -3.073 4.118 0.503 1.00 0.12 21 LYS A C 7
ATOM 6278 O O . LYS A 1 6 ? -2.622 4.511 -0.561 1.00 0.17 21 LYS A O 7
ATOM 6297 N N . VAL A 1 7 ? -2.308 3.627 1.470 1.00 0.11 22 VAL A N 7
ATOM 6298 C CA . VAL A 1 7 ? -0.846 3.613 1.368 1.00 0.12 22 VAL A CA 7
ATOM 6299 C C . VAL A 1 7 ? -0.376 3.002 0.048 1.00 0.13 22 VAL A C 7
ATOM 6300 O O . VAL A 1 7 ? 0.232 3.682 -0.777 1.00 0.15 22 VAL A O 7
ATOM 6313 N N . LEU A 1 8 ? -0.661 1.726 -0.154 1.00 0.13 23 LEU A N 7
ATOM 6314 C CA . LEU A 1 8 ? -0.213 1.044 -1.358 1.00 0.15 23 LEU A CA 7
ATOM 6315 C C . LEU A 1 8 ? -0.976 1.484 -2.615 1.00 0.15 23 LEU A C 7
ATOM 6316 O O . LEU A 1 8 ? -0.371 1.676 -3.664 1.00 0.18 23 LEU A O 7
ATOM 6332 N N . GLN A 1 9 ? -2.294 1.620 -2.529 1.00 0.15 24 GLN A N 7
ATOM 6333 C CA . GLN A 1 9 ? -3.096 1.880 -3.726 1.00 0.19 24 GLN A CA 7
ATOM 6334 C C . GLN A 1 9 ? -2.999 3.321 -4.229 1.00 0.19 24 GLN A C 7
ATOM 6335 O O . GLN A 1 9 ? -3.187 3.570 -5.418 1.00 0.22 24 GLN A O 7
ATOM 6349 N N . ALA A 1 10 ? -2.732 4.271 -3.347 1.00 0.21 25 ALA A N 7
ATOM 6350 C CA . ALA A 1 10 ? -2.775 5.677 -3.741 1.00 0.27 25 ALA A CA 7
ATOM 6351 C C . ALA A 1 10 ? -1.720 6.007 -4.785 1.00 0.26 25 ALA A C 7
ATOM 6352 O O . ALA A 1 10 ? -2.028 6.642 -5.787 1.00 0.31 25 ALA A O 7
ATOM 6359 N N . ILE A 1 11 ? -0.488 5.560 -4.558 1.00 0.29 26 ILE A N 7
ATOM 6360 C CA . ILE A 1 11 ? 0.616 5.838 -5.474 1.00 0.31 26 ILE A CA 7
ATOM 6361 C C . ILE A 1 11 ? 0.268 5.512 -6.938 1.00 0.28 26 ILE A C 7
ATOM 6362 O O . ILE A 1 11 ? 0.623 6.268 -7.845 1.00 0.36 26 ILE A O 7
ATOM 6378 N N . LYS A 1 12 ? -0.437 4.407 -7.174 1.00 0.24 27 LYS A N 7
ATOM 6379 C CA . LYS A 1 12 ? -0.787 4.011 -8.531 1.00 0.31 27 LYS A CA 7
ATOM 6380 C C . LYS A 1 12 ? -1.938 4.855 -9.080 1.00 0.29 27 LYS A C 7
ATOM 6381 O O . LYS A 1 12 ? -2.066 5.039 -10.291 1.00 0.35 27 LYS A O 7
ATOM 6400 N N . SER A 1 13 ? -2.765 5.371 -8.184 1.00 0.30 28 SER A N 7
ATOM 6401 C CA . SER A 1 13 ? -3.979 6.077 -8.574 1.00 0.38 28 SER A CA 7
ATOM 6402 C C . SER A 1 13 ? -3.751 7.589 -8.658 1.00 0.50 28 SER A C 7
ATOM 6403 O O . SER A 1 13 ? -4.092 8.223 -9.658 1.00 0.57 28 SER A O 7
ATOM 6411 N N . CYS A 1 14 ? -3.171 8.158 -7.613 1.00 0.70 29 CYS A N 7
ATOM 6412 C CA . CYS A 1 14 ? -2.972 9.597 -7.532 1.00 1.01 29 CYS A CA 7
ATOM 6413 C C . CYS A 1 14 ? -1.760 9.904 -6.656 1.00 1.24 29 CYS A C 7
ATOM 6414 O O . CYS A 1 14 ? -1.694 9.460 -5.511 1.00 1.29 29 CYS A O 7
ATOM 6422 N N . PRO A 1 15 ? -0.795 10.679 -7.178 1.00 1.49 30 PRO A N 7
ATOM 6423 C CA . PRO A 1 15 ? 0.483 10.932 -6.497 1.00 1.87 30 PRO A CA 7
ATOM 6424 C C . PRO A 1 15 ? 0.384 11.900 -5.313 1.00 2.24 30 PRO A C 7
ATOM 6425 O O . PRO A 1 15 ? 1.244 12.765 -5.133 1.00 2.77 30 PRO A O 7
ATOM 6436 N N . LYS A 1 16 ? -0.656 11.751 -4.507 1.00 2.44 31 LYS A N 7
ATOM 6437 C CA . LYS A 1 16 ? -0.774 12.500 -3.264 1.00 2.84 31 LYS A CA 7
ATOM 6438 C C . LYS A 1 16 ? -0.266 11.630 -2.126 1.00 2.32 31 LYS A C 7
ATOM 6439 O O . LYS A 1 16 ? 0.812 11.866 -1.577 1.00 2.81 31 LYS A O 7
ATOM 6458 N N . THR A 1 17 ? -1.049 10.618 -1.784 1.00 1.79 32 THR A N 7
ATOM 6459 C CA . THR A 1 17 ? -0.578 9.547 -0.930 1.00 1.16 32 THR A CA 7
ATOM 6460 C C . THR A 1 17 ? 0.177 8.557 -1.806 1.00 0.85 32 THR A C 7
ATOM 6461 O O . THR A 1 17 ? -0.155 8.388 -2.978 1.00 1.11 32 THR A O 7
ATOM 6472 N N . PHE A 1 18 ? 1.200 7.930 -1.269 1.00 0.70 33 PHE A N 7
ATOM 6473 C CA . PHE A 1 18 ? 2.039 7.073 -2.078 1.00 1.10 33 PHE A CA 7
ATOM 6474 C C . PHE A 1 18 ? 2.579 5.918 -1.264 1.00 0.72 33 PHE A C 7
ATOM 6475 O O . PHE A 1 18 ? 2.375 5.849 -0.055 1.00 0.97 33 PHE A O 7
ATOM 6492 N N . GLN A 1 19 ? 3.276 5.024 -1.938 1.00 0.49 34 GLN A N 7
ATOM 6493 C CA . GLN A 1 19 ? 3.838 3.854 -1.299 1.00 0.34 34 GLN A CA 7
ATOM 6494 C C . GLN A 1 19 ? 5.360 3.847 -1.457 1.00 0.44 34 GLN A C 7
ATOM 6495 O O . GLN A 1 19 ? 6.050 3.039 -0.843 1.00 0.74 34 GLN A O 7
ATOM 6509 N N . SER A 1 20 ? 5.865 4.787 -2.261 1.00 0.56 35 SER A N 7
ATOM 6510 C CA . SER A 1 20 ? 7.275 4.831 -2.663 1.00 0.76 35 SER A CA 7
ATOM 6511 C C . SER A 1 20 ? 8.229 4.700 -1.471 1.00 0.68 35 SER A C 7
ATOM 6512 O O . SER A 1 20 ? 8.867 3.663 -1.285 1.00 0.82 35 SER A O 7
ATOM 6520 N N . ASN A 1 21 ? 8.326 5.750 -0.664 1.00 0.62 36 ASN A N 7
ATOM 6521 C CA . ASN A 1 21 ? 9.160 5.707 0.532 1.00 0.59 36 ASN A CA 7
ATOM 6522 C C . ASN A 1 21 ? 8.299 5.389 1.741 1.00 0.49 36 ASN A C 7
ATOM 6523 O O . ASN A 1 21 ? 8.789 5.258 2.861 1.00 0.53 36 ASN A O 7
ATOM 6534 N N . TYR A 1 22 ? 7.003 5.256 1.494 1.00 0.48 37 TYR A N 7
ATOM 6535 C CA . TYR A 1 22 ? 6.046 4.963 2.547 1.00 0.50 37 TYR A CA 7
ATOM 6536 C C . TYR A 1 22 ? 6.285 3.561 3.090 1.00 0.39 37 TYR A C 7
ATOM 6537 O O . TYR A 1 22 ? 6.184 3.322 4.289 1.00 0.40 37 TYR A O 7
ATOM 6555 N N . VAL A 1 23 ? 6.621 2.642 2.190 1.00 0.35 38 VAL A N 7
ATOM 6556 C CA . VAL A 1 23 ? 6.929 1.266 2.566 1.00 0.32 38 VAL A CA 7
ATOM 6557 C C . VAL A 1 23 ? 8.161 1.211 3.465 1.00 0.28 38 VAL A C 7
ATOM 6558 O O . VAL A 1 23 ? 8.233 0.404 4.391 1.00 0.32 38 VAL A O 7
ATOM 6571 N N . ARG A 1 24 ? 9.132 2.064 3.173 1.00 0.34 39 ARG A N 7
ATOM 6572 C CA . ARG A 1 24 ? 10.348 2.151 3.977 1.00 0.41 39 ARG A CA 7
ATOM 6573 C C . ARG A 1 24 ? 10.023 2.395 5.449 1.00 0.37 39 ARG A C 7
ATOM 6574 O O . ARG A 1 24 ? 10.472 1.656 6.326 1.00 0.52 39 ARG A O 7
ATOM 6595 N N . ASN A 1 25 ? 9.238 3.428 5.708 1.00 0.29 40 ASN A N 7
ATOM 6596 C CA . ASN A 1 25 ? 8.923 3.824 7.075 1.00 0.35 40 ASN A CA 7
ATOM 6597 C C . ASN A 1 25 ? 7.779 2.991 7.644 1.00 0.30 40 ASN A C 7
ATOM 6598 O O . ASN A 1 25 ? 7.907 2.383 8.708 1.00 0.40 40 ASN A O 7
ATOM 6609 N N . ASN A 1 26 ? 6.673 2.949 6.921 1.00 0.21 41 ASN A N 7
ATOM 6610 C CA . ASN A 1 26 ? 5.455 2.325 7.416 1.00 0.19 41 ASN A CA 7
ATOM 6611 C C . ASN A 1 26 ? 5.278 0.932 6.829 1.00 0.18 41 ASN A C 7
ATOM 6612 O O . ASN A 1 26 ? 4.212 0.593 6.314 1.00 0.20 41 ASN A O 7
ATOM 6623 N N . ALA A 1 27 ? 6.326 0.124 6.920 1.00 0.22 42 ALA A N 7
ATOM 6624 C CA . ALA A 1 27 ? 6.296 -1.235 6.398 1.00 0.25 42 ALA A CA 7
ATOM 6625 C C . ALA A 1 27 ? 5.268 -2.082 7.137 1.00 0.24 42 ALA A C 7
ATOM 6626 O O . ALA A 1 27 ? 4.694 -3.011 6.569 1.00 0.26 42 ALA A O 7
ATOM 6633 N N . SER A 1 28 ? 5.041 -1.751 8.403 1.00 0.24 43 SER A N 7
ATOM 6634 C CA . SER A 1 28 ? 4.055 -2.444 9.217 1.00 0.25 43 SER A CA 7
ATOM 6635 C C . SER A 1 28 ? 2.646 -2.217 8.674 1.00 0.23 43 SER A C 7
ATOM 6636 O O . SER A 1 28 ? 1.802 -3.112 8.722 1.00 0.28 43 SER A O 7
ATOM 6644 N N . LEU A 1 29 ? 2.403 -1.021 8.146 1.00 0.18 44 LEU A N 7
ATOM 6645 C CA . LEU A 1 29 ? 1.128 -0.719 7.515 1.00 0.18 44 LEU A CA 7
ATOM 6646 C C . LEU A 1 29 ? 0.978 -1.537 6.242 1.00 0.16 44 LEU A C 7
ATOM 6647 O O . LEU A 1 29 ? -0.054 -2.158 6.014 1.00 0.19 44 LEU A O 7
ATOM 6663 N N . VAL A 1 30 ? 2.031 -1.558 5.436 1.00 0.15 45 VAL A N 7
ATOM 6664 C CA . VAL A 1 30 ? 2.028 -2.311 4.189 1.00 0.16 45 VAL A CA 7
ATOM 6665 C C . VAL A 1 30 ? 1.884 -3.812 4.467 1.00 0.16 45 VAL A C 7
ATOM 6666 O O . VAL A 1 30 ? 1.290 -4.545 3.683 1.00 0.18 45 VAL A O 7
ATOM 6679 N N . ALA A 1 31 ? 2.429 -4.256 5.597 1.00 0.16 46 ALA A N 7
ATOM 6680 C CA . ALA A 1 31 ? 2.367 -5.663 5.992 1.00 0.17 46 ALA A CA 7
ATOM 6681 C C . ALA A 1 31 ? 0.929 -6.113 6.255 1.00 0.16 46 ALA A C 7
ATOM 6682 O O . ALA A 1 31 ? 0.597 -7.285 6.078 1.00 0.18 46 ALA A O 7
ATOM 6689 N N . GLU A 1 32 ? 0.083 -5.174 6.670 1.00 0.15 47 GLU A N 7
ATOM 6690 C CA . GLU A 1 32 ? -1.337 -5.445 6.894 1.00 0.17 47 GLU A CA 7
ATOM 6691 C C . GLU A 1 32 ? -2.006 -5.938 5.615 1.00 0.16 47 GLU A C 7
ATOM 6692 O O . GLU A 1 32 ? -3.001 -6.666 5.660 1.00 0.19 47 GLU A O 7
ATOM 6704 N N . ALA A 1 33 ? -1.465 -5.514 4.481 1.00 0.14 48 ALA A N 7
ATOM 6705 C CA . ALA A 1 33 ? -1.983 -5.899 3.172 1.00 0.16 48 ALA A CA 7
ATOM 6706 C C . ALA A 1 33 ? -2.021 -7.408 2.999 1.00 0.18 48 ALA A C 7
ATOM 6707 O O . ALA A 1 33 ? -2.823 -7.926 2.220 1.00 0.20 48 ALA A O 7
ATOM 6714 N N . ALA A 1 34 ? -1.153 -8.108 3.715 1.00 0.19 49 ALA A N 7
ATOM 6715 C CA . ALA A 1 34 ? -1.129 -9.558 3.667 1.00 0.22 49 ALA A CA 7
ATOM 6716 C C . ALA A 1 34 ? -2.439 -10.129 4.200 1.00 0.24 49 ALA A C 7
ATOM 6717 O O . ALA A 1 34 ? -2.917 -11.159 3.728 1.00 0.29 49 ALA A O 7
ATOM 6724 N N . SER A 1 35 ? -3.027 -9.436 5.168 1.00 0.25 50 SER A N 7
ATOM 6725 C CA . SER A 1 35 ? -4.306 -9.837 5.731 1.00 0.29 50 SER A CA 7
ATOM 6726 C C . SER A 1 35 ? -5.428 -9.588 4.724 1.00 0.27 50 SER A C 7
ATOM 6727 O O . SER A 1 35 ? -6.403 -10.335 4.670 1.00 0.32 50 SER A O 7
ATOM 6735 N N . ARG A 1 36 ? -5.279 -8.536 3.921 1.00 0.24 51 ARG A N 7
ATOM 6736 C CA . ARG A 1 36 ? -6.229 -8.252 2.849 1.00 0.24 51 ARG A CA 7
ATOM 6737 C C . ARG A 1 36 ? -6.006 -9.210 1.681 1.00 0.26 51 ARG A C 7
ATOM 6738 O O . ARG A 1 36 ? -6.906 -9.452 0.880 1.00 0.41 51 ARG A O 7
ATOM 6759 N N . GLY A 1 37 ? -4.787 -9.725 1.580 1.00 0.20 52 GLY A N 7
ATOM 6760 C CA . GLY A 1 37 ? -4.500 -10.777 0.627 1.00 0.19 52 GLY A CA 7
ATOM 6761 C C . GLY A 1 37 ? -3.867 -10.280 -0.656 1.00 0.17 52 GLY A C 7
ATOM 6762 O O . GLY A 1 37 ? -4.050 -10.889 -1.707 1.00 0.34 52 GLY A O 7
ATOM 6766 N N . HIS A 1 38 ? -3.125 -9.180 -0.594 1.00 0.21 53 HIS A N 7
ATOM 6767 C CA . HIS A 1 38 ? -2.454 -8.681 -1.783 1.00 0.21 53 HIS A CA 7
ATOM 6768 C C . HIS A 1 38 ? -1.201 -7.886 -1.423 1.00 0.28 53 HIS A C 7
ATOM 6769 O O . HIS A 1 38 ? -1.251 -6.981 -0.594 1.00 0.40 53 HIS A O 7
ATOM 6784 N N . ILE A 1 39 ? -0.088 -8.248 -2.049 1.00 0.24 54 ILE A N 7
ATOM 6785 C CA . ILE A 1 39 ? 1.172 -7.512 -1.927 1.00 0.29 54 ILE A CA 7
ATOM 6786 C C . ILE A 1 39 ? 2.137 -7.937 -3.019 1.00 0.23 54 ILE A C 7
ATOM 6787 O O . ILE A 1 39 ? 1.973 -8.998 -3.626 1.00 0.24 54 ILE A O 7
ATOM 6803 N N . SER A 1 40 ? 3.137 -7.112 -3.264 1.00 0.24 55 SER A N 7
ATOM 6804 C CA . SER A 1 40 ? 4.153 -7.418 -4.247 1.00 0.21 55 SER A CA 7
ATOM 6805 C C . SER A 1 40 ? 5.486 -6.825 -3.802 1.00 0.22 55 SER A C 7
ATOM 6806 O O . SER A 1 40 ? 5.600 -5.616 -3.613 1.00 0.23 55 SER A O 7
ATOM 6814 N N . CYS A 1 41 ? 6.486 -7.672 -3.613 1.00 0.28 56 CYS A N 7
ATOM 6815 C CA . CYS A 1 41 ? 7.764 -7.219 -3.084 1.00 0.32 56 CYS A CA 7
ATOM 6816 C C . CYS A 1 41 ? 8.856 -7.265 -4.141 1.00 0.43 56 CYS A C 7
ATOM 6817 O O . CYS A 1 41 ? 9.102 -8.304 -4.757 1.00 0.67 56 CYS A O 7
ATOM 6825 N N . ALA A 1 42 ? 9.503 -6.128 -4.351 1.00 0.42 57 ALA A N 7
ATOM 6826 C CA . ALA A 1 42 ? 10.691 -6.075 -5.183 1.00 0.67 57 ALA A CA 7
ATOM 6827 C C . ALA A 1 42 ? 11.899 -6.483 -4.354 1.00 0.88 57 ALA A C 7
ATOM 6828 O O . ALA A 1 42 ? 12.634 -7.405 -4.703 1.00 1.31 57 ALA A O 7
ATOM 6835 N N . THR A 1 43 ? 12.086 -5.778 -3.250 1.00 0.72 58 THR A N 7
ATOM 6836 C CA . THR A 1 43 ? 13.140 -6.054 -2.284 1.00 0.93 58 THR A CA 7
ATOM 6837 C C . THR A 1 43 ? 12.749 -5.359 -0.978 1.00 1.21 58 THR A C 7
ATOM 6838 O O . THR A 1 43 ? 11.644 -4.822 -0.886 1.00 1.96 58 THR A O 7
ATOM 6849 N N . THR A 1 44 ? 13.617 -5.383 0.024 1.00 1.04 59 THR A N 7
ATOM 6850 C CA . THR A 1 44 ? 13.429 -4.589 1.246 1.00 1.27 59 THR A CA 7
ATOM 6851 C C . THR A 1 44 ? 14.760 -4.449 1.993 1.00 1.64 59 THR A C 7
ATOM 6852 O O . THR A 1 44 ? 14.877 -3.675 2.946 1.00 1.98 59 THR A O 7
ATOM 6863 N N . SER A 1 45 ? 15.764 -5.198 1.539 1.00 1.83 60 SER A N 7
ATOM 6864 C CA . SER A 1 45 ? 17.070 -5.232 2.184 1.00 2.30 60 SER A CA 7
ATOM 6865 C C . SER A 1 45 ? 17.684 -3.838 2.264 1.00 2.02 60 SER A C 7
ATOM 6866 O O . SER A 1 45 ? 18.345 -3.495 3.247 1.00 2.61 60 SER A O 7
ATOM 6874 N N . GLY A 1 46 ? 17.457 -3.039 1.236 1.00 1.55 61 GLY A N 7
ATOM 6875 C CA . GLY A 1 46 ? 17.953 -1.686 1.228 1.00 1.34 61 GLY A CA 7
ATOM 6876 C C . GLY A 1 46 ? 16.870 -0.696 0.861 1.00 1.04 61 GLY A C 7
ATOM 6877 O O . GLY A 1 46 ? 15.724 -1.084 0.619 1.00 1.72 61 GLY A O 7
ATOM 6881 N N . ARG A 1 47 ? 17.227 0.577 0.818 1.00 1.06 62 ARG A N 7
ATOM 6882 C CA . ARG A 1 47 ? 16.274 1.623 0.476 1.00 1.49 62 ARG A CA 7
ATOM 6883 C C . ARG A 1 47 ? 16.108 1.721 -1.036 1.00 2.11 62 ARG A C 7
ATOM 6884 O O . ARG A 1 47 ? 15.162 2.332 -1.530 1.00 2.79 62 ARG A O 7
ATOM 6905 N N . ASN A 1 48 ? 17.038 1.115 -1.762 1.00 2.18 63 ASN A N 7
ATOM 6906 C CA . ASN A 1 48 ? 16.980 1.089 -3.213 1.00 2.78 63 ASN A CA 7
ATOM 6907 C C . ASN A 1 48 ? 16.535 -0.284 -3.690 1.00 2.93 63 ASN A C 7
ATOM 6908 O O . ASN A 1 48 ? 17.237 -1.276 -3.494 1.00 3.59 63 ASN A O 7
ATOM 6919 N N . GLY A 1 49 ? 15.357 -0.344 -4.288 1.00 2.69 64 GLY A N 7
ATOM 6920 C CA . GLY A 1 49 ? 14.821 -1.605 -4.751 1.00 2.82 64 GLY A CA 7
ATOM 6921 C C . GLY A 1 49 ? 13.885 -2.211 -3.745 1.00 2.13 64 GLY A C 7
ATOM 6922 O O . GLY A 1 49 ? 12.967 -2.950 -4.095 1.00 1.81 64 GLY A O 7
ATOM 6926 N N . GLY A 1 50 ? 14.109 -1.880 -2.488 1.00 2.04 65 GLY A N 7
ATOM 6927 C CA . GLY A 1 50 ? 13.387 -2.520 -1.425 1.00 1.55 65 GLY A CA 7
ATOM 6928 C C . GLY A 1 50 ? 12.039 -1.903 -1.153 1.00 1.34 65 GLY A C 7
ATOM 6929 O O . GLY A 1 50 ? 11.733 -1.544 -0.022 1.00 1.53 65 GLY A O 7
ATOM 6933 N N . ALA A 1 51 ? 11.222 -1.807 -2.178 1.00 1.02 66 ALA A N 7
ATOM 6934 C CA . ALA A 1 51 ? 9.893 -1.259 -2.024 1.00 0.83 66 ALA A CA 7
ATOM 6935 C C . ALA A 1 51 ? 8.851 -2.333 -2.265 1.00 0.62 66 ALA A C 7
ATOM 6936 O O . ALA A 1 51 ? 9.073 -3.265 -3.043 1.00 0.65 66 ALA A O 7
ATOM 6943 N N . TRP A 1 52 ? 7.729 -2.211 -1.580 1.00 0.43 67 TRP A N 7
ATOM 6944 C CA . TRP A 1 52 ? 6.591 -3.071 -1.844 1.00 0.32 67 TRP A CA 7
ATOM 6945 C C . TRP A 1 52 ? 5.615 -2.325 -2.730 1.00 0.24 67 TRP A C 7
ATOM 6946 O O . TRP A 1 52 ? 5.274 -1.177 -2.453 1.00 0.35 67 TRP A O 7
ATOM 6967 N N . GLU A 1 53 ? 5.181 -2.967 -3.794 1.00 0.23 68 GLU A N 7
ATOM 6968 C CA . GLU A 1 53 ? 4.240 -2.354 -4.704 1.00 0.21 68 GLU A CA 7
ATOM 6969 C C . GLU A 1 53 ? 2.903 -3.069 -4.598 1.00 0.18 68 GLU A C 7
ATOM 6970 O O . GLU A 1 53 ? 2.806 -4.146 -4.006 1.00 0.22 68 GLU A O 7
ATOM 6982 N N . ILE A 1 54 ? 1.876 -2.463 -5.152 1.00 0.18 69 ILE A N 7
ATOM 6983 C CA . ILE A 1 54 ? 0.537 -3.002 -5.038 1.00 0.17 69 ILE A CA 7
ATOM 6984 C C . ILE A 1 54 ? 0.127 -3.705 -6.324 1.00 0.14 69 ILE A C 7
ATOM 6985 O O . ILE A 1 54 ? 0.565 -3.339 -7.418 1.00 0.14 69 ILE A O 7
ATOM 7001 N N . THR A 1 55 ? -0.697 -4.728 -6.185 1.00 0.16 70 THR A N 7
ATOM 7002 C CA . THR A 1 55 ? -1.275 -5.388 -7.327 1.00 0.17 70 THR A CA 7
ATOM 7003 C C . THR A 1 55 ? -2.507 -4.612 -7.789 1.00 0.18 70 THR A C 7
ATOM 7004 O O . THR A 1 55 ? -3.109 -3.892 -6.988 1.00 0.20 70 THR A O 7
ATOM 7015 N N . ALA A 1 56 ? -2.891 -4.751 -9.046 1.00 0.20 71 ALA A N 7
ATOM 7016 C CA . ALA A 1 56 ? -3.942 -3.909 -9.609 1.00 0.22 71 ALA A CA 7
ATOM 7017 C C . ALA A 1 56 ? -5.255 -4.069 -8.851 1.00 0.22 71 ALA A C 7
ATOM 7018 O O . ALA A 1 56 ? -5.912 -3.080 -8.506 1.00 0.31 71 ALA A O 7
ATOM 7025 N N . SER A 1 57 ? -5.602 -5.314 -8.556 1.00 0.22 72 SER A N 7
ATOM 7026 C CA . SER A 1 57 ? -6.862 -5.639 -7.907 1.00 0.26 72 SER A CA 7
ATOM 7027 C C . SER A 1 57 ? -6.928 -5.115 -6.473 1.00 0.21 72 SER A C 7
ATOM 7028 O O . SER A 1 57 ? -8.020 -4.875 -5.948 1.00 0.18 72 SER A O 7
ATOM 7036 N N . GLY A 1 58 ? -5.767 -4.905 -5.848 1.00 0.21 73 GLY A N 7
ATOM 7037 C CA . GLY A 1 58 ? -5.733 -4.565 -4.441 1.00 0.19 73 GLY A CA 7
ATOM 7038 C C . GLY A 1 58 ? -6.437 -3.264 -4.154 1.00 0.15 73 GLY A C 7
ATOM 7039 O O . GLY A 1 58 ? -7.008 -3.077 -3.082 1.00 0.18 73 GLY A O 7
ATOM 7043 N N . THR A 1 59 ? -6.399 -2.385 -5.136 1.00 0.18 74 THR A N 7
ATOM 7044 C CA . THR A 1 59 ? -6.984 -1.063 -5.041 1.00 0.21 74 THR A CA 7
ATOM 7045 C C . THR A 1 59 ? -8.480 -1.109 -4.717 1.00 0.20 74 THR A C 7
ATOM 7046 O O . THR A 1 59 ? -8.975 -0.309 -3.921 1.00 0.26 74 THR A O 7
ATOM 7057 N N . ARG A 1 60 ? -9.190 -2.059 -5.313 1.00 0.17 75 ARG A N 7
ATOM 7058 C CA . ARG A 1 60 ? -10.649 -2.043 -5.276 1.00 0.20 75 ARG A CA 7
ATOM 7059 C C . ARG A 1 60 ? -11.216 -2.489 -3.929 1.00 0.20 75 ARG A C 7
ATOM 7060 O O . ARG A 1 60 ? -11.958 -1.743 -3.289 1.00 0.25 75 ARG A O 7
ATOM 7081 N N . PHE A 1 61 ? -10.865 -3.692 -3.494 1.00 0.19 76 PHE A N 7
ATOM 7082 C CA . PHE A 1 61 ? -11.458 -4.254 -2.279 1.00 0.21 76 PHE A CA 7
ATOM 7083 C C . PHE A 1 61 ? -10.932 -3.606 -1.011 1.00 0.21 76 PHE A C 7
ATOM 7084 O O . PHE A 1 61 ? -11.672 -3.409 -0.050 1.00 0.27 76 PHE A O 7
ATOM 7101 N N . LEU A 1 62 ? -9.658 -3.301 -0.999 1.00 0.17 77 LEU A N 7
ATOM 7102 C CA . LEU A 1 62 ? -9.033 -2.737 0.184 1.00 0.17 77 LEU A CA 7
ATOM 7103 C C . LEU A 1 62 ? -9.489 -1.293 0.455 1.00 0.16 77 LEU A C 7
ATOM 7104 O O . LEU A 1 62 ? -9.884 -0.970 1.576 1.00 0.18 77 LEU A O 7
ATOM 7120 N N . LYS A 1 63 ? -9.462 -0.434 -0.564 1.00 0.18 78 LYS A N 7
ATOM 7121 C CA . LYS A 1 63 ? -9.765 0.985 -0.367 1.00 0.22 78 LYS A CA 7
ATOM 7122 C C . LYS A 1 63 ? -11.251 1.203 -0.092 1.00 0.22 78 LYS A C 7
ATOM 7123 O O . LYS A 1 63 ? -11.633 2.170 0.573 1.00 0.25 78 LYS A O 7
ATOM 7142 N N . ARG A 1 64 ? -12.090 0.306 -0.605 1.00 0.24 79 ARG A N 7
ATOM 7143 C CA . ARG A 1 64 ? -13.541 0.438 -0.457 1.00 0.31 79 ARG A CA 7
ATOM 7144 C C . ARG A 1 64 ? -13.957 0.408 1.014 1.00 0.30 79 ARG A C 7
ATOM 7145 O O . ARG A 1 64 ? -15.060 0.825 1.359 1.00 0.40 79 ARG A O 7
ATOM 7166 N N . MET A 1 65 ? -13.064 -0.069 1.882 1.00 0.31 80 MET A N 7
ATOM 7167 C CA . MET A 1 65 ? -13.335 -0.116 3.321 1.00 0.51 80 MET A CA 7
ATOM 7168 C C . MET A 1 65 ? -13.198 1.272 3.955 1.00 0.62 80 MET A C 7
ATOM 7169 O O . MET A 1 65 ? -12.958 1.408 5.156 1.00 0.80 80 MET A O 7
ATOM 7183 N N . GLY A 1 66 ? -13.342 2.294 3.123 1.00 0.62 81 GLY A N 7
ATOM 7184 C CA . GLY A 1 66 ? -13.345 3.666 3.574 1.00 0.84 81 GLY A CA 7
ATOM 7185 C C . GLY A 1 66 ? -12.130 4.438 3.107 1.00 0.98 81 GLY A C 7
ATOM 7186 O O . GLY A 1 66 ? -12.262 5.573 2.657 1.00 1.80 81 GLY A O 7
ATOM 7190 N N . GLY A 1 67 ? -10.967 3.803 3.134 1.00 0.37 82 GLY A N 7
ATOM 7191 C CA . GLY A 1 67 ? -9.746 4.478 2.727 1.00 0.40 82 GLY A CA 7
ATOM 7192 C C . GLY A 1 67 ? -9.409 5.660 3.625 1.00 0.35 82 GLY A C 7
ATOM 7193 O O . GLY A 1 67 ? -9.890 6.771 3.398 1.00 0.49 82 GLY A O 7
ATOM 7197 N N . CYS A 1 68 ? -8.578 5.417 4.638 1.00 0.38 83 CYS A N 7
ATOM 7198 C CA . CYS A 1 68 ? -8.190 6.441 5.609 1.00 0.56 83 CYS A CA 7
ATOM 7199 C C . CYS A 1 68 ? -9.388 6.873 6.464 1.00 0.80 83 CYS A C 7
ATOM 7200 O O . CYS A 1 68 ? -9.407 7.966 7.029 1.00 1.23 83 CYS A O 7
ATOM 7208 N N . VAL A 1 69 ? -10.385 6.002 6.560 1.00 0.85 84 VAL A N 7
ATOM 7209 C CA . VAL A 1 69 ? -11.543 6.251 7.409 1.00 1.10 84 VAL A CA 7
ATOM 7210 C C . VAL A 1 69 ? -11.421 5.446 8.698 1.00 1.73 84 VAL A C 7
ATOM 7211 O O . VAL A 1 69 ? -11.664 4.221 8.661 1.00 2.26 84 VAL A O 7
ATOM 7225 N N . MET A 1 1 ? -5.521 -0.045 10.623 1.00 0.50 16 MET A N 8
ATOM 7226 C CA . MET A 1 1 ? -5.815 -0.590 9.278 1.00 0.39 16 MET A CA 8
ATOM 7227 C C . MET A 1 1 ? -6.400 0.479 8.355 1.00 0.33 16 MET A C 8
ATOM 7228 O O . MET A 1 1 ? -6.351 0.335 7.138 1.00 0.30 16 MET A O 8
ATOM 7244 N N . SER A 1 2 ? -6.937 1.555 8.925 1.00 0.39 17 SER A N 8
ATOM 7245 C CA . SER A 1 2 ? -7.644 2.556 8.135 1.00 0.39 17 SER A CA 8
ATOM 7246 C C . SER A 1 2 ? -6.697 3.346 7.233 1.00 0.28 17 SER A C 8
ATOM 7247 O O . SER A 1 2 ? -6.917 3.447 6.026 1.00 0.29 17 SER A O 8
ATOM 7255 N N . ASP A 1 3 ? -5.633 3.886 7.811 1.00 0.25 18 ASP A N 8
ATOM 7256 C CA . ASP A 1 3 ? -4.698 4.715 7.054 1.00 0.23 18 ASP A CA 8
ATOM 7257 C C . ASP A 1 3 ? -3.859 3.873 6.110 1.00 0.19 18 ASP A C 8
ATOM 7258 O O . ASP A 1 3 ? -3.484 4.331 5.029 1.00 0.20 18 ASP A O 8
ATOM 7267 N N . TYR A 1 4 ? -3.576 2.641 6.527 1.00 0.19 19 TYR A N 8
ATOM 7268 C CA . TYR A 1 4 ? -2.846 1.684 5.698 1.00 0.18 19 TYR A CA 8
ATOM 7269 C C . TYR A 1 4 ? -3.508 1.534 4.333 1.00 0.16 19 TYR A C 8
ATOM 7270 O O . TYR A 1 4 ? -2.826 1.377 3.322 1.00 0.19 19 TYR A O 8
ATOM 7288 N N . LEU A 1 5 ? -4.838 1.593 4.319 1.00 0.16 20 LEU A N 8
ATOM 7289 C CA . LEU A 1 5 ? -5.611 1.281 3.128 1.00 0.18 20 LEU A CA 8
ATOM 7290 C C . LEU A 1 5 ? -5.103 2.039 1.908 1.00 0.15 20 LEU A C 8
ATOM 7291 O O . LEU A 1 5 ? -4.738 1.436 0.906 1.00 0.21 20 LEU A O 8
ATOM 7307 N N . LYS A 1 6 ? -5.041 3.354 1.998 1.00 0.13 21 LYS A N 8
ATOM 7308 C CA . LYS A 1 6 ? -4.678 4.157 0.839 1.00 0.13 21 LYS A CA 8
ATOM 7309 C C . LYS A 1 6 ? -3.172 4.156 0.598 1.00 0.12 21 LYS A C 8
ATOM 7310 O O . LYS A 1 6 ? -2.728 4.539 -0.471 1.00 0.17 21 LYS A O 8
ATOM 7329 N N . VAL A 1 7 ? -2.399 3.701 1.578 1.00 0.11 22 VAL A N 8
ATOM 7330 C CA . VAL A 1 7 ? -0.936 3.686 1.472 1.00 0.12 22 VAL A CA 8
ATOM 7331 C C . VAL A 1 7 ? -0.466 3.027 0.173 1.00 0.13 22 VAL A C 8
ATOM 7332 O O . VAL A 1 7 ? 0.132 3.684 -0.681 1.00 0.15 22 VAL A O 8
ATOM 7345 N N . LEU A 1 8 ? -0.742 1.740 0.021 1.00 0.13 23 LEU A N 8
ATOM 7346 C CA . LEU A 1 8 ? -0.268 1.006 -1.145 1.00 0.15 23 LEU A CA 8
ATOM 7347 C C . LEU A 1 8 ? -0.983 1.404 -2.436 1.00 0.15 23 LEU A C 8
ATOM 7348 O O . LEU A 1 8 ? -0.345 1.629 -3.454 1.00 0.18 23 LEU A O 8
ATOM 7364 N N . GLN A 1 9 ? -2.302 1.479 -2.400 1.00 0.15 24 GLN A N 8
ATOM 7365 C CA . GLN A 1 9 ? -3.077 1.640 -3.625 1.00 0.19 24 GLN A CA 8
ATOM 7366 C C . GLN A 1 9 ? -2.995 3.046 -4.207 1.00 0.19 24 GLN A C 8
ATOM 7367 O O . GLN A 1 9 ? -3.072 3.216 -5.426 1.00 0.22 24 GLN A O 8
ATOM 7381 N N . ALA A 1 10 ? -2.841 4.045 -3.350 1.00 0.21 25 ALA A N 8
ATOM 7382 C CA . ALA A 1 10 ? -2.819 5.432 -3.803 1.00 0.27 25 ALA A CA 8
ATOM 7383 C C . ALA A 1 10 ? -1.734 5.676 -4.843 1.00 0.26 25 ALA A C 8
ATOM 7384 O O . ALA A 1 10 ? -2.002 6.319 -5.851 1.00 0.31 25 ALA A O 8
ATOM 7391 N N . ILE A 1 11 ? -0.526 5.155 -4.617 1.00 0.29 26 ILE A N 8
ATOM 7392 C CA . ILE A 1 11 ? 0.584 5.389 -5.542 1.00 0.31 26 ILE A CA 8
ATOM 7393 C C . ILE A 1 11 ? 0.199 5.089 -6.998 1.00 0.28 26 ILE A C 8
ATOM 7394 O O . ILE A 1 11 ? 0.509 5.870 -7.898 1.00 0.36 26 ILE A O 8
ATOM 7410 N N . LYS A 1 12 ? -0.484 3.975 -7.234 1.00 0.24 27 LYS A N 8
ATOM 7411 C CA . LYS A 1 12 ? -0.862 3.600 -8.586 1.00 0.31 27 LYS A CA 8
ATOM 7412 C C . LYS A 1 12 ? -2.062 4.418 -9.074 1.00 0.29 27 LYS A C 8
ATOM 7413 O O . LYS A 1 12 ? -2.222 4.647 -10.273 1.00 0.35 27 LYS A O 8
ATOM 7432 N N . SER A 1 13 ? -2.886 4.875 -8.140 1.00 0.30 28 SER A N 8
ATOM 7433 C CA . SER A 1 13 ? -4.165 5.487 -8.479 1.00 0.38 28 SER A CA 8
ATOM 7434 C C . SER A 1 13 ? -4.082 7.013 -8.573 1.00 0.50 28 SER A C 8
ATOM 7435 O O . SER A 1 13 ? -4.487 7.606 -9.575 1.00 0.57 28 SER A O 8
ATOM 7443 N N . CYS A 1 14 ? -3.538 7.643 -7.547 1.00 0.70 29 CYS A N 8
ATOM 7444 C CA . CYS A 1 14 ? -3.624 9.088 -7.401 1.00 1.01 29 CYS A CA 8
ATOM 7445 C C . CYS A 1 14 ? -2.330 9.656 -6.825 1.00 1.24 29 CYS A C 8
ATOM 7446 O O . CYS A 1 14 ? -1.748 9.066 -5.918 1.00 1.29 29 CYS A O 8
ATOM 7454 N N . PRO A 1 15 ? -1.843 10.791 -7.364 1.00 1.49 30 PRO A N 8
ATOM 7455 C CA . PRO A 1 15 ? -0.626 11.459 -6.870 1.00 1.87 30 PRO A CA 8
ATOM 7456 C C . PRO A 1 15 ? -0.812 12.075 -5.477 1.00 2.24 30 PRO A C 8
ATOM 7457 O O . PRO A 1 15 ? -0.532 13.255 -5.257 1.00 2.77 30 PRO A O 8
ATOM 7468 N N . LYS A 1 16 ? -1.288 11.264 -4.547 1.00 2.44 31 LYS A N 8
ATOM 7469 C CA . LYS A 1 16 ? -1.478 11.674 -3.168 1.00 2.84 31 LYS A CA 8
ATOM 7470 C C . LYS A 1 16 ? -1.443 10.433 -2.288 1.00 2.32 31 LYS A C 8
ATOM 7471 O O . LYS A 1 16 ? -2.384 9.635 -2.308 1.00 2.81 31 LYS A O 8
ATOM 7490 N N . THR A 1 17 ? -0.357 10.290 -1.526 1.00 1.79 32 THR A N 8
ATOM 7491 C CA . THR A 1 17 ? -0.048 9.057 -0.800 1.00 1.16 32 THR A CA 8
ATOM 7492 C C . THR A 1 17 ? 0.549 8.033 -1.767 1.00 0.85 32 THR A C 8
ATOM 7493 O O . THR A 1 17 ? 0.115 7.913 -2.913 1.00 1.11 32 THR A O 8
ATOM 7504 N N . PHE A 1 18 ? 1.568 7.317 -1.315 1.00 0.70 33 PHE A N 8
ATOM 7505 C CA . PHE A 1 18 ? 2.310 6.428 -2.189 1.00 1.10 33 PHE A CA 8
ATOM 7506 C C . PHE A 1 18 ? 2.895 5.271 -1.397 1.00 0.72 33 PHE A C 8
ATOM 7507 O O . PHE A 1 18 ? 2.774 5.229 -0.176 1.00 0.97 33 PHE A O 8
ATOM 7524 N N . GLN A 1 19 ? 3.528 4.335 -2.099 1.00 0.49 34 GLN A N 8
ATOM 7525 C CA . GLN A 1 19 ? 4.005 3.116 -1.469 1.00 0.34 34 GLN A CA 8
ATOM 7526 C C . GLN A 1 19 ? 5.518 2.900 -1.613 1.00 0.44 34 GLN A C 8
ATOM 7527 O O . GLN A 1 19 ? 6.167 2.507 -0.653 1.00 0.74 34 GLN A O 8
ATOM 7541 N N . SER A 1 20 ? 6.062 3.169 -2.805 1.00 0.56 35 SER A N 8
ATOM 7542 C CA . SER A 1 20 ? 7.448 2.803 -3.164 1.00 0.76 35 SER A CA 8
ATOM 7543 C C . SER A 1 20 ? 8.459 2.977 -2.021 1.00 0.68 35 SER A C 8
ATOM 7544 O O . SER A 1 20 ? 8.873 1.995 -1.398 1.00 0.82 35 SER A O 8
ATOM 7552 N N . ASN A 1 21 ? 8.862 4.211 -1.742 1.00 0.62 36 ASN A N 8
ATOM 7553 C CA . ASN A 1 21 ? 9.837 4.462 -0.681 1.00 0.59 36 ASN A CA 8
ATOM 7554 C C . ASN A 1 21 ? 9.120 4.579 0.647 1.00 0.49 36 ASN A C 8
ATOM 7555 O O . ASN A 1 21 ? 9.733 4.634 1.712 1.00 0.53 36 ASN A O 8
ATOM 7566 N N . TYR A 1 22 ? 7.805 4.590 0.558 1.00 0.48 37 TYR A N 8
ATOM 7567 C CA . TYR A 1 22 ? 6.943 4.741 1.712 1.00 0.50 37 TYR A CA 8
ATOM 7568 C C . TYR A 1 22 ? 6.986 3.489 2.587 1.00 0.39 37 TYR A C 8
ATOM 7569 O O . TYR A 1 22 ? 6.913 3.580 3.813 1.00 0.40 37 TYR A O 8
ATOM 7587 N N . VAL A 1 23 ? 7.111 2.326 1.945 1.00 0.35 38 VAL A N 8
ATOM 7588 C CA . VAL A 1 23 ? 7.199 1.050 2.658 1.00 0.32 38 VAL A CA 8
ATOM 7589 C C . VAL A 1 23 ? 8.375 1.054 3.625 1.00 0.28 38 VAL A C 8
ATOM 7590 O O . VAL A 1 23 ? 8.270 0.561 4.743 1.00 0.32 38 VAL A O 8
ATOM 7603 N N . ARG A 1 24 ? 9.495 1.607 3.175 1.00 0.34 39 ARG A N 8
ATOM 7604 C CA . ARG A 1 24 ? 10.681 1.742 4.023 1.00 0.41 39 ARG A CA 8
ATOM 7605 C C . ARG A 1 24 ? 10.341 2.380 5.370 1.00 0.37 39 ARG A C 8
ATOM 7606 O O . ARG A 1 24 ? 10.880 1.983 6.402 1.00 0.52 39 ARG A O 8
ATOM 7627 N N . ASN A 1 25 ? 9.466 3.375 5.357 1.00 0.29 40 ASN A N 8
ATOM 7628 C CA . ASN A 1 25 ? 9.095 4.066 6.586 1.00 0.35 40 ASN A CA 8
ATOM 7629 C C . ASN A 1 25 ? 7.937 3.362 7.296 1.00 0.30 40 ASN A C 8
ATOM 7630 O O . ASN A 1 25 ? 8.031 3.037 8.479 1.00 0.40 40 ASN A O 8
ATOM 7641 N N . ASN A 1 26 ? 6.849 3.120 6.568 1.00 0.21 41 ASN A N 8
ATOM 7642 C CA . ASN A 1 26 ? 5.623 2.584 7.170 1.00 0.19 41 ASN A CA 8
ATOM 7643 C C . ASN A 1 26 ? 5.428 1.111 6.821 1.00 0.18 41 ASN A C 8
ATOM 7644 O O . ASN A 1 26 ? 4.350 0.708 6.377 1.00 0.20 41 ASN A O 8
ATOM 7655 N N . ALA A 1 27 ? 6.464 0.311 7.035 1.00 0.22 42 ALA A N 8
ATOM 7656 C CA . ALA A 1 27 ? 6.435 -1.107 6.678 1.00 0.25 42 ALA A CA 8
ATOM 7657 C C . ALA A 1 27 ? 5.321 -1.857 7.405 1.00 0.24 42 ALA A C 8
ATOM 7658 O O . ALA A 1 27 ? 4.679 -2.735 6.831 1.00 0.26 42 ALA A O 8
ATOM 7665 N N . SER A 1 28 ? 5.079 -1.495 8.660 1.00 0.24 43 SER A N 8
ATOM 7666 C CA . SER A 1 28 ? 4.086 -2.186 9.473 1.00 0.25 43 SER A CA 8
ATOM 7667 C C . SER A 1 28 ? 2.669 -1.931 8.960 1.00 0.23 43 SER A C 8
ATOM 7668 O O . SER A 1 28 ? 1.781 -2.769 9.133 1.00 0.28 43 SER A O 8
ATOM 7676 N N . LEU A 1 29 ? 2.452 -0.778 8.331 1.00 0.18 44 LEU A N 8
ATOM 7677 C CA . LEU A 1 29 ? 1.169 -0.501 7.697 1.00 0.18 44 LEU A CA 8
ATOM 7678 C C . LEU A 1 29 ? 1.001 -1.386 6.476 1.00 0.16 44 LEU A C 8
ATOM 7679 O O . LEU A 1 29 ? -0.012 -2.057 6.319 1.00 0.19 44 LEU A O 8
ATOM 7695 N N . VAL A 1 30 ? 2.028 -1.404 5.638 1.00 0.15 45 VAL A N 8
ATOM 7696 C CA . VAL A 1 30 ? 2.020 -2.185 4.405 1.00 0.16 45 VAL A CA 8
ATOM 7697 C C . VAL A 1 30 ? 1.831 -3.674 4.704 1.00 0.16 45 VAL A C 8
ATOM 7698 O O . VAL A 1 30 ? 1.232 -4.404 3.920 1.00 0.18 45 VAL A O 8
ATOM 7711 N N . ALA A 1 31 ? 2.340 -4.111 5.852 1.00 0.16 46 ALA A N 8
ATOM 7712 C CA . ALA A 1 31 ? 2.226 -5.507 6.275 1.00 0.17 46 ALA A CA 8
ATOM 7713 C C . ALA A 1 31 ? 0.767 -5.949 6.419 1.00 0.16 46 ALA A C 8
ATOM 7714 O O . ALA A 1 31 ? 0.454 -7.134 6.287 1.00 0.18 46 ALA A O 8
ATOM 7721 N N . GLU A 1 32 ? -0.121 -4.992 6.682 1.00 0.15 47 GLU A N 8
ATOM 7722 C CA . GLU A 1 32 ? -1.558 -5.259 6.777 1.00 0.17 47 GLU A CA 8
ATOM 7723 C C . GLU A 1 32 ? -2.096 -5.839 5.475 1.00 0.16 47 GLU A C 8
ATOM 7724 O O . GLU A 1 32 ? -3.083 -6.578 5.467 1.00 0.19 47 GLU A O 8
ATOM 7736 N N . ALA A 1 33 ? -1.455 -5.465 4.377 1.00 0.14 48 ALA A N 8
ATOM 7737 C CA . ALA A 1 33 ? -1.882 -5.851 3.040 1.00 0.16 48 ALA A CA 8
ATOM 7738 C C . ALA A 1 33 ? -1.942 -7.359 2.866 1.00 0.18 48 ALA A C 8
ATOM 7739 O O . ALA A 1 33 ? -2.732 -7.864 2.063 1.00 0.20 48 ALA A O 8
ATOM 7746 N N . ALA A 1 34 ? -1.110 -8.072 3.611 1.00 0.19 49 ALA A N 8
ATOM 7747 C CA . ALA A 1 34 ? -1.110 -9.523 3.563 1.00 0.22 49 ALA A CA 8
ATOM 7748 C C . ALA A 1 34 ? -2.462 -10.070 4.007 1.00 0.24 49 ALA A C 8
ATOM 7749 O O . ALA A 1 34 ? -2.957 -11.054 3.461 1.00 0.29 49 ALA A O 8
ATOM 7756 N N . SER A 1 35 ? -3.076 -9.393 4.974 1.00 0.25 50 SER A N 8
ATOM 7757 C CA . SER A 1 35 ? -4.386 -9.786 5.473 1.00 0.29 50 SER A CA 8
ATOM 7758 C C . SER A 1 35 ? -5.470 -9.473 4.445 1.00 0.27 50 SER A C 8
ATOM 7759 O O . SER A 1 35 ? -6.529 -10.102 4.431 1.00 0.32 50 SER A O 8
ATOM 7767 N N . ARG A 1 36 ? -5.205 -8.487 3.589 1.00 0.24 51 ARG A N 8
ATOM 7768 C CA . ARG A 1 36 ? -6.132 -8.138 2.519 1.00 0.24 51 ARG A CA 8
ATOM 7769 C C . ARG A 1 36 ? -5.848 -8.971 1.272 1.00 0.26 51 ARG A C 8
ATOM 7770 O O . ARG A 1 36 ? -6.532 -8.849 0.256 1.00 0.41 51 ARG A O 8
ATOM 7791 N N . GLY A 1 37 ? -4.803 -9.784 1.355 1.00 0.20 52 GLY A N 8
ATOM 7792 C CA . GLY A 1 37 ? -4.564 -10.813 0.366 1.00 0.19 52 GLY A CA 8
ATOM 7793 C C . GLY A 1 37 ? -3.913 -10.299 -0.894 1.00 0.17 52 GLY A C 8
ATOM 7794 O O . GLY A 1 37 ? -4.138 -10.849 -1.973 1.00 0.34 52 GLY A O 8
ATOM 7798 N N . HIS A 1 38 ? -3.112 -9.248 -0.787 1.00 0.21 53 HIS A N 8
ATOM 7799 C CA . HIS A 1 38 ? -2.449 -8.716 -1.960 1.00 0.21 53 HIS A CA 8
ATOM 7800 C C . HIS A 1 38 ? -1.183 -7.951 -1.586 1.00 0.28 53 HIS A C 8
ATOM 7801 O O . HIS A 1 38 ? -1.210 -7.068 -0.730 1.00 0.40 53 HIS A O 8
ATOM 7816 N N . ILE A 1 39 ? -0.080 -8.318 -2.224 1.00 0.24 54 ILE A N 8
ATOM 7817 C CA . ILE A 1 39 ? 1.185 -7.600 -2.111 1.00 0.29 54 ILE A CA 8
ATOM 7818 C C . ILE A 1 39 ? 2.132 -8.056 -3.204 1.00 0.23 54 ILE A C 8
ATOM 7819 O O . ILE A 1 39 ? 1.928 -9.104 -3.814 1.00 0.24 54 ILE A O 8
ATOM 7835 N N . SER A 1 40 ? 3.160 -7.270 -3.446 1.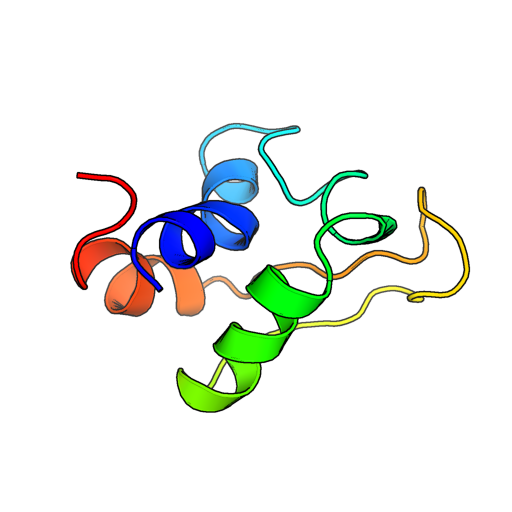00 0.24 55 SER A N 8
ATOM 7836 C CA . SER A 1 40 ? 4.145 -7.590 -4.456 1.00 0.21 55 SER A CA 8
ATOM 7837 C C . SER A 1 40 ? 5.478 -6.988 -4.035 1.00 0.22 55 SER A C 8
ATOM 7838 O O . SER A 1 40 ? 5.525 -5.838 -3.616 1.00 0.23 55 SER A O 8
ATOM 7846 N N . CYS A 1 41 ? 6.555 -7.749 -4.122 1.00 0.28 56 CYS A N 8
ATOM 7847 C CA . CYS A 1 41 ? 7.839 -7.276 -3.627 1.00 0.32 56 CYS A CA 8
ATOM 7848 C C . CYS A 1 41 ? 8.563 -6.467 -4.696 1.00 0.43 56 CYS A C 8
ATOM 7849 O O . CYS A 1 41 ? 8.565 -6.833 -5.872 1.00 0.67 56 CYS A O 8
ATOM 7857 N N . ALA A 1 42 ? 9.163 -5.361 -4.283 1.00 0.42 57 ALA A N 8
ATOM 7858 C CA . ALA A 1 42 ? 9.893 -4.499 -5.202 1.00 0.67 57 ALA A CA 8
ATOM 7859 C C . ALA A 1 42 ? 11.293 -4.198 -4.697 1.00 0.88 57 ALA A C 8
ATOM 7860 O O . ALA A 1 42 ? 12.026 -3.437 -5.333 1.00 1.31 57 ALA A O 8
ATOM 7867 N N . THR A 1 43 ? 11.662 -4.800 -3.561 1.00 0.72 58 THR A N 8
ATOM 7868 C CA . THR A 1 43 ? 12.910 -4.463 -2.877 1.00 0.93 58 THR A CA 8
ATOM 7869 C C . THR A 1 43 ? 12.797 -3.058 -2.270 1.00 1.21 58 THR A C 8
ATOM 7870 O O . THR A 1 43 ? 12.202 -2.163 -2.865 1.00 1.96 58 THR A O 8
ATOM 7881 N N . THR A 1 44 ? 13.335 -2.869 -1.064 1.00 1.04 59 THR A N 8
ATOM 7882 C CA . THR A 1 44 ? 13.182 -1.596 -0.362 1.00 1.27 59 THR A CA 8
ATOM 7883 C C . THR A 1 44 ? 13.954 -0.484 -1.046 1.00 1.64 59 THR A C 8
ATOM 7884 O O . THR A 1 44 ? 13.813 0.689 -0.702 1.00 1.98 59 THR A O 8
ATOM 7895 N N . SER A 1 45 ? 14.794 -0.891 -1.996 1.00 1.83 60 SER A N 8
ATOM 7896 C CA . SER A 1 45 ? 15.462 0.018 -2.906 1.00 2.30 60 SER A CA 8
ATOM 7897 C C . SER A 1 45 ? 16.242 1.078 -2.132 1.00 2.02 60 SER A C 8
ATOM 7898 O O . SER A 1 45 ? 16.347 2.229 -2.555 1.00 2.61 60 SER A O 8
ATOM 7906 N N . GLY A 1 46 ? 16.795 0.668 -0.995 1.00 1.55 61 GLY A N 8
ATOM 7907 C CA . GLY A 1 46 ? 17.538 1.585 -0.164 1.00 1.34 61 GLY A CA 8
ATOM 7908 C C . GLY A 1 46 ? 17.595 1.157 1.291 1.00 1.04 61 GLY A C 8
ATOM 7909 O O . GLY A 1 46 ? 18.574 1.444 1.979 1.00 1.72 61 GLY A O 8
ATOM 7913 N N . ARG A 1 47 ? 16.565 0.459 1.774 1.00 1.06 62 ARG A N 8
ATOM 7914 C CA . ARG A 1 47 ? 16.508 0.120 3.198 1.00 1.49 62 ARG A CA 8
ATOM 7915 C C . ARG A 1 47 ? 17.180 -1.224 3.482 1.00 2.11 62 ARG A C 8
ATOM 7916 O O . ARG A 1 47 ? 17.332 -1.613 4.640 1.00 2.79 62 ARG A O 8
ATOM 7937 N N . ASN A 1 48 ? 17.566 -1.925 2.412 1.00 2.18 63 ASN A N 8
ATOM 7938 C CA . ASN A 1 48 ? 18.150 -3.270 2.503 1.00 2.78 63 ASN A CA 8
ATOM 7939 C C . ASN A 1 48 ? 17.088 -4.285 2.922 1.00 2.93 63 ASN A C 8
ATOM 7940 O O . ASN A 1 48 ? 16.958 -4.624 4.099 1.00 3.59 63 ASN A O 8
ATOM 7951 N N . GLY A 1 49 ? 16.318 -4.754 1.950 1.00 2.69 64 GLY A N 8
ATOM 7952 C CA . GLY A 1 49 ? 15.252 -5.697 2.228 1.00 2.82 64 GLY A CA 8
ATOM 7953 C C . GLY A 1 49 ? 14.183 -5.670 1.156 1.00 2.13 64 GLY A C 8
ATOM 7954 O O . GLY A 1 49 ? 14.406 -5.140 0.066 1.00 1.81 64 GLY A O 8
ATOM 7958 N N . GLY A 1 50 ? 13.016 -6.212 1.465 1.00 2.04 65 GLY A N 8
ATOM 7959 C CA . GLY A 1 50 ? 11.957 -6.291 0.481 1.00 1.55 65 GLY A CA 8
ATOM 7960 C C . GLY A 1 50 ? 10.819 -5.327 0.754 1.00 1.34 65 GLY A C 8
ATOM 7961 O O . GLY A 1 50 ? 10.080 -5.488 1.727 1.00 1.53 65 GLY A O 8
ATOM 7965 N N . ALA A 1 51 ? 10.683 -4.318 -0.101 1.00 1.02 66 ALA A N 8
ATOM 7966 C CA . ALA A 1 51 ? 9.561 -3.395 -0.021 1.00 0.83 66 ALA A CA 8
ATOM 7967 C C . ALA A 1 51 ? 8.444 -3.901 -0.893 1.00 0.62 66 ALA A C 8
ATOM 7968 O O . ALA A 1 51 ? 8.627 -4.850 -1.657 1.00 0.65 66 ALA A O 8
ATOM 7975 N N . TRP A 1 52 ? 7.298 -3.268 -0.795 1.00 0.43 67 TRP A N 8
ATOM 7976 C CA . TRP A 1 52 ? 6.123 -3.769 -1.474 1.00 0.32 67 TRP A CA 8
ATOM 7977 C C . TRP A 1 52 ? 5.560 -2.755 -2.451 1.00 0.24 67 TRP A C 8
ATOM 7978 O O . TRP A 1 52 ? 5.697 -1.548 -2.269 1.00 0.35 67 TRP A O 8
ATOM 7999 N N . GLU A 1 53 ? 4.960 -3.277 -3.500 1.00 0.23 68 GLU A N 8
ATOM 8000 C CA . GLU A 1 53 ? 4.143 -2.500 -4.401 1.00 0.21 68 GLU A CA 8
ATOM 8001 C C . GLU A 1 53 ? 2.785 -3.182 -4.483 1.00 0.18 68 GLU A C 8
ATOM 8002 O O . GLU A 1 53 ? 2.633 -4.320 -4.027 1.00 0.22 68 GLU A O 8
ATOM 8014 N N . ILE A 1 54 ? 1.803 -2.508 -5.039 1.00 0.18 69 ILE A N 8
ATOM 8015 C CA . ILE A 1 54 ? 0.455 -3.035 -5.031 1.00 0.17 69 ILE A CA 8
ATOM 8016 C C . ILE A 1 54 ? 0.072 -3.635 -6.377 1.00 0.14 69 ILE A C 8
ATOM 8017 O O . ILE A 1 54 ? 0.461 -3.139 -7.438 1.00 0.14 69 ILE A O 8
ATOM 8033 N N . THR A 1 55 ? -0.680 -4.721 -6.318 1.00 0.16 70 THR A N 8
ATOM 8034 C CA . THR A 1 55 ? -1.236 -5.335 -7.501 1.00 0.17 70 THR A CA 8
ATOM 8035 C C . THR A 1 55 ? -2.519 -4.608 -7.904 1.00 0.18 70 THR A C 8
ATOM 8036 O O . THR A 1 55 ? -3.140 -3.954 -7.061 1.00 0.20 70 THR A O 8
ATOM 8047 N N . ALA A 1 56 ? -2.917 -4.714 -9.166 1.00 0.20 71 ALA A N 8
ATOM 8048 C CA . ALA A 1 56 ? -4.052 -3.946 -9.684 1.00 0.22 71 ALA A CA 8
ATOM 8049 C C . ALA A 1 56 ? -5.315 -4.155 -8.848 1.00 0.22 71 ALA A C 8
ATOM 8050 O O . ALA A 1 56 ? -6.010 -3.195 -8.501 1.00 0.31 71 ALA A O 8
ATOM 8057 N N . SER A 1 57 ? -5.575 -5.408 -8.498 1.00 0.22 72 SER A N 8
ATOM 8058 C CA . SER A 1 57 ? -6.783 -5.781 -7.775 1.00 0.26 72 SER A CA 8
ATOM 8059 C C . SER A 1 57 ? -6.870 -5.109 -6.404 1.00 0.21 72 SER A C 8
ATOM 8060 O O . SER A 1 57 ? -7.967 -4.852 -5.903 1.00 0.18 72 SER A O 8
ATOM 8068 N N . GLY A 1 58 ? -5.716 -4.795 -5.822 1.00 0.21 73 GLY A N 8
ATOM 8069 C CA . GLY A 1 58 ? -5.676 -4.307 -4.458 1.00 0.19 73 GLY A CA 8
ATOM 8070 C C . GLY A 1 58 ? -6.477 -3.034 -4.258 1.00 0.15 73 GLY A C 8
ATOM 8071 O O . GLY A 1 58 ? -7.265 -2.936 -3.317 1.00 0.18 73 GLY A O 8
ATOM 8075 N N . THR A 1 59 ? -6.288 -2.081 -5.160 1.00 0.18 74 THR A N 8
ATOM 8076 C CA . THR A 1 59 ? -6.931 -0.771 -5.081 1.00 0.21 74 THR A CA 8
ATOM 8077 C C . THR A 1 59 ? -8.465 -0.877 -5.037 1.00 0.20 74 THR A C 8
ATOM 8078 O O . THR A 1 59 ? -9.145 -0.014 -4.481 1.00 0.26 74 THR A O 8
ATOM 8089 N N . ARG A 1 60 ? -9.012 -1.937 -5.614 1.00 0.17 75 ARG A N 8
ATOM 8090 C CA . ARG A 1 60 ? -10.459 -2.051 -5.744 1.00 0.20 75 ARG A CA 8
ATOM 8091 C C . ARG A 1 60 ? -11.133 -2.422 -4.420 1.00 0.20 75 ARG A C 8
ATOM 8092 O O . ARG A 1 60 ? -11.968 -1.671 -3.914 1.00 0.25 75 ARG A O 8
ATOM 8113 N N . PHE A 1 61 ? -10.766 -3.569 -3.856 1.00 0.19 76 PHE A N 8
ATOM 8114 C CA . PHE A 1 61 ? -11.396 -4.041 -2.621 1.00 0.21 76 PHE A CA 8
ATOM 8115 C C . PHE A 1 61 ? -10.896 -3.324 -1.372 1.00 0.21 76 PHE A C 8
ATOM 8116 O O . PHE A 1 61 ? -11.672 -2.956 -0.501 1.00 0.27 76 PHE A O 8
ATOM 8133 N N . LEU A 1 62 ? -9.602 -3.142 -1.285 1.00 0.17 77 LEU A N 8
ATOM 8134 C CA . LEU A 1 62 ? -8.979 -2.671 -0.052 1.00 0.17 77 LEU A CA 8
ATOM 8135 C C . LEU A 1 62 ? -9.381 -1.230 0.306 1.00 0.16 77 LEU A C 8
ATOM 8136 O O . LEU A 1 62 ? -9.549 -0.906 1.481 1.00 0.18 77 LEU A O 8
ATOM 8152 N N . LYS A 1 63 ? -9.554 -0.372 -0.694 1.00 0.18 78 LYS A N 8
ATOM 8153 C CA . LYS A 1 63 ? -9.924 1.029 -0.437 1.00 0.22 78 LYS A CA 8
ATOM 8154 C C . LYS A 1 63 ? -11.358 1.165 0.074 1.00 0.22 78 LYS A C 8
ATOM 8155 O O . LYS A 1 63 ? -11.669 2.108 0.806 1.00 0.25 78 LYS A O 8
ATOM 8174 N N . ARG A 1 64 ? -12.233 0.234 -0.303 1.00 0.24 79 ARG A N 8
ATOM 8175 C CA . ARG A 1 64 ? -13.645 0.310 0.084 1.00 0.31 79 ARG A CA 8
ATOM 8176 C C . ARG A 1 64 ? -13.800 0.210 1.600 1.00 0.30 79 ARG A C 8
ATOM 8177 O O . ARG A 1 64 ? -14.845 0.546 2.148 1.00 0.40 79 ARG A O 8
ATOM 8198 N N . MET A 1 65 ? -12.749 -0.247 2.273 1.00 0.31 80 MET A N 8
ATOM 8199 C CA . MET A 1 65 ? -12.766 -0.425 3.724 1.00 0.51 80 MET A CA 8
ATOM 8200 C C . MET A 1 65 ? -12.653 0.913 4.459 1.00 0.62 80 MET A C 8
ATOM 8201 O O . MET A 1 65 ? -12.237 0.965 5.618 1.00 0.80 80 MET A O 8
ATOM 8215 N N . GLY A 1 66 ? -13.018 1.988 3.777 1.00 0.62 81 GLY A N 8
ATOM 8216 C CA . GLY A 1 66 ? -13.012 3.303 4.382 1.00 0.84 81 GLY A CA 8
ATOM 8217 C C . GLY A 1 66 ? -11.963 4.221 3.788 1.00 0.98 81 GLY A C 8
ATOM 8218 O O . GLY A 1 66 ? -12.206 5.415 3.634 1.00 1.80 81 GLY A O 8
ATOM 8222 N N . GLY A 1 67 ? -10.808 3.663 3.441 1.00 0.37 82 GLY A N 8
ATOM 8223 C CA . GLY A 1 67 ? -9.742 4.450 2.837 1.00 0.40 82 GLY A CA 8
ATOM 8224 C C . GLY A 1 67 ? -9.305 5.617 3.708 1.00 0.35 82 GLY A C 8
ATOM 8225 O O . GLY A 1 67 ? -9.727 6.751 3.474 1.00 0.49 82 GLY A O 8
ATOM 8229 N N . CYS A 1 68 ? -8.462 5.337 4.711 1.00 0.38 83 CYS A N 8
ATOM 8230 C CA . CYS A 1 68 ? -7.989 6.339 5.673 1.00 0.56 83 CYS A CA 8
ATOM 8231 C C . CYS A 1 68 ? -9.077 6.695 6.688 1.00 0.80 83 CYS A C 8
ATOM 8232 O O . CYS A 1 68 ? -8.793 6.831 7.877 1.00 1.23 83 CYS A O 8
ATOM 8240 N N . VAL A 1 69 ? -10.316 6.819 6.210 1.00 0.85 84 VAL A N 8
ATOM 8241 C CA . VAL A 1 69 ? -11.461 7.140 7.057 1.00 1.10 84 VAL A CA 8
ATOM 8242 C C . VAL A 1 69 ? -11.267 8.503 7.717 1.00 1.73 84 VAL A C 8
ATOM 8243 O O . VAL A 1 69 ? -10.874 8.556 8.904 1.00 2.26 84 VAL A O 8
ATOM 8257 N N . MET A 1 1 ? -6.745 0.261 10.175 1.00 0.50 16 MET A N 9
ATOM 8258 C CA . MET A 1 1 ? -6.632 -0.105 8.745 1.00 0.39 16 MET A CA 9
ATOM 8259 C C . MET A 1 1 ? -6.901 1.100 7.845 1.00 0.33 16 MET A C 9
ATOM 8260 O O . MET A 1 1 ? -6.477 1.113 6.695 1.00 0.30 16 MET A O 9
ATOM 8276 N N . SER A 1 2 ? -7.570 2.125 8.381 1.00 0.39 17 SER A N 9
ATOM 8277 C CA . SER A 1 2 ? -8.041 3.255 7.578 1.00 0.39 17 SER A CA 9
ATOM 8278 C C . SER A 1 2 ? -6.926 3.893 6.744 1.00 0.28 17 SER A C 9
ATOM 8279 O O . SER A 1 2 ? -7.065 4.049 5.532 1.00 0.29 17 SER A O 9
ATOM 8287 N N . ASP A 1 3 ? -5.816 4.243 7.383 1.00 0.25 18 ASP A N 9
ATOM 8288 C CA . ASP A 1 3 ? -4.712 4.904 6.683 1.00 0.23 18 ASP A CA 9
ATOM 8289 C C . ASP A 1 3 ? -3.948 3.908 5.827 1.00 0.19 18 ASP A C 9
ATOM 8290 O O . ASP A 1 3 ? -3.516 4.224 4.718 1.00 0.20 18 ASP A O 9
ATOM 8299 N N . TYR A 1 4 ? -3.807 2.701 6.353 1.00 0.19 19 TYR A N 9
ATOM 8300 C CA . TYR A 1 4 ? -3.074 1.629 5.689 1.00 0.18 19 TYR A CA 9
ATOM 8301 C C . TYR A 1 4 ? -3.652 1.320 4.310 1.00 0.16 19 TYR A C 9
ATOM 8302 O O . TYR A 1 4 ? -2.907 1.000 3.384 1.00 0.19 19 TYR A O 9
ATOM 8320 N N . LEU A 1 5 ? -4.970 1.434 4.181 1.00 0.16 20 LEU A N 9
ATOM 8321 C CA . LEU A 1 5 ? -5.654 1.079 2.944 1.00 0.18 20 LEU A CA 9
ATOM 8322 C C . LEU A 1 5 ? -5.056 1.810 1.746 1.00 0.15 20 LEU A C 9
ATOM 8323 O O . LEU A 1 5 ? -4.593 1.190 0.797 1.00 0.21 20 LEU A O 9
ATOM 8339 N N . LYS A 1 6 ? -5.012 3.130 1.807 1.00 0.13 21 LYS A N 9
ATOM 8340 C CA . LYS A 1 6 ? -4.578 3.909 0.657 1.00 0.13 21 LYS A CA 9
ATOM 8341 C C . LYS A 1 6 ? -3.063 3.983 0.537 1.00 0.12 21 LYS A C 9
ATOM 8342 O O . LYS A 1 6 ? -2.555 4.450 -0.471 1.00 0.17 21 LYS A O 9
ATOM 8361 N N . VAL A 1 7 ? -2.347 3.522 1.550 1.00 0.11 22 VAL A N 9
ATOM 8362 C CA . VAL A 1 7 ? -0.886 3.540 1.520 1.00 0.12 22 VAL A CA 9
ATOM 8363 C C . VAL A 1 7 ? -0.346 2.888 0.244 1.00 0.13 22 VAL A C 9
ATOM 8364 O O . VAL A 1 7 ? 0.323 3.543 -0.557 1.00 0.15 22 VAL A O 9
ATOM 8377 N N . LEU A 1 8 ? -0.643 1.611 0.047 1.00 0.13 23 LEU A N 9
ATOM 8378 C CA . LEU A 1 8 ? -0.121 0.889 -1.106 1.00 0.15 23 LEU A CA 9
ATOM 8379 C C . LEU A 1 8 ? -0.787 1.319 -2.410 1.00 0.15 23 LEU A C 9
ATOM 8380 O O . LEU A 1 8 ? -0.113 1.581 -3.399 1.00 0.18 23 LEU A O 9
ATOM 8396 N N . GLN A 1 9 ? -2.110 1.368 -2.417 1.00 0.15 24 GLN A N 9
ATOM 8397 C CA . GLN A 1 9 ? -2.856 1.562 -3.657 1.00 0.19 24 GLN A CA 9
ATOM 8398 C C . GLN A 1 9 ? -2.825 2.992 -4.192 1.00 0.19 24 GLN A C 9
ATOM 8399 O O . GLN A 1 9 ? -2.928 3.193 -5.396 1.00 0.22 24 GLN A O 9
ATOM 8413 N N . ALA A 1 10 ? -2.702 3.985 -3.324 1.00 0.21 25 ALA A N 9
ATOM 8414 C CA . ALA A 1 10 ? -2.792 5.373 -3.775 1.00 0.27 25 ALA A CA 9
ATOM 8415 C C . ALA A 1 10 ? -1.745 5.701 -4.833 1.00 0.26 25 ALA A C 9
ATOM 8416 O O . ALA A 1 10 ? -2.069 6.315 -5.839 1.00 0.31 25 ALA A O 9
ATOM 8423 N N . ILE A 1 11 ? -0.502 5.277 -4.610 1.00 0.29 26 ILE A N 9
ATOM 8424 C CA . ILE A 1 11 ? 0.589 5.559 -5.547 1.00 0.31 26 ILE A CA 9
ATOM 8425 C C . ILE A 1 11 ? 0.234 5.183 -6.997 1.00 0.28 26 ILE A C 9
ATOM 8426 O O . ILE A 1 11 ? 0.541 5.931 -7.930 1.00 0.36 26 ILE A O 9
ATOM 8442 N N . LYS A 1 12 ? -0.410 4.034 -7.187 1.00 0.24 27 LYS A N 9
ATOM 8443 C CA . LYS A 1 12 ? -0.766 3.568 -8.519 1.00 0.31 27 LYS A CA 9
ATOM 8444 C C . LYS A 1 12 ? -1.986 4.306 -9.063 1.00 0.29 27 LYS A C 9
ATOM 8445 O O . LYS A 1 12 ? -2.210 4.355 -10.274 1.00 0.35 27 LYS A O 9
ATOM 8464 N N . SER A 1 13 ? -2.774 4.863 -8.163 1.00 0.30 28 SER A N 9
ATOM 8465 C CA . SER A 1 13 ? -4.005 5.548 -8.538 1.00 0.38 28 SER A CA 9
ATOM 8466 C C . SER A 1 13 ? -3.784 7.049 -8.750 1.00 0.50 28 SER A C 9
ATOM 8467 O O . SER A 1 13 ? -4.167 7.599 -9.785 1.00 0.57 28 SER A O 9
ATOM 8475 N N . CYS A 1 14 ? -3.164 7.703 -7.776 1.00 0.70 29 CYS A N 9
ATOM 8476 C CA . CYS A 1 14 ? -2.975 9.150 -7.809 1.00 1.01 29 CYS A CA 9
ATOM 8477 C C . CYS A 1 14 ? -1.723 9.545 -7.028 1.00 1.24 29 CYS A C 9
ATOM 8478 O O . CYS A 1 14 ? -1.503 9.065 -5.919 1.00 1.29 29 CYS A O 9
ATOM 8486 N N . PRO A 1 15 ? -0.897 10.435 -7.595 1.00 1.49 30 PRO A N 9
ATOM 8487 C CA . PRO A 1 15 ? 0.358 10.878 -6.969 1.00 1.87 30 PRO A CA 9
ATOM 8488 C C . PRO A 1 15 ? 0.147 11.821 -5.778 1.00 2.24 30 PRO A C 9
ATOM 8489 O O . PRO A 1 15 ? 0.765 12.883 -5.692 1.00 2.77 30 PRO A O 9
ATOM 8500 N N . LYS A 1 16 ? -0.721 11.421 -4.861 1.00 2.44 31 LYS A N 9
ATOM 8501 C CA . LYS A 1 16 ? -0.968 12.181 -3.642 1.00 2.84 31 LYS A CA 9
ATOM 8502 C C . LYS A 1 16 ? -0.441 11.395 -2.448 1.00 2.32 31 LYS A C 9
ATOM 8503 O O . LYS A 1 16 ? 0.598 11.728 -1.875 1.00 2.81 31 LYS A O 9
ATOM 8522 N N . THR A 1 17 ? -1.168 10.352 -2.076 1.00 1.79 32 THR A N 9
ATOM 8523 C CA . THR A 1 17 ? -0.662 9.364 -1.145 1.00 1.16 32 THR A CA 9
ATOM 8524 C C . THR A 1 17 ? 0.129 8.341 -1.943 1.00 0.85 32 THR A C 9
ATOM 8525 O O . THR A 1 17 ? -0.206 8.066 -3.094 1.00 1.11 32 THR A O 9
ATOM 8536 N N . PHE A 1 18 ? 1.185 7.803 -1.371 1.00 0.70 33 PHE A N 9
ATOM 8537 C CA . PHE A 1 18 ? 2.066 6.945 -2.128 1.00 1.10 33 PHE A CA 9
ATOM 8538 C C . PHE A 1 18 ? 2.698 5.887 -1.253 1.00 0.72 33 PHE A C 9
ATOM 8539 O O . PHE A 1 18 ? 2.626 5.948 -0.026 1.00 0.97 33 PHE A O 9
ATOM 8556 N N . GLN A 1 19 ? 3.314 4.921 -1.904 1.00 0.49 34 GLN A N 9
ATOM 8557 C CA . GLN A 1 19 ? 3.996 3.850 -1.219 1.00 0.34 34 GLN A CA 9
ATOM 8558 C C . GLN A 1 19 ? 5.474 3.852 -1.609 1.00 0.44 34 GLN A C 9
ATOM 8559 O O . GLN A 1 19 ? 6.246 3.011 -1.165 1.00 0.74 34 GLN A O 9
ATOM 8573 N N . SER A 1 20 ? 5.849 4.838 -2.427 1.00 0.56 35 SER A N 9
ATOM 8574 C CA . SER A 1 20 ? 7.188 4.932 -3.015 1.00 0.76 35 SER A CA 9
ATOM 8575 C C . SER A 1 20 ? 8.296 4.752 -1.972 1.00 0.68 35 SER A C 9
ATOM 8576 O O . SER A 1 20 ? 8.993 3.739 -1.963 1.00 0.82 35 SER A O 9
ATOM 8584 N N . ASN A 1 21 ? 8.455 5.738 -1.098 1.00 0.62 36 ASN A N 9
ATOM 8585 C CA . ASN A 1 21 ? 9.430 5.648 -0.015 1.00 0.59 36 ASN A CA 9
ATOM 8586 C C . ASN A 1 21 ? 8.707 5.400 1.298 1.00 0.49 36 ASN A C 9
ATOM 8587 O O . ASN A 1 21 ? 9.314 5.313 2.363 1.00 0.53 36 ASN A O 9
ATOM 8598 N N . TYR A 1 22 ? 7.394 5.256 1.190 1.00 0.48 37 TYR A N 9
ATOM 8599 C CA . TYR A 1 22 ? 6.528 5.111 2.349 1.00 0.50 37 TYR A CA 9
ATOM 8600 C C . TYR A 1 22 ? 6.721 3.744 2.999 1.00 0.39 37 TYR A C 9
ATOM 8601 O O . TYR A 1 22 ? 6.554 3.598 4.204 1.00 0.40 37 TYR A O 9
ATOM 8619 N N . VAL A 1 23 ? 7.065 2.746 2.186 1.00 0.35 38 VAL A N 9
ATOM 8620 C CA . VAL A 1 23 ? 7.263 1.380 2.671 1.00 0.32 38 VAL A CA 9
ATOM 8621 C C . VAL A 1 23 ? 8.311 1.318 3.769 1.00 0.28 38 VAL A C 9
ATOM 8622 O O . VAL A 1 23 ? 8.060 0.791 4.842 1.00 0.32 38 VAL A O 9
ATOM 8635 N N . ARG A 1 24 ? 9.483 1.864 3.496 1.00 0.34 39 ARG A N 9
ATOM 8636 C CA . ARG A 1 24 ? 10.576 1.832 4.458 1.00 0.41 39 ARG A CA 9
ATOM 8637 C C . ARG A 1 24 ? 10.231 2.661 5.699 1.00 0.37 39 ARG A C 9
ATOM 8638 O O . ARG A 1 24 ? 10.846 2.513 6.755 1.00 0.52 39 ARG A O 9
ATOM 8659 N N . ASN A 1 25 ? 9.241 3.531 5.561 1.00 0.29 40 ASN A N 9
ATOM 8660 C CA . ASN A 1 25 ? 8.771 4.346 6.673 1.00 0.35 40 ASN A CA 9
ATOM 8661 C C . ASN A 1 25 ? 7.717 3.600 7.496 1.00 0.30 40 ASN A C 9
ATOM 8662 O O . ASN A 1 25 ? 7.881 3.404 8.701 1.00 0.40 40 ASN A O 9
ATOM 8673 N N . ASN A 1 26 ? 6.652 3.166 6.830 1.00 0.21 41 ASN A N 9
ATOM 8674 C CA . ASN A 1 26 ? 5.518 2.523 7.496 1.00 0.19 41 ASN A CA 9
ATOM 8675 C C . ASN A 1 26 ? 5.310 1.100 6.984 1.00 0.18 41 ASN A C 9
ATOM 8676 O O . ASN A 1 26 ? 4.211 0.734 6.562 1.00 0.20 41 ASN A O 9
ATOM 8687 N N . ALA A 1 27 ? 6.377 0.306 7.010 1.00 0.22 42 ALA A N 9
ATOM 8688 C CA . ALA A 1 27 ? 6.341 -1.070 6.514 1.00 0.25 42 ALA A CA 9
ATOM 8689 C C . ALA A 1 27 ? 5.275 -1.905 7.219 1.00 0.24 42 ALA A C 9
ATOM 8690 O O . ALA A 1 27 ? 4.670 -2.788 6.611 1.00 0.26 42 ALA A O 9
ATOM 8697 N N . SER A 1 28 ? 5.043 -1.619 8.495 1.00 0.24 43 SER A N 9
ATOM 8698 C CA . SER A 1 28 ? 4.077 -2.373 9.280 1.00 0.25 43 SER A CA 9
ATOM 8699 C C . SER A 1 28 ? 2.672 -2.225 8.700 1.00 0.23 43 SER A C 9
ATOM 8700 O O . SER A 1 28 ? 1.876 -3.164 8.738 1.00 0.28 43 SER A O 9
ATOM 8708 N N . LEU A 1 29 ? 2.373 -1.049 8.152 1.00 0.18 44 LEU A N 9
ATOM 8709 C CA . LEU A 1 29 ? 1.087 -0.827 7.503 1.00 0.18 44 LEU A CA 9
ATOM 8710 C C . LEU A 1 29 ? 0.993 -1.655 6.233 1.00 0.16 44 LEU A C 9
ATOM 8711 O O . LEU A 1 29 ? 0.007 -2.343 6.005 1.00 0.19 44 LEU A O 9
ATOM 8727 N N . VAL A 1 30 ? 2.040 -1.607 5.420 1.00 0.15 45 VAL A N 9
ATOM 8728 C CA . VAL A 1 30 ? 2.075 -2.366 4.176 1.00 0.16 45 VAL A CA 9
ATOM 8729 C C . VAL A 1 30 ? 1.958 -3.868 4.460 1.00 0.16 45 VAL A C 9
ATOM 8730 O O . VAL A 1 30 ? 1.369 -4.619 3.685 1.00 0.18 45 VAL A O 9
ATOM 8743 N N . ALA A 1 31 ? 2.505 -4.292 5.594 1.00 0.16 46 ALA A N 9
ATOM 8744 C CA . ALA A 1 31 ? 2.450 -5.691 6.004 1.00 0.17 46 ALA A CA 9
ATOM 8745 C C . ALA A 1 31 ? 1.017 -6.131 6.303 1.00 0.16 46 ALA A C 9
ATOM 8746 O O . ALA A 1 31 ? 0.687 -7.314 6.204 1.00 0.18 46 ALA A O 9
ATOM 8753 N N . GLU A 1 32 ? 0.170 -5.178 6.667 1.00 0.15 47 GLU A N 9
ATOM 8754 C CA . GLU A 1 32 ? -1.243 -5.451 6.919 1.00 0.17 47 GLU A CA 9
ATOM 8755 C C . GLU A 1 32 ? -1.935 -5.932 5.649 1.00 0.16 47 GLU A C 9
ATOM 8756 O O . GLU A 1 32 ? -2.906 -6.683 5.700 1.00 0.19 47 GLU A O 9
ATOM 8768 N N . ALA A 1 33 ? -1.437 -5.471 4.511 1.00 0.14 48 ALA A N 9
ATOM 8769 C CA . ALA A 1 33 ? -2.006 -5.808 3.208 1.00 0.16 48 ALA A CA 9
ATOM 8770 C C . ALA A 1 33 ? -2.045 -7.305 2.965 1.00 0.18 48 ALA A C 9
ATOM 8771 O O . ALA A 1 33 ? -2.857 -7.786 2.176 1.00 0.20 48 ALA A O 9
ATOM 8778 N N . ALA A 1 34 ? -1.160 -8.036 3.627 1.00 0.19 49 ALA A N 9
ATOM 8779 C CA . ALA A 1 34 ? -1.146 -9.484 3.515 1.00 0.22 49 ALA A CA 9
ATOM 8780 C C . ALA A 1 34 ? -2.482 -10.071 3.972 1.00 0.24 49 ALA A C 9
ATOM 8781 O O . ALA A 1 34 ? -2.894 -11.137 3.517 1.00 0.29 49 ALA A O 9
ATOM 8788 N N . SER A 1 35 ? -3.159 -9.351 4.862 1.00 0.25 50 SER A N 9
ATOM 8789 C CA . SER A 1 35 ? -4.478 -9.746 5.329 1.00 0.29 50 SER A CA 9
ATOM 8790 C C . SER A 1 35 ? -5.523 -9.488 4.244 1.00 0.27 50 SER A C 9
ATOM 8791 O O . SER A 1 35 ? -6.408 -10.311 4.017 1.00 0.32 50 SER A O 9
ATOM 8799 N N . ARG A 1 36 ? -5.406 -8.349 3.556 1.00 0.24 51 ARG A N 9
ATOM 8800 C CA . ARG A 1 36 ? -6.290 -8.046 2.440 1.00 0.24 51 ARG A CA 9
ATOM 8801 C C . ARG A 1 36 ? -6.018 -9.001 1.279 1.00 0.26 51 ARG A C 9
ATOM 8802 O O . ARG A 1 36 ? -6.907 -9.300 0.482 1.00 0.41 51 ARG A O 9
ATOM 8823 N N . GLY A 1 37 ? -4.779 -9.470 1.189 1.00 0.20 52 GLY A N 9
ATOM 8824 C CA . GLY A 1 37 ? -4.466 -10.574 0.306 1.00 0.19 52 GLY A CA 9
ATOM 8825 C C . GLY A 1 37 ? -3.798 -10.175 -0.994 1.00 0.17 52 GLY A C 9
ATOM 8826 O O . GLY A 1 37 ? -3.730 -10.982 -1.921 1.00 0.34 52 GLY A O 9
ATOM 8830 N N . HIS A 1 38 ? -3.297 -8.950 -1.094 1.00 0.21 53 HIS A N 9
ATOM 8831 C CA . HIS A 1 38 ? -2.612 -8.535 -2.313 1.00 0.21 53 HIS A CA 9
ATOM 8832 C C . HIS A 1 38 ? -1.457 -7.591 -2.021 1.00 0.28 53 HIS A C 9
ATOM 8833 O O . HIS A 1 38 ? -1.629 -6.568 -1.364 1.00 0.40 53 HIS A O 9
ATOM 8848 N N . ILE A 1 39 ? -0.286 -7.961 -2.533 1.00 0.24 54 ILE A N 9
ATOM 8849 C CA . ILE A 1 39 ? 0.943 -7.184 -2.392 1.00 0.29 54 ILE A CA 9
ATOM 8850 C C . ILE A 1 39 ? 1.991 -7.712 -3.355 1.00 0.23 54 ILE A C 9
ATOM 8851 O O . ILE A 1 39 ? 1.830 -8.793 -3.922 1.00 0.24 54 ILE A O 9
ATOM 8867 N N . SER A 1 40 ? 3.058 -6.956 -3.538 1.00 0.24 55 SER A N 9
ATOM 8868 C CA . SER A 1 40 ? 4.161 -7.377 -4.379 1.00 0.21 55 SER A CA 9
ATOM 8869 C C . SER A 1 40 ? 5.458 -6.759 -3.853 1.00 0.22 55 SER A C 9
ATOM 8870 O O . SER A 1 40 ? 5.512 -5.565 -3.568 1.00 0.23 55 SER A O 9
ATOM 8878 N N . CYS A 1 41 ? 6.490 -7.573 -3.700 1.00 0.28 56 CYS A N 9
ATOM 8879 C CA . CYS A 1 41 ? 7.712 -7.137 -3.037 1.00 0.32 56 CYS A CA 9
ATOM 8880 C C . CYS A 1 41 ? 8.856 -6.948 -4.023 1.00 0.43 56 CYS A C 9
ATOM 8881 O O . CYS A 1 41 ? 9.026 -7.732 -4.956 1.00 0.67 56 CYS A O 9
ATOM 8889 N N . ALA A 1 42 ? 9.637 -5.896 -3.807 1.00 0.42 57 ALA A N 9
ATOM 8890 C CA . ALA A 1 42 ? 10.852 -5.676 -4.569 1.00 0.67 57 ALA A CA 9
ATOM 8891 C C . ALA A 1 42 ? 12.069 -6.191 -3.795 1.00 0.88 57 ALA A C 9
ATOM 8892 O O . ALA A 1 42 ? 12.740 -7.121 -4.238 1.00 1.31 57 ALA A O 9
ATOM 8899 N N . THR A 1 43 ? 12.352 -5.599 -2.631 1.00 0.72 58 THR A N 9
ATOM 8900 C CA . THR A 1 43 ? 13.458 -6.080 -1.799 1.00 0.93 58 THR A CA 9
ATOM 8901 C C . THR A 1 43 ? 13.155 -5.958 -0.301 1.00 1.21 58 THR A C 9
ATOM 8902 O O . THR A 1 43 ? 13.420 -6.878 0.472 1.00 1.96 58 THR A O 9
ATOM 8913 N N . THR A 1 44 ? 12.599 -4.813 0.083 1.00 1.04 59 THR A N 9
ATOM 8914 C CA . THR A 1 44 ? 12.256 -4.491 1.478 1.00 1.27 59 THR A CA 9
ATOM 8915 C C . THR A 1 44 ? 13.493 -4.217 2.345 1.00 1.64 59 THR A C 9
ATOM 8916 O O . THR A 1 44 ? 13.541 -3.218 3.064 1.00 1.98 59 THR A O 9
ATOM 8927 N N . SER A 1 45 ? 14.480 -5.103 2.270 1.00 1.83 60 SER A N 9
ATOM 8928 C CA . SER A 1 45 ? 15.665 -5.031 3.125 1.00 2.30 60 SER A CA 9
ATOM 8929 C C . SER A 1 45 ? 16.466 -3.743 2.911 1.00 2.02 60 SER A C 9
ATOM 8930 O O . SER A 1 45 ? 17.179 -3.296 3.810 1.00 2.61 60 SER A O 9
ATOM 8938 N N . GLY A 1 46 ? 16.354 -3.153 1.731 1.00 1.55 61 GLY A N 9
ATOM 8939 C CA . GLY A 1 46 ? 17.054 -1.921 1.461 1.00 1.34 61 GLY A CA 9
ATOM 8940 C C . GLY A 1 46 ? 16.103 -0.763 1.272 1.00 1.04 61 GLY A C 9
ATOM 8941 O O . GLY A 1 46 ? 14.931 -0.964 0.968 1.00 1.72 61 GLY A O 9
ATOM 8945 N N . ARG A 1 47 ? 16.605 0.448 1.451 1.00 1.06 62 ARG A N 9
ATOM 8946 C CA . ARG A 1 47 ? 15.785 1.645 1.308 1.00 1.49 62 ARG A CA 9
ATOM 8947 C C . ARG A 1 47 ? 15.753 2.106 -0.146 1.00 2.11 62 ARG A C 9
ATOM 8948 O O . ARG A 1 47 ? 14.910 2.912 -0.535 1.00 2.79 62 ARG A O 9
ATOM 8969 N N . ASN A 1 48 ? 16.683 1.590 -0.938 1.00 2.18 63 ASN A N 9
ATOM 8970 C CA . ASN A 1 48 ? 16.829 2.004 -2.328 1.00 2.78 63 ASN A CA 9
ATOM 8971 C C . ASN A 1 48 ? 15.714 1.425 -3.191 1.00 2.93 63 ASN A C 9
ATOM 8972 O O . ASN A 1 48 ? 14.800 2.137 -3.600 1.00 3.59 63 ASN A O 9
ATOM 8983 N N . GLY A 1 49 ? 15.789 0.129 -3.456 1.00 2.69 64 GLY A N 9
ATOM 8984 C CA . GLY A 1 49 ? 14.772 -0.524 -4.254 1.00 2.82 64 GLY A CA 9
ATOM 8985 C C . GLY A 1 49 ? 13.943 -1.469 -3.429 1.00 2.13 64 GLY A C 9
ATOM 8986 O O . GLY A 1 49 ? 13.039 -2.130 -3.935 1.00 1.81 64 GLY A O 9
ATOM 8990 N N . GLY A 1 50 ? 14.249 -1.530 -2.148 1.00 2.04 65 GLY A N 9
ATOM 8991 C CA . GLY A 1 50 ? 13.554 -2.432 -1.269 1.00 1.55 65 GLY A CA 9
ATOM 8992 C C . GLY A 1 50 ? 12.231 -1.878 -0.795 1.00 1.34 65 GLY A C 9
ATOM 8993 O O . GLY A 1 50 ? 12.041 -1.614 0.390 1.00 1.53 65 GLY A O 9
ATOM 8997 N N . ALA A 1 51 ? 11.309 -1.727 -1.720 1.00 1.02 66 ALA A N 9
ATOM 8998 C CA . ALA A 1 51 ? 9.976 -1.278 -1.393 1.00 0.83 66 ALA A CA 9
ATOM 8999 C C . ALA A 1 51 ? 8.960 -2.340 -1.772 1.00 0.62 66 ALA A C 9
ATOM 9000 O O . ALA A 1 51 ? 9.277 -3.292 -2.486 1.00 0.65 66 ALA A O 9
ATOM 9007 N N . TRP A 1 52 ? 7.761 -2.197 -1.252 1.00 0.43 67 TRP A N 9
ATOM 9008 C CA . TRP A 1 52 ? 6.640 -3.007 -1.679 1.00 0.32 67 TRP A CA 9
ATOM 9009 C C . TRP A 1 52 ? 5.798 -2.213 -2.664 1.00 0.24 67 TRP A C 9
ATOM 9010 O O . TRP A 1 52 ? 5.740 -0.986 -2.591 1.00 0.35 67 TRP A O 9
ATOM 9031 N N . GLU A 1 53 ? 5.170 -2.907 -3.587 1.00 0.23 68 GLU A N 9
ATOM 9032 C CA . GLU A 1 53 ? 4.211 -2.292 -4.478 1.00 0.21 68 GLU A CA 9
ATOM 9033 C C . GLU A 1 53 ? 2.918 -3.088 -4.415 1.00 0.18 68 GLU A C 9
ATOM 9034 O O . GLU A 1 53 ? 2.888 -4.190 -3.868 1.00 0.22 68 GLU A O 9
ATOM 9046 N N . ILE A 1 54 ? 1.856 -2.534 -4.954 1.00 0.18 69 ILE A N 9
ATOM 9047 C CA . ILE A 1 54 ? 0.558 -3.169 -4.860 1.00 0.17 69 ILE A CA 9
ATOM 9048 C C . ILE A 1 54 ? 0.156 -3.764 -6.200 1.00 0.14 69 ILE A C 9
ATOM 9049 O O . ILE A 1 54 ? 0.568 -3.280 -7.255 1.00 0.14 69 ILE A O 9
ATOM 9065 N N . THR A 1 55 ? -0.634 -4.818 -6.158 1.00 0.16 70 THR A N 9
ATOM 9066 C CA . THR A 1 55 ? -1.165 -5.406 -7.363 1.00 0.17 70 THR A CA 9
ATOM 9067 C C . THR A 1 55 ? -2.506 -4.761 -7.711 1.00 0.18 70 THR A C 9
ATOM 9068 O O . THR A 1 55 ? -3.163 -4.199 -6.830 1.00 0.20 70 THR A O 9
ATOM 9079 N N . ALA A 1 56 ? -2.908 -4.838 -8.974 1.00 0.20 71 ALA A N 9
ATOM 9080 C CA . ALA A 1 56 ? -4.067 -4.089 -9.469 1.00 0.22 71 ALA A CA 9
ATOM 9081 C C . ALA A 1 56 ? -5.320 -4.318 -8.623 1.00 0.22 71 ALA A C 9
ATOM 9082 O O . ALA A 1 56 ? -6.046 -3.371 -8.300 1.00 0.31 71 ALA A O 9
ATOM 9089 N N . SER A 1 57 ? -5.552 -5.571 -8.259 1.00 0.22 72 SER A N 9
ATOM 9090 C CA . SER A 1 57 ? -6.733 -5.968 -7.521 1.00 0.26 72 SER A CA 9
ATOM 9091 C C . SER A 1 57 ? -6.840 -5.269 -6.162 1.00 0.21 72 SER A C 9
ATOM 9092 O O . SER A 1 57 ? -7.946 -4.998 -5.691 1.00 0.18 72 SER A O 9
ATOM 9100 N N . GLY A 1 58 ? -5.696 -4.953 -5.553 1.00 0.21 73 GLY A N 9
ATOM 9101 C CA . GLY A 1 58 ? -5.691 -4.425 -4.195 1.00 0.19 73 GLY A CA 9
ATOM 9102 C C . GLY A 1 58 ? -6.483 -3.139 -4.063 1.00 0.15 73 GLY A C 9
ATOM 9103 O O . GLY A 1 58 ? -7.260 -2.978 -3.128 1.00 0.18 73 GLY A O 9
ATOM 9107 N N . THR A 1 59 ? -6.311 -2.253 -5.029 1.00 0.18 74 THR A N 9
ATOM 9108 C CA . THR A 1 59 ? -6.968 -0.948 -5.042 1.00 0.21 74 THR A CA 9
ATOM 9109 C C . THR A 1 59 ? -8.497 -1.057 -4.840 1.00 0.20 74 THR A C 9
ATOM 9110 O O . THR A 1 59 ? -9.112 -0.195 -4.210 1.00 0.26 74 THR A O 9
ATOM 9121 N N . ARG A 1 60 ? -9.101 -2.124 -5.355 1.00 0.17 75 ARG A N 9
ATOM 9122 C CA . ARG A 1 60 ? -10.560 -2.219 -5.400 1.00 0.20 75 ARG A CA 9
ATOM 9123 C C . ARG A 1 60 ? -11.180 -2.556 -4.038 1.00 0.20 75 ARG A C 9
ATOM 9124 O O . ARG A 1 60 ? -11.973 -1.778 -3.502 1.00 0.25 75 ARG A O 9
ATOM 9145 N N . PHE A 1 61 ? -10.806 -3.699 -3.473 1.00 0.19 76 PHE A N 9
ATOM 9146 C CA . PHE A 1 61 ? -11.398 -4.162 -2.213 1.00 0.21 76 PHE A CA 9
ATOM 9147 C C . PHE A 1 61 ? -10.871 -3.413 -1.002 1.00 0.21 76 PHE A C 9
ATOM 9148 O O . PHE A 1 61 ? -11.594 -3.145 -0.045 1.00 0.27 76 PHE A O 9
ATOM 9165 N N . LEU A 1 62 ? -9.600 -3.123 -1.047 1.00 0.17 77 LEU A N 9
ATOM 9166 C CA . LEU A 1 62 ? -8.879 -2.564 0.075 1.00 0.17 77 LEU A CA 9
ATOM 9167 C C . LEU A 1 62 ? -9.337 -1.134 0.417 1.00 0.16 77 LEU A C 9
ATOM 9168 O O . LEU A 1 62 ? -9.611 -0.835 1.578 1.00 0.18 77 LEU A O 9
ATOM 9184 N N . LYS A 1 63 ? -9.472 -0.273 -0.588 1.00 0.18 78 LYS A N 9
ATOM 9185 C CA . LYS A 1 63 ? -9.796 1.143 -0.348 1.00 0.22 78 LYS A CA 9
ATOM 9186 C C . LYS A 1 63 ? -11.233 1.340 0.118 1.00 0.22 78 LYS A C 9
ATOM 9187 O O . LYS A 1 63 ? -11.529 2.268 0.873 1.00 0.25 78 LYS A O 9
ATOM 9206 N N . ARG A 1 64 ? -12.118 0.456 -0.314 1.00 0.24 79 ARG A N 9
ATOM 9207 C CA . ARG A 1 64 ? -13.550 0.622 -0.069 1.00 0.31 79 ARG A CA 9
ATOM 9208 C C . ARG A 1 64 ? -13.883 0.521 1.417 1.00 0.30 79 ARG A C 9
ATOM 9209 O O . ARG A 1 64 ? -14.967 0.913 1.846 1.00 0.40 79 ARG A O 9
ATOM 9230 N N . MET A 1 65 ? -12.954 -0.013 2.201 1.00 0.31 80 MET A N 9
ATOM 9231 C CA . MET A 1 65 ? -13.200 -0.256 3.618 1.00 0.51 80 MET A CA 9
ATOM 9232 C C . MET A 1 65 ? -12.953 0.998 4.451 1.00 0.62 80 MET A C 9
ATOM 9233 O O . MET A 1 65 ? -12.874 0.935 5.678 1.00 0.80 80 MET A O 9
ATOM 9247 N N . GLY A 1 66 ? -12.840 2.138 3.784 1.00 0.62 81 GLY A N 9
ATOM 9248 C CA . GLY A 1 66 ? -12.624 3.382 4.495 1.00 0.84 81 GLY A CA 9
ATOM 9249 C C . GLY A 1 66 ? -11.222 3.924 4.309 1.00 0.98 81 GLY A C 9
ATOM 9250 O O . GLY A 1 66 ? -10.597 4.377 5.269 1.00 1.80 81 GLY A O 9
ATOM 9254 N N . GLY A 1 67 ? -10.717 3.855 3.084 1.00 0.37 82 GLY A N 9
ATOM 9255 C CA . GLY A 1 67 ? -9.367 4.313 2.806 1.00 0.40 82 GLY A CA 9
ATOM 9256 C C . GLY A 1 67 ? -9.155 5.772 3.159 1.00 0.35 82 GLY A C 9
ATOM 9257 O O . GLY A 1 67 ? -9.624 6.663 2.449 1.00 0.49 82 GLY A O 9
ATOM 9261 N N . CYS A 1 68 ? -8.452 6.001 4.271 1.00 0.38 83 CYS A N 9
ATOM 9262 C CA . CYS A 1 68 ? -8.142 7.345 4.764 1.00 0.56 83 CYS A CA 9
ATOM 9263 C C . CYS A 1 68 ? -9.421 8.161 4.952 1.00 0.80 83 CYS A C 9
ATOM 9264 O O . CYS A 1 68 ? -9.428 9.384 4.801 1.00 1.23 83 CYS A O 9
ATOM 9272 N N . VAL A 1 69 ? -10.499 7.466 5.277 1.00 0.85 84 VAL A N 9
ATOM 9273 C CA . VAL A 1 69 ? -11.803 8.092 5.433 1.00 1.10 84 VAL A CA 9
ATOM 9274 C C . VAL A 1 69 ? -11.831 9.021 6.649 1.00 1.73 84 VAL A C 9
ATOM 9275 O O . VAL A 1 69 ? -12.126 10.221 6.468 1.00 2.26 84 VAL A O 9
ATOM 9289 N N . MET A 1 1 ? -6.050 0.255 10.377 1.00 0.50 16 MET A N 10
ATOM 9290 C CA . MET A 1 1 ? -6.047 -0.135 8.947 1.00 0.39 16 MET A CA 10
ATOM 9291 C C . MET A 1 1 ? -6.459 1.033 8.054 1.00 0.33 16 MET A C 10
ATOM 9292 O O . MET A 1 1 ? -6.250 0.991 6.845 1.00 0.30 16 MET A O 10
ATOM 9308 N N . SER A 1 2 ? -7.032 2.075 8.661 1.00 0.39 17 SER A N 10
ATOM 9309 C CA . SER A 1 2 ? -7.576 3.215 7.923 1.00 0.39 17 SER A CA 10
ATOM 9310 C C . SER A 1 2 ? -6.546 3.832 6.973 1.00 0.28 17 SER A C 10
ATOM 9311 O O . SER A 1 2 ? -6.789 3.938 5.772 1.00 0.29 17 SER A O 10
ATOM 9319 N N . ASP A 1 3 ? -5.381 4.186 7.497 1.00 0.25 18 ASP A N 10
ATOM 9320 C CA . ASP A 1 3 ? -4.355 4.852 6.695 1.00 0.23 18 ASP A CA 10
ATOM 9321 C C . ASP A 1 3 ? -3.717 3.875 5.727 1.00 0.19 18 ASP A C 10
ATOM 9322 O O . ASP A 1 3 ? -3.402 4.226 4.589 1.00 0.20 18 ASP A O 10
ATOM 9331 N N . TYR A 1 4 ? -3.544 2.645 6.195 1.00 0.19 19 TYR A N 10
ATOM 9332 C CA . TYR A 1 4 ? -2.964 1.577 5.392 1.00 0.18 19 TYR A CA 10
ATOM 9333 C C . TYR A 1 4 ? -3.698 1.425 4.063 1.00 0.16 19 TYR A C 10
ATOM 9334 O O . TYR A 1 4 ? -3.077 1.153 3.035 1.00 0.19 19 TYR A O 10
ATOM 9352 N N . LEU A 1 5 ? -5.014 1.626 4.095 1.00 0.16 20 LEU A N 10
ATOM 9353 C CA . LEU A 1 5 ? -5.863 1.414 2.929 1.00 0.18 20 LEU A CA 10
ATOM 9354 C C . LEU A 1 5 ? -5.311 2.113 1.695 1.00 0.15 20 LEU A C 10
ATOM 9355 O O . LEU A 1 5 ? -5.186 1.509 0.632 1.00 0.21 20 LEU A O 10
ATOM 9371 N N . LYS A 1 6 ? -4.990 3.390 1.830 1.00 0.13 21 LYS A N 10
ATOM 9372 C CA . LYS A 1 6 ? -4.517 4.153 0.695 1.00 0.13 21 LYS A CA 10
ATOM 9373 C C . LYS A 1 6 ? -3.027 3.985 0.446 1.00 0.12 21 LYS A C 10
ATOM 9374 O O . LYS A 1 6 ? -2.591 4.168 -0.677 1.00 0.17 21 LYS A O 10
ATOM 9393 N N . VAL A 1 7 ? -2.256 3.620 1.468 1.00 0.11 22 VAL A N 10
ATOM 9394 C CA . VAL A 1 7 ? -0.792 3.610 1.355 1.00 0.12 22 VAL A CA 10
ATOM 9395 C C . VAL A 1 7 ? -0.314 2.867 0.104 1.00 0.13 22 VAL A C 10
ATOM 9396 O O . VAL A 1 7 ? 0.363 3.449 -0.744 1.00 0.15 22 VAL A O 10
ATOM 9409 N N . LEU A 1 8 ? -0.684 1.604 -0.031 1.00 0.13 23 LEU A N 10
ATOM 9410 C CA . LEU A 1 8 ? -0.266 0.821 -1.188 1.00 0.15 23 LEU A CA 10
ATOM 9411 C C . LEU A 1 8 ? -0.952 1.269 -2.478 1.00 0.15 23 LEU A C 10
ATOM 9412 O O . LEU A 1 8 ? -0.301 1.397 -3.513 1.00 0.18 23 LEU A O 10
ATOM 9428 N N . GLN A 1 9 ? -2.257 1.515 -2.426 1.00 0.15 24 GLN A N 10
ATOM 9429 C CA . GLN A 1 9 ? -3.005 1.831 -3.639 1.00 0.19 24 GLN A CA 10
ATOM 9430 C C . GLN A 1 9 ? -2.691 3.224 -4.167 1.00 0.19 24 GLN A C 10
ATOM 9431 O O . GLN A 1 9 ? -2.821 3.479 -5.362 1.00 0.22 24 GLN A O 10
ATOM 9445 N N . ALA A 1 10 ? -2.277 4.111 -3.279 1.00 0.21 25 ALA A N 10
ATOM 9446 C CA . ALA A 1 10 ? -2.063 5.508 -3.630 1.00 0.27 25 ALA A CA 10
ATOM 9447 C C . ALA A 1 10 ? -1.027 5.686 -4.722 1.00 0.26 25 ALA A C 10
ATOM 9448 O O . ALA A 1 10 ? -1.195 6.527 -5.583 1.00 0.31 25 ALA A O 10
ATOM 9455 N N . ILE A 1 11 ? 0.039 4.898 -4.695 1.00 0.29 26 ILE A N 10
ATOM 9456 C CA . ILE A 1 11 ? 1.070 5.009 -5.722 1.00 0.31 26 ILE A CA 10
ATOM 9457 C C . ILE A 1 11 ? 0.530 4.559 -7.085 1.00 0.28 26 ILE A C 10
ATOM 9458 O O . ILE A 1 11 ? 0.959 5.042 -8.138 1.00 0.36 26 ILE A O 10
ATOM 9474 N N . LYS A 1 12 ? -0.411 3.627 -7.060 1.00 0.24 27 LYS A N 10
ATOM 9475 C CA . LYS A 1 12 ? -1.048 3.149 -8.275 1.00 0.31 27 LYS A CA 10
ATOM 9476 C C . LYS A 1 12 ? -2.079 4.160 -8.781 1.00 0.29 27 LYS A C 10
ATOM 9477 O O . LYS A 1 12 ? -2.207 4.381 -9.986 1.00 0.35 27 LYS A O 10
ATOM 9496 N N . SER A 1 13 ? -2.790 4.788 -7.855 1.00 0.30 28 SER A N 10
ATOM 9497 C CA . SER A 1 13 ? -3.853 5.719 -8.204 1.00 0.38 28 SER A CA 10
ATOM 9498 C C . SER A 1 13 ? -3.331 7.158 -8.323 1.00 0.50 28 SER A C 10
ATOM 9499 O O . SER A 1 13 ? -4.031 8.045 -8.821 1.00 0.57 28 SER A O 10
ATOM 9507 N N . CYS A 1 14 ? -2.100 7.374 -7.877 1.00 0.70 29 CYS A N 10
ATOM 9508 C CA . CYS A 1 14 ? -1.466 8.688 -7.918 1.00 1.01 29 CYS A CA 10
ATOM 9509 C C . CYS A 1 14 ? 0.056 8.524 -7.990 1.00 1.24 29 CYS A C 10
ATOM 9510 O O . CYS A 1 14 ? 0.620 7.701 -7.276 1.00 1.29 29 CYS A O 10
ATOM 9518 N N . PRO A 1 15 ? 0.729 9.295 -8.869 1.00 1.49 30 PRO A N 10
ATOM 9519 C CA . PRO A 1 15 ? 2.177 9.187 -9.118 1.00 1.87 30 PRO A CA 10
ATOM 9520 C C . PRO A 1 15 ? 3.031 8.908 -7.872 1.00 2.24 30 PRO A C 10
ATOM 9521 O O . PRO A 1 15 ? 3.802 7.945 -7.850 1.00 2.77 30 PRO A O 10
ATOM 9532 N N . LYS A 1 16 ? 2.907 9.738 -6.844 1.00 2.44 31 LYS A N 10
ATOM 9533 C CA . LYS A 1 16 ? 3.736 9.587 -5.653 1.00 2.84 31 LYS A CA 10
ATOM 9534 C C . LYS A 1 16 ? 2.915 9.760 -4.378 1.00 2.32 31 LYS A C 10
ATOM 9535 O O . LYS A 1 16 ? 2.564 10.881 -4.004 1.00 2.81 31 LYS A O 10
ATOM 9554 N N . THR A 1 17 ? 2.593 8.650 -3.723 1.00 1.79 32 THR A N 10
ATOM 9555 C CA . THR A 1 17 ? 1.882 8.679 -2.446 1.00 1.16 32 THR A CA 10
ATOM 9556 C C . THR A 1 17 ? 2.088 7.379 -1.692 1.00 0.85 32 THR A C 10
ATOM 9557 O O . THR A 1 17 ? 1.651 6.314 -2.131 1.00 1.11 32 THR A O 10
ATOM 9568 N N . PHE A 1 18 ? 2.802 7.490 -0.579 1.00 0.70 33 PHE A N 10
ATOM 9569 C CA . PHE A 1 18 ? 2.958 6.413 0.387 1.00 1.10 33 PHE A CA 10
ATOM 9570 C C . PHE A 1 18 ? 3.829 5.274 -0.141 1.00 0.72 33 PHE A C 10
ATOM 9571 O O . PHE A 1 18 ? 5.003 5.169 0.192 1.00 0.97 33 PHE A O 10
ATOM 9588 N N . GLN A 1 19 ? 3.268 4.437 -0.985 1.00 0.49 34 GLN A N 10
ATOM 9589 C CA . GLN A 1 19 ? 3.941 3.216 -1.399 1.00 0.34 34 GLN A CA 10
ATOM 9590 C C . GLN A 1 19 ? 5.188 3.503 -2.247 1.00 0.44 34 GLN A C 10
ATOM 9591 O O . GLN A 1 19 ? 5.955 2.598 -2.579 1.00 0.74 34 GLN A O 10
ATOM 9605 N N . SER A 1 20 ? 5.370 4.763 -2.607 1.00 0.56 35 SER A N 10
ATOM 9606 C CA . SER A 1 20 ? 6.563 5.205 -3.315 1.00 0.76 35 SER A CA 10
ATOM 9607 C C . SER A 1 20 ? 7.836 4.976 -2.481 1.00 0.68 35 SER A C 10
ATOM 9608 O O . SER A 1 20 ? 8.637 4.091 -2.784 1.00 0.82 35 SER A O 10
ATOM 9616 N N . ASN A 1 21 ? 8.018 5.776 -1.433 1.00 0.62 36 ASN A N 10
ATOM 9617 C CA . ASN A 1 21 ? 9.223 5.695 -0.600 1.00 0.59 36 ASN A CA 10
ATOM 9618 C C . ASN A 1 21 ? 8.838 5.435 0.855 1.00 0.49 36 ASN A C 10
ATOM 9619 O O . ASN A 1 21 ? 9.606 4.870 1.638 1.00 0.53 36 ASN A O 10
ATOM 9630 N N . TYR A 1 22 ? 7.608 5.802 1.173 1.00 0.48 37 TYR A N 10
ATOM 9631 C CA . TYR A 1 22 ? 7.085 5.789 2.535 1.00 0.50 37 TYR A CA 10
ATOM 9632 C C . TYR A 1 22 ? 7.058 4.369 3.100 1.00 0.39 37 TYR A C 10
ATOM 9633 O O . TYR A 1 22 ? 7.064 4.189 4.316 1.00 0.40 37 TYR A O 10
ATOM 9651 N N . VAL A 1 23 ? 6.998 3.369 2.214 1.00 0.35 38 VAL A N 10
ATOM 9652 C CA . VAL A 1 23 ? 6.958 1.953 2.618 1.00 0.32 38 VAL A CA 10
ATOM 9653 C C . VAL A 1 23 ? 8.007 1.633 3.679 1.00 0.28 38 VAL A C 10
ATOM 9654 O O . VAL A 1 23 ? 7.700 0.995 4.681 1.00 0.32 38 VAL A O 10
ATOM 9667 N N . ARG A 1 24 ? 9.239 2.077 3.454 1.00 0.34 39 ARG A N 10
ATOM 9668 C CA . ARG A 1 24 ? 10.319 1.859 4.421 1.00 0.41 39 ARG A CA 10
ATOM 9669 C C . ARG A 1 24 ? 9.942 2.373 5.812 1.00 0.37 39 ARG A C 10
ATOM 9670 O O . ARG A 1 24 ? 10.335 1.795 6.825 1.00 0.52 39 ARG A O 10
ATOM 9691 N N . ASN A 1 25 ? 9.177 3.454 5.852 1.00 0.29 40 ASN A N 10
ATOM 9692 C CA . ASN A 1 25 ? 8.781 4.067 7.116 1.00 0.35 40 ASN A CA 10
ATOM 9693 C C . ASN A 1 25 ? 7.516 3.417 7.684 1.00 0.30 40 ASN A C 10
ATOM 9694 O O . ASN A 1 25 ? 7.372 3.294 8.898 1.00 0.40 40 ASN A O 10
ATOM 9705 N N . ASN A 1 26 ? 6.607 2.984 6.810 1.00 0.21 41 ASN A N 10
ATOM 9706 C CA . ASN A 1 26 ? 5.326 2.432 7.259 1.00 0.19 41 ASN A CA 10
ATOM 9707 C C . ASN A 1 26 ? 5.225 0.938 6.941 1.00 0.18 41 ASN A C 10
ATOM 9708 O O . ASN A 1 26 ? 4.154 0.420 6.639 1.00 0.20 41 ASN A O 10
ATOM 9719 N N . ALA A 1 27 ? 6.343 0.234 7.061 1.00 0.22 42 ALA A N 10
ATOM 9720 C CA . ALA A 1 27 ? 6.398 -1.191 6.730 1.00 0.25 42 ALA A CA 10
ATOM 9721 C C . ALA A 1 27 ? 5.327 -1.988 7.477 1.00 0.24 42 ALA A C 10
ATOM 9722 O O . ALA A 1 27 ? 4.839 -3.006 6.980 1.00 0.26 42 ALA A O 10
ATOM 9729 N N . SER A 1 28 ? 4.951 -1.512 8.660 1.00 0.24 43 SER A N 10
ATOM 9730 C CA . SER A 1 28 ? 3.929 -2.168 9.462 1.00 0.25 43 SER A CA 10
ATOM 9731 C C . SER A 1 28 ? 2.536 -1.966 8.863 1.00 0.23 43 SER A C 10
ATOM 9732 O O . SER A 1 28 ? 1.680 -2.845 8.963 1.00 0.28 43 SER A O 10
ATOM 9740 N N . LEU A 1 29 ? 2.306 -0.810 8.243 1.00 0.18 44 LEU A N 10
ATOM 9741 C CA . LEU A 1 29 ? 1.032 -0.552 7.583 1.00 0.18 44 LEU A CA 10
ATOM 9742 C C . LEU A 1 29 ? 0.905 -1.433 6.354 1.00 0.16 44 LEU A C 10
ATOM 9743 O O . LEU A 1 29 ? -0.113 -2.086 6.153 1.00 0.19 44 LEU A O 10
ATOM 9759 N N . VAL A 1 30 ? 1.963 -1.479 5.555 1.00 0.15 45 VAL A N 10
ATOM 9760 C CA . VAL A 1 30 ? 1.979 -2.305 4.353 1.00 0.16 45 VAL A CA 10
ATOM 9761 C C . VAL A 1 30 ? 1.834 -3.787 4.711 1.00 0.16 45 VAL A C 10
ATOM 9762 O O . VAL A 1 30 ? 1.266 -4.565 3.951 1.00 0.18 45 VAL A O 10
ATOM 9775 N N . ALA A 1 31 ? 2.350 -4.168 5.875 1.00 0.16 46 ALA A N 10
ATOM 9776 C CA . ALA A 1 31 ? 2.277 -5.554 6.337 1.00 0.17 46 ALA A CA 10
ATOM 9777 C C . ALA A 1 31 ? 0.831 -6.022 6.486 1.00 0.16 46 ALA A C 10
ATOM 9778 O O . ALA A 1 31 ? 0.535 -7.208 6.331 1.00 0.18 46 ALA A O 10
ATOM 9785 N N . GLU A 1 32 ? -0.064 -5.084 6.775 1.00 0.15 47 GLU A N 10
ATOM 9786 C CA . GLU A 1 32 ? -1.489 -5.377 6.900 1.00 0.17 47 GLU A CA 10
ATOM 9787 C C . GLU A 1 32 ? -2.040 -5.966 5.604 1.00 0.16 47 GLU A C 10
ATOM 9788 O O . GLU A 1 32 ? -2.996 -6.741 5.613 1.00 0.19 47 GLU A O 10
ATOM 9800 N N . ALA A 1 33 ? -1.437 -5.565 4.496 1.00 0.14 48 ALA A N 10
ATOM 9801 C CA . ALA A 1 33 ? -1.839 -6.026 3.171 1.00 0.16 48 ALA A CA 10
ATOM 9802 C C . ALA A 1 33 ? -1.779 -7.541 3.051 1.00 0.18 48 ALA A C 10
ATOM 9803 O O . ALA A 1 33 ? -2.572 -8.144 2.329 1.00 0.20 48 ALA A O 10
ATOM 9810 N N . ALA A 1 34 ? -0.841 -8.153 3.763 1.00 0.19 49 ALA A N 10
ATOM 9811 C CA . ALA A 1 34 ? -0.698 -9.601 3.740 1.00 0.22 49 ALA A CA 10
ATOM 9812 C C . ALA A 1 34 ? -1.945 -10.265 4.310 1.00 0.24 49 ALA A C 10
ATOM 9813 O O . ALA A 1 34 ? -2.294 -11.387 3.940 1.00 0.29 49 ALA A O 10
ATOM 9820 N N . SER A 1 35 ? -2.609 -9.559 5.216 1.00 0.25 50 SER A N 10
ATOM 9821 C CA . SER A 1 35 ? -3.860 -10.022 5.786 1.00 0.29 50 SER A CA 10
ATOM 9822 C C . SER A 1 35 ? -5.006 -9.854 4.782 1.00 0.27 50 SER A C 10
ATOM 9823 O O . SER A 1 35 ? -5.890 -10.705 4.697 1.00 0.32 50 SER A O 10
ATOM 9831 N N . ARG A 1 36 ? -4.985 -8.757 4.019 1.00 0.24 51 ARG A N 10
ATOM 9832 C CA . ARG A 1 36 ? -5.990 -8.535 2.982 1.00 0.24 51 ARG A CA 10
ATOM 9833 C C . ARG A 1 36 ? -5.786 -9.510 1.825 1.00 0.26 51 ARG A C 10
ATOM 9834 O O . ARG A 1 36 ? -6.741 -9.911 1.163 1.00 0.41 51 ARG A O 10
ATOM 9855 N N . GLY A 1 37 ? -4.534 -9.877 1.580 1.00 0.20 52 GLY A N 10
ATOM 9856 C CA . GLY A 1 37 ? -4.249 -10.956 0.658 1.00 0.19 52 GLY A CA 10
ATOM 9857 C C . GLY A 1 37 ? -3.738 -10.506 -0.699 1.00 0.17 52 GLY A C 10
ATOM 9858 O O . GLY A 1 37 ? -3.758 -11.286 -1.649 1.00 0.34 52 GLY A O 10
ATOM 9862 N N . HIS A 1 38 ? -3.281 -9.264 -0.815 1.00 0.21 53 HIS A N 10
ATOM 9863 C CA . HIS A 1 38 ? -2.720 -8.797 -2.082 1.00 0.21 53 HIS A CA 10
ATOM 9864 C C . HIS A 1 38 ? -1.601 -7.787 -1.876 1.00 0.28 53 HIS A C 10
ATOM 9865 O O . HIS A 1 38 ? -1.782 -6.767 -1.212 1.00 0.40 53 HIS A O 10
ATOM 9880 N N . ILE A 1 39 ? -0.450 -8.093 -2.471 1.00 0.24 54 ILE A N 10
ATOM 9881 C CA . ILE A 1 39 ? 0.716 -7.210 -2.478 1.00 0.29 54 ILE A CA 10
ATOM 9882 C C . ILE A 1 39 ? 1.724 -7.679 -3.516 1.00 0.23 54 ILE A C 10
ATOM 9883 O O . ILE A 1 39 ? 1.594 -8.767 -4.077 1.00 0.24 54 ILE A O 10
ATOM 9899 N N . SER A 1 40 ? 2.710 -6.843 -3.787 1.00 0.24 55 SER A N 10
ATOM 9900 C CA . SER A 1 40 ? 3.798 -7.208 -4.669 1.00 0.21 55 SER A CA 10
ATOM 9901 C C . SER A 1 40 ? 5.102 -6.638 -4.115 1.00 0.22 55 SER A C 10
ATOM 9902 O O . SER A 1 40 ? 5.191 -5.446 -3.816 1.00 0.23 55 SER A O 10
ATOM 9910 N N . CYS A 1 41 ? 6.100 -7.493 -3.952 1.00 0.28 56 CYS A N 10
ATOM 9911 C CA . CYS A 1 41 ? 7.341 -7.102 -3.297 1.00 0.32 56 CYS A CA 10
ATOM 9912 C C . CYS A 1 41 ? 8.424 -6.782 -4.316 1.00 0.43 56 CYS A C 10
ATOM 9913 O O . CYS A 1 41 ? 8.475 -7.375 -5.396 1.00 0.67 56 CYS A O 10
ATOM 9921 N N . ALA A 1 42 ? 9.272 -5.820 -3.976 1.00 0.42 57 ALA A N 10
ATOM 9922 C CA . ALA A 1 42 ? 10.440 -5.516 -4.781 1.00 0.67 57 ALA A CA 10
ATOM 9923 C C . ALA A 1 42 ? 11.696 -6.043 -4.094 1.00 0.88 57 ALA A C 10
ATOM 9924 O O . ALA A 1 42 ? 12.389 -6.906 -4.633 1.00 1.31 57 ALA A O 10
ATOM 9931 N N . THR A 1 43 ? 11.981 -5.531 -2.894 1.00 0.72 58 THR A N 10
ATOM 9932 C CA . THR A 1 43 ? 13.091 -6.044 -2.091 1.00 0.93 58 THR A CA 10
ATOM 9933 C C . THR A 1 43 ? 12.821 -5.866 -0.598 1.00 1.21 58 THR A C 10
ATOM 9934 O O . THR A 1 43 ? 13.073 -6.758 0.210 1.00 1.96 58 THR A O 10
ATOM 9945 N N . THR A 1 44 ? 12.302 -4.689 -0.262 1.00 1.04 59 THR A N 10
ATOM 9946 C CA . THR A 1 44 ? 11.940 -4.318 1.108 1.00 1.27 59 THR A CA 10
ATOM 9947 C C . THR A 1 44 ? 13.131 -4.432 2.074 1.00 1.64 59 THR A C 10
ATOM 9948 O O . THR A 1 44 ? 12.962 -4.575 3.286 1.00 1.98 59 THR A O 10
ATOM 9959 N N . SER A 1 45 ? 14.337 -4.355 1.527 1.00 1.83 60 SER A N 10
ATOM 9960 C CA . SER A 1 45 ? 15.548 -4.399 2.329 1.00 2.30 60 SER A CA 10
ATOM 9961 C C . SER A 1 45 ? 15.994 -2.988 2.704 1.00 2.02 60 SER A C 10
ATOM 9962 O O . SER A 1 45 ? 16.107 -2.643 3.883 1.00 2.61 60 SER A O 10
ATOM 9970 N N . GLY A 1 46 ? 16.242 -2.181 1.686 1.00 1.55 61 GLY A N 10
ATOM 9971 C CA . GLY A 1 46 ? 16.619 -0.799 1.891 1.00 1.34 61 GLY A CA 10
ATOM 9972 C C . GLY A 1 46 ? 15.938 0.113 0.896 1.00 1.04 61 GLY A C 10
ATOM 9973 O O . GLY A 1 46 ? 14.973 -0.287 0.247 1.00 1.72 61 GLY A O 10
ATOM 9977 N N . ARG A 1 47 ? 16.444 1.327 0.752 1.00 1.06 62 ARG A N 10
ATOM 9978 C CA . ARG A 1 47 ? 15.845 2.295 -0.161 1.00 1.49 62 ARG A CA 10
ATOM 9979 C C . ARG A 1 47 ? 16.279 2.037 -1.601 1.00 2.11 62 ARG A C 10
ATOM 9980 O O . ARG A 1 47 ? 15.770 2.659 -2.532 1.00 2.79 62 ARG A O 10
ATOM 10001 N N . ASN A 1 48 ? 17.198 1.095 -1.778 1.00 2.18 63 ASN A N 10
ATOM 10002 C CA . ASN A 1 48 ? 17.712 0.746 -3.101 1.00 2.78 63 ASN A CA 10
ATOM 10003 C C . ASN A 1 48 ? 16.746 -0.179 -3.845 1.00 2.93 63 ASN A C 10
ATOM 10004 O O . ASN A 1 48 ? 17.106 -1.281 -4.255 1.00 3.59 63 ASN A O 10
ATOM 10015 N N . GLY A 1 49 ? 15.515 0.278 -4.021 1.00 2.69 64 GLY A N 10
ATOM 10016 C CA . GLY A 1 49 ? 14.525 -0.513 -4.727 1.00 2.82 64 GLY A CA 10
ATOM 10017 C C . GLY A 1 49 ? 13.744 -1.422 -3.807 1.00 2.13 64 GLY A C 10
ATOM 10018 O O . GLY A 1 49 ? 12.755 -2.027 -4.211 1.00 1.81 64 GLY A O 10
ATOM 10022 N N . GLY A 1 50 ? 14.188 -1.526 -2.566 1.00 2.04 65 GLY A N 10
ATOM 10023 C CA . GLY A 1 50 ? 13.514 -2.376 -1.616 1.00 1.55 65 GLY A CA 10
ATOM 10024 C C . GLY A 1 50 ? 12.253 -1.737 -1.068 1.00 1.34 65 GLY A C 10
ATOM 10025 O O . GLY A 1 50 ? 12.252 -1.176 0.025 1.00 1.53 65 GLY A O 10
ATOM 10029 N N . ALA A 1 51 ? 11.185 -1.815 -1.838 1.00 1.02 66 ALA A N 10
ATOM 10030 C CA . ALA A 1 51 ? 9.889 -1.314 -1.412 1.00 0.83 66 ALA A CA 10
ATOM 10031 C C . ALA A 1 51 ? 8.796 -2.308 -1.778 1.00 0.62 66 ALA A C 10
ATOM 10032 O O . ALA A 1 51 ? 9.050 -3.292 -2.474 1.00 0.65 66 ALA A O 10
ATOM 10039 N N . TRP A 1 52 ? 7.593 -2.065 -1.286 1.00 0.43 67 TRP A N 10
ATOM 10040 C CA . TRP A 1 52 ? 6.435 -2.850 -1.693 1.00 0.32 67 TRP A CA 10
ATOM 10041 C C . TRP A 1 52 ? 5.634 -2.071 -2.725 1.00 0.24 67 TRP A C 10
ATOM 10042 O O . TRP A 1 52 ? 5.791 -0.860 -2.846 1.00 0.35 67 TRP A O 10
ATOM 10063 N N . GLU A 1 53 ? 4.796 -2.767 -3.471 1.00 0.23 68 GLU A N 10
ATOM 10064 C CA . GLU A 1 53 ? 3.861 -2.123 -4.375 1.00 0.21 68 GLU A CA 10
ATOM 10065 C C . GLU A 1 53 ? 2.560 -2.909 -4.395 1.00 0.18 68 GLU A C 10
ATOM 10066 O O . GLU A 1 53 ? 2.492 -4.023 -3.871 1.00 0.22 68 GLU A O 10
ATOM 10078 N N . ILE A 1 54 ? 1.532 -2.326 -4.975 1.00 0.18 69 ILE A N 10
ATOM 10079 C CA . ILE A 1 54 ? 0.211 -2.927 -4.961 1.00 0.17 69 ILE A CA 10
ATOM 10080 C C . ILE A 1 54 ? -0.123 -3.538 -6.318 1.00 0.14 69 ILE A C 10
ATOM 10081 O O . ILE A 1 54 ? 0.407 -3.117 -7.348 1.00 0.14 69 ILE A O 10
ATOM 10097 N N . THR A 1 55 ? -0.988 -4.540 -6.311 1.00 0.16 70 THR A N 10
ATOM 10098 C CA . THR A 1 55 ? -1.518 -5.087 -7.541 1.00 0.17 70 THR A CA 10
ATOM 10099 C C . THR A 1 55 ? -2.737 -4.274 -7.965 1.00 0.18 70 THR A C 10
ATOM 10100 O O . THR A 1 55 ? -3.344 -3.609 -7.123 1.00 0.20 70 THR A O 10
ATOM 10111 N N . ALA A 1 56 ? -3.105 -4.317 -9.238 1.00 0.20 71 ALA A N 10
ATOM 10112 C CA . ALA A 1 56 ? -4.215 -3.500 -9.727 1.00 0.22 71 ALA A CA 10
ATOM 10113 C C . ALA A 1 56 ? -5.503 -3.796 -8.960 1.00 0.22 71 ALA A C 10
ATOM 10114 O O . ALA A 1 56 ? -6.303 -2.897 -8.687 1.00 0.31 71 ALA A O 10
ATOM 10121 N N . SER A 1 57 ? -5.672 -5.054 -8.590 1.00 0.22 72 SER A N 10
ATOM 10122 C CA . SER A 1 57 ? -6.861 -5.513 -7.890 1.00 0.26 72 SER A CA 10
ATOM 10123 C C . SER A 1 57 ? -6.967 -4.932 -6.478 1.00 0.21 72 SER A C 10
ATOM 10124 O O . SER A 1 57 ? -8.071 -4.774 -5.951 1.00 0.18 72 SER A O 10
ATOM 10132 N N . GLY A 1 58 ? -5.825 -4.583 -5.887 1.00 0.21 73 GLY A N 10
ATOM 10133 C CA . GLY A 1 58 ? -5.788 -4.215 -4.485 1.00 0.19 73 GLY A CA 10
ATOM 10134 C C . GLY A 1 58 ? -6.671 -3.025 -4.170 1.00 0.15 73 GLY A C 10
ATOM 10135 O O . GLY A 1 58 ? -7.469 -3.063 -3.231 1.00 0.18 73 GLY A O 10
ATOM 10139 N N . THR A 1 59 ? -6.541 -1.982 -4.978 1.00 0.18 74 THR A N 10
ATOM 10140 C CA . THR A 1 59 ? -7.261 -0.730 -4.778 1.00 0.21 74 THR A CA 10
ATOM 10141 C C . THR A 1 59 ? -8.776 -0.940 -4.705 1.00 0.20 74 THR A C 10
ATOM 10142 O O . THR A 1 59 ? -9.484 -0.190 -4.034 1.00 0.26 74 THR A O 10
ATOM 10153 N N . ARG A 1 60 ? -9.267 -1.972 -5.372 1.00 0.17 75 ARG A N 10
ATOM 10154 C CA . ARG A 1 60 ? -10.703 -2.172 -5.487 1.00 0.20 75 ARG A CA 10
ATOM 10155 C C . ARG A 1 60 ? -11.313 -2.701 -4.185 1.00 0.20 75 ARG A C 10
ATOM 10156 O O . ARG A 1 60 ? -12.211 -2.075 -3.622 1.00 0.25 75 ARG A O 10
ATOM 10177 N N . PHE A 1 61 ? -10.831 -3.843 -3.699 1.00 0.19 76 PHE A N 10
ATOM 10178 C CA . PHE A 1 61 ? -11.370 -4.424 -2.467 1.00 0.21 76 PHE A CA 10
ATOM 10179 C C . PHE A 1 61 ? -10.882 -3.719 -1.203 1.00 0.21 76 PHE A C 10
ATOM 10180 O O . PHE A 1 61 ? -11.670 -3.385 -0.324 1.00 0.27 76 PHE A O 10
ATOM 10197 N N . LEU A 1 62 ? -9.583 -3.514 -1.110 1.00 0.17 77 LEU A N 10
ATOM 10198 C CA . LEU A 1 62 ? -8.974 -3.017 0.121 1.00 0.17 77 LEU A CA 10
ATOM 10199 C C . LEU A 1 62 ? -9.345 -1.556 0.394 1.00 0.16 77 LEU A C 10
ATOM 10200 O O . LEU A 1 62 ? -9.787 -1.213 1.489 1.00 0.18 77 LEU A O 10
ATOM 10216 N N . LYS A 1 63 ? -9.187 -0.709 -0.611 1.00 0.18 78 LYS A N 10
ATOM 10217 C CA . LYS A 1 63 ? -9.368 0.727 -0.439 1.00 0.22 78 LYS A CA 10
ATOM 10218 C C . LYS A 1 63 ? -10.840 1.094 -0.257 1.00 0.22 78 LYS A C 10
ATOM 10219 O O . LYS A 1 63 ? -11.154 2.119 0.347 1.00 0.25 78 LYS A O 10
ATOM 10238 N N . ARG A 1 64 ? -11.736 0.258 -0.789 1.00 0.24 79 ARG A N 10
ATOM 10239 C CA . ARG A 1 64 ? -13.182 0.513 -0.727 1.00 0.31 79 ARG A CA 10
ATOM 10240 C C . ARG A 1 64 ? -13.656 0.749 0.713 1.00 0.30 79 ARG A C 10
ATOM 10241 O O . ARG A 1 64 ? -14.744 1.285 0.927 1.00 0.40 79 ARG A O 10
ATOM 10262 N N . MET A 1 65 ? -12.839 0.352 1.693 1.00 0.31 80 MET A N 10
ATOM 10263 C CA . MET A 1 65 ? -13.157 0.567 3.107 1.00 0.51 80 MET A CA 10
ATOM 10264 C C . MET A 1 65 ? -12.991 2.043 3.501 1.00 0.62 80 MET A C 10
ATOM 10265 O O . MET A 1 65 ? -12.871 2.374 4.683 1.00 0.80 80 MET A O 10
ATOM 10279 N N . GLY A 1 66 ? -12.972 2.917 2.503 1.00 0.62 81 GLY A N 10
ATOM 10280 C CA . GLY A 1 66 ? -12.931 4.345 2.739 1.00 0.84 81 GLY A CA 10
ATOM 10281 C C . GLY A 1 66 ? -11.613 4.964 2.322 1.00 0.98 81 GLY A C 10
ATOM 10282 O O . GLY A 1 66 ? -11.591 6.051 1.751 1.00 1.80 81 GLY A O 10
ATOM 10286 N N . GLY A 1 67 ? -10.521 4.254 2.570 1.00 0.37 82 GLY A N 10
ATOM 10287 C CA . GLY A 1 67 ? -9.210 4.754 2.205 1.00 0.40 82 GLY A CA 10
ATOM 10288 C C . GLY A 1 67 ? -8.766 5.941 3.047 1.00 0.35 82 GLY A C 10
ATOM 10289 O O . GLY A 1 67 ? -9.199 7.067 2.812 1.00 0.49 82 GLY A O 10
ATOM 10293 N N . CYS A 1 68 ? -7.891 5.687 4.024 1.00 0.38 83 CYS A N 10
ATOM 10294 C CA . CYS A 1 68 ? -7.328 6.738 4.876 1.00 0.56 83 CYS A CA 10
ATOM 10295 C C . CYS A 1 68 ? -8.410 7.480 5.676 1.00 0.80 83 CYS A C 10
ATOM 10296 O O . CYS A 1 68 ? -8.185 8.593 6.160 1.00 1.23 83 CYS A O 10
ATOM 10304 N N . VAL A 1 69 ? -9.575 6.858 5.822 1.00 0.85 84 VAL A N 10
ATOM 10305 C CA . VAL A 1 69 ? -10.652 7.426 6.619 1.00 1.10 84 VAL A CA 10
ATOM 10306 C C . VAL A 1 69 ? -11.290 6.343 7.490 1.00 1.73 84 VAL A C 10
ATOM 10307 O O . VAL A 1 69 ? -11.199 6.452 8.732 1.00 2.26 84 VAL A O 10
#

InterPro domains:
  IPR022611 Protein suppressor of silencing, bacteriophage T7 [PF11247] (1-98)